Protein AF-A0A9P4MWY5-F1 (afdb_monomer_lite)

Sequence (482 aa):
MELLDFDSRMPGAPRLSWPINTGPDLLRWNLPPQSLWSTDSSRRRAIKQRHVWKKLAISELATAKLICYLVLKSNVHQLQEEFFDDLPESIQDIVRRSRPRVQRDLADISFHLESAYRMADDSPVHEIEQAEYIRRGFLVVPEYTQDDDGQFLFVAQQLNAAIRAAFSSDQLSSAPEQQSLAVAKICHNLLISSAPPDVQTYNLLILGFDRWNRPDLCREVITALDNAKVRPNELTCAAILNHYVNNNDPTGFSKFISRMRGVTNPLMLANPNIRITKAGQDRLIRTAAGKIKQKVYPTPLVFGALMRGALKFAGIERSMEIYLDMKEDGWGLDTQGISQLLEDCALRGAWVEGYLLWDEFRHLRSMGKIDRHMSKTYACMLGLCERTGKQVAYNQVLVEGVRAGLDRRRLASSAHAIALRAKALRGDEAPEEMDMNVGDSIFIALSDYGNDAREGGEEEKDSVTRRLGSWFRWGRNKRQEE

pLDDT: mean 83.47, std 16.42, range [30.95, 98.56]

Radius of gyration: 25.16 Å; chains: 1; bounding box: 68×49×73 Å

Organism: NCBI:txid1513339

Secondary structure (DSSP, 8-state):
-PPPSS-TTSTT---PPPPPBSS----GGGS-TTSTT--HHHHHHHHTPPPPHHHHHHHHHHHHHHHHHHHHHTTGGGS-THHHHTS-HHHHHHHTS-HHHHHHHHHHHHHHHHHHHHS-TT--HHHHHHHHHHHHT-TT-------TT-HHHHHHHHHHHHHHHHH--GGGGT-HHHHHHHHHHHHHHHHH-SS---HHHHHHHHHHHHHTT-HHHHHHHHHHHHHTTPPP-HHHHHHHHHHHHHTT-HHHHHHHHHHHTTSSS-S-EE-TTPPPPTTTTTTEEE-TTS-EEEPPP--HHHHHHHHHHHHHHHHHHHHHHHHHHHHHTT---BHHHHHHHHHHHHHHT-HHHHHHHHHHHHHHHHTS---HHHHHHHHHHHHHHHHHT-HHHHHHHHHHHHHHT--HHHHHHHHHHHHHHHHHHHHH-------HHHHHHHHHHHHTTSSTT-SS-HHHHHHHHHHHHHHHHHHHHTTT--

Foldseek 3Di:
DDDPPDQLLAQPPDADDAFLWLFDDDPQVPDASNASHHDSVNSVVVLQDDDQLLLQLLLQLLLLLLLLLLLVQLPLLVDDPVLLVVADPLLSVVNVDDNVVSVVLNVLSVVLLVVSVPDDSPHDPVVSVVSVVSQVVDSRGAAADADNVSCLVVLLVVLLVQLLVLLPDPVCLPDSNSVSSSSSSNSVSSRHRNHGHALSNLLSQLVSCVSSVNLSSNVSSVVSCVSSLHAHYLSRLLSQLVSCQVVVNLVSNLVSLLQLQVVPVHSDWDDLPDDQDPVCVLAWDQDPVSIIGGHHDAGQSNVLSNLSNLCSQQNLVLSLVLVVLVSVVRHIHHLQSLLVSLLSCLLQLVLLSNVVSVVSVVVSPVVDQDDPSNLSNLLSSLSSCVLNVVVVSNVVSLVVCVVSVHDSVVSVVSSVVSNVNSVVCVPDDPDDPRPNVSNVSNSVSRNPSPPPPDPDPPPVVCVVCVVVVVSVVVVVVVVVVD

Structure (mmCIF, N/CA/C/O backbone):
data_AF-A0A9P4MWY5-F1
#
_entry.id   AF-A0A9P4MWY5-F1
#
loop_
_atom_site.group_PDB
_atom_site.id
_atom_site.type_symbol
_atom_site.label_atom_id
_atom_site.label_alt_id
_atom_site.label_comp_id
_atom_site.label_asym_id
_atom_site.label_entity_id
_atom_site.label_seq_id
_atom_site.pdbx_PDB_ins_code
_atom_site.Cartn_x
_atom_site.Cartn_y
_atom_site.Cartn_z
_atom_site.occupancy
_atom_site.B_iso_or_equiv
_atom_site.auth_seq_id
_atom_site.auth_comp_id
_atom_site.auth_asym_id
_atom_site.auth_atom_id
_atom_site.pdbx_PDB_model_num
ATOM 1 N N . MET A 1 1 ? 2.791 2.543 9.196 1.00 65.88 1 MET A N 1
ATOM 2 C CA . MET A 1 1 ? 2.894 1.101 8.898 1.00 65.88 1 MET A CA 1
ATOM 3 C C . MET A 1 1 ? 4.364 0.812 8.698 1.00 65.88 1 MET A C 1
ATOM 5 O O . MET A 1 1 ? 4.986 1.539 7.935 1.00 65.88 1 MET A O 1
ATOM 9 N N . GLU A 1 2 ? 4.921 -0.153 9.418 1.00 65.81 2 GLU A N 1
ATOM 10 C CA . GLU A 1 2 ? 6.342 -0.493 9.309 1.00 65.81 2 GLU A CA 1
ATOM 11 C C . GLU A 1 2 ? 6.550 -1.599 8.270 1.00 65.81 2 GLU A C 1
ATOM 13 O O . GLU A 1 2 ? 5.680 -2.445 8.052 1.00 65.81 2 GLU A O 1
ATOM 18 N N . LEU A 1 3 ? 7.693 -1.550 7.585 1.00 69.06 3 LEU A N 1
ATOM 19 C CA . LEU A 1 3 ? 8.139 -2.629 6.708 1.00 69.06 3 LEU A CA 1
ATOM 20 C C . LEU A 1 3 ? 8.495 -3.847 7.555 1.00 69.06 3 LEU A C 1
ATOM 22 O O . LEU A 1 3 ? 9.031 -3.704 8.646 1.00 69.06 3 LEU A O 1
ATOM 26 N N . LEU A 1 4 ? 8.272 -5.043 7.014 1.00 72.88 4 LEU A N 1
ATOM 27 C CA . LEU A 1 4 ? 8.859 -6.244 7.597 1.00 72.88 4 LEU A CA 1
ATOM 28 C C . LEU A 1 4 ? 10.389 -6.149 7.528 1.00 72.88 4 LEU A C 1
ATOM 30 O O . LEU A 1 4 ? 10.956 -5.738 6.505 1.00 72.88 4 LEU A O 1
ATOM 34 N N . ASP A 1 5 ? 11.049 -6.596 8.592 1.00 72.12 5 ASP A N 1
ATOM 35 C CA . ASP A 1 5 ? 12.515 -6.646 8.670 1.00 72.12 5 ASP A CA 1
ATOM 36 C C . ASP A 1 5 ? 13.122 -7.649 7.680 1.00 72.12 5 ASP A C 1
ATOM 38 O O . ASP A 1 5 ? 14.299 -7.576 7.339 1.00 72.12 5 ASP A O 1
ATOM 42 N N . PHE A 1 6 ? 12.305 -8.568 7.164 1.00 72.69 6 PHE A N 1
ATOM 43 C CA . PHE A 1 6 ? 12.705 -9.612 6.231 1.00 72.69 6 PHE A CA 1
ATOM 44 C C . PHE A 1 6 ? 11.782 -9.673 5.010 1.00 72.69 6 PHE A C 1
ATOM 46 O O . PHE A 1 6 ? 10.638 -9.212 5.029 1.00 72.69 6 PHE A O 1
ATOM 53 N N . ASP A 1 7 ? 12.270 -10.291 3.934 1.00 77.50 7 ASP A N 1
ATOM 54 C CA . ASP A 1 7 ? 11.464 -10.562 2.745 1.00 77.50 7 ASP A CA 1
ATOM 55 C C . ASP A 1 7 ? 10.619 -11.828 2.936 1.00 77.50 7 ASP A C 1
ATOM 57 O O . ASP A 1 7 ? 11.097 -12.959 2.827 1.00 77.50 7 ASP A O 1
ATOM 61 N N . SER A 1 8 ? 9.333 -11.630 3.221 1.00 75.75 8 SER A N 1
ATOM 62 C CA . SER A 1 8 ? 8.375 -12.711 3.489 1.00 75.75 8 SER A CA 1
ATOM 63 C C . SER A 1 8 ? 8.104 -13.650 2.306 1.00 75.75 8 SER A C 1
ATOM 65 O O . SER A 1 8 ? 7.424 -14.662 2.479 1.00 75.75 8 SER A O 1
ATOM 67 N N . ARG A 1 9 ? 8.612 -13.358 1.103 1.00 78.81 9 ARG A N 1
ATOM 68 C CA . ARG A 1 9 ? 8.378 -14.181 -0.097 1.00 78.81 9 ARG A CA 1
ATOM 69 C C . ARG A 1 9 ? 9.375 -15.319 -0.251 1.00 78.81 9 ARG A C 1
ATOM 71 O O . ARG A 1 9 ? 9.118 -16.245 -1.021 1.00 78.81 9 ARG A O 1
ATOM 78 N N . MET A 1 10 ? 10.491 -15.273 0.470 1.00 79.94 10 MET A N 1
ATOM 79 C CA . MET A 1 10 ? 11.529 -16.289 0.356 1.00 79.94 10 MET A CA 1
ATOM 80 C C . MET A 1 10 ? 11.144 -17.564 1.116 1.00 79.94 10 MET A C 1
ATOM 82 O O . MET A 1 10 ? 10.628 -17.489 2.234 1.00 79.94 10 MET A O 1
ATOM 86 N N . PRO A 1 11 ? 11.381 -18.760 0.547 1.00 79.12 11 PRO A N 1
ATOM 87 C CA . PRO A 1 11 ? 11.208 -20.013 1.264 1.00 79.12 11 PRO A CA 1
ATOM 88 C C . PRO A 1 11 ? 12.046 -20.020 2.543 1.00 79.12 11 PRO A C 1
ATOM 90 O O . PRO A 1 11 ? 13.235 -19.721 2.500 1.00 79.12 11 PRO A O 1
ATOM 93 N N . GLY A 1 12 ? 11.429 -20.380 3.668 1.00 78.44 12 GLY A N 1
ATOM 94 C CA . GLY A 1 12 ? 12.101 -20.362 4.972 1.00 78.44 12 GLY A CA 1
ATOM 95 C C . GLY A 1 12 ? 12.052 -19.014 5.697 1.00 78.44 12 GLY A C 1
ATOM 96 O O . GLY A 1 12 ? 12.514 -18.939 6.833 1.00 78.44 12 GLY A O 1
ATOM 97 N N . ALA A 1 13 ? 11.452 -17.975 5.102 1.00 78.94 13 ALA A N 1
ATOM 98 C CA . ALA A 1 13 ? 11.144 -16.744 5.820 1.00 78.94 13 ALA A CA 1
ATOM 99 C C . ALA A 1 13 ? 10.236 -17.025 7.039 1.00 78.94 13 ALA A C 1
ATOM 101 O O . ALA A 1 13 ? 9.358 -17.899 6.956 1.00 78.94 13 ALA A O 1
ATOM 102 N N . PRO A 1 14 ? 10.403 -16.288 8.157 1.00 80.56 14 PRO A N 1
ATOM 103 C CA . PRO A 1 14 ? 9.574 -16.449 9.344 1.00 80.56 14 PRO A CA 1
ATOM 104 C C . PRO A 1 14 ? 8.081 -16.435 9.013 1.00 80.56 14 PRO A C 1
ATOM 106 O O . PRO A 1 14 ? 7.575 -15.572 8.290 1.00 80.56 14 PRO A O 1
ATOM 109 N N . ARG A 1 15 ? 7.357 -17.419 9.551 1.00 74.19 15 ARG A N 1
ATOM 110 C CA . ARG A 1 15 ? 5.915 -17.535 9.337 1.00 74.19 15 ARG A CA 1
ATOM 111 C C . ARG A 1 15 ? 5.192 -16.527 10.214 1.00 74.19 15 ARG A C 1
ATOM 113 O O . ARG A 1 15 ? 5.192 -16.658 11.434 1.00 74.19 15 ARG A O 1
ATOM 120 N N . LEU A 1 16 ? 4.526 -15.570 9.578 1.00 85.69 16 LEU A N 1
ATOM 121 C CA . LEU A 1 16 ? 3.635 -14.652 10.273 1.00 85.69 16 LEU A CA 1
ATOM 122 C C . LEU A 1 16 ? 2.402 -15.409 10.786 1.00 85.69 16 LEU A C 1
ATOM 124 O O . LEU A 1 16 ? 1.811 -16.238 10.074 1.00 85.69 16 LEU A O 1
ATOM 128 N N . SER A 1 17 ? 2.020 -15.129 12.031 1.00 86.38 17 SER A N 1
ATOM 129 C CA . SER A 1 17 ? 0.743 -15.578 12.578 1.00 86.38 17 SER A CA 1
ATOM 130 C C . SER A 1 17 ? -0.399 -14.894 11.828 1.00 86.38 17 SER A C 1
ATOM 132 O O . SER A 1 17 ? -0.275 -13.764 11.349 1.00 86.38 17 SER A O 1
ATOM 134 N N . TRP A 1 18 ? -1.512 -15.609 11.671 1.00 88.00 18 TRP A N 1
ATOM 135 C CA . TRP A 1 18 ? -2.745 -14.983 11.208 1.00 88.00 18 TRP A CA 1
ATOM 136 C C . TRP A 1 18 ? -3.295 -14.136 12.362 1.00 88.00 18 TRP A C 1
ATOM 138 O O . TRP A 1 18 ? -3.436 -14.685 13.459 1.00 88.00 18 TRP A O 1
ATOM 148 N N . PRO A 1 19 ? -3.549 -12.829 12.172 1.00 88.38 19 PRO A N 1
ATOM 149 C CA . PRO A 1 19 ? -4.105 -12.002 13.234 1.00 88.38 19 PRO A CA 1
ATOM 150 C C . PRO A 1 19 ? -5.470 -12.535 13.668 1.00 88.38 19 PRO A C 1
ATOM 152 O O . PRO A 1 19 ? -6.280 -12.916 12.823 1.00 88.38 19 PRO A O 1
ATOM 155 N N . ILE A 1 20 ? -5.741 -12.535 14.972 1.00 88.69 20 ILE A N 1
ATOM 156 C CA . ILE A 1 20 ? -7.089 -12.806 15.484 1.00 88.69 20 ILE A CA 1
ATOM 157 C C . ILE A 1 20 ? -7.995 -11.677 14.993 1.00 88.69 20 ILE A C 1
ATOM 159 O O . ILE A 1 20 ? -7.692 -10.505 15.216 1.00 88.69 20 ILE A O 1
ATOM 163 N N . ASN A 1 21 ? -9.068 -12.026 14.287 1.00 92.38 21 ASN A N 1
ATOM 164 C CA . ASN A 1 21 ? -9.916 -11.060 13.600 1.00 92.38 21 ASN A CA 1
ATOM 165 C C . ASN A 1 21 ? -11.367 -11.544 13.485 1.00 92.38 21 ASN A C 1
ATOM 167 O O . ASN A 1 21 ? -11.645 -12.715 13.725 1.00 92.38 21 ASN A O 1
ATOM 171 N N . THR A 1 22 ? -12.283 -10.635 13.137 1.00 91.69 22 THR A N 1
ATOM 172 C CA . THR A 1 22 ? -13.738 -10.905 13.079 1.00 91.69 22 THR A CA 1
ATOM 173 C C . THR A 1 22 ? -14.182 -11.664 11.828 1.00 91.69 22 THR A C 1
ATOM 175 O O . THR A 1 22 ? -15.378 -11.874 11.635 1.00 91.69 22 THR A O 1
ATOM 178 N N . GLY A 1 23 ? -13.248 -11.989 10.938 1.00 89.75 23 GLY A N 1
ATOM 179 C CA . GLY A 1 23 ? -13.482 -12.689 9.684 1.00 89.75 23 GLY A CA 1
ATOM 180 C C . GLY A 1 23 ? -13.197 -14.189 9.803 1.00 89.75 23 GLY A C 1
ATOM 181 O O . GLY A 1 23 ? -12.881 -14.691 10.883 1.00 89.75 23 GLY A O 1
ATOM 182 N N . PRO A 1 24 ? -13.307 -14.926 8.689 1.00 87.69 24 PRO A N 1
ATOM 183 C CA . PRO A 1 24 ? -13.088 -16.362 8.667 1.00 87.69 24 PRO A CA 1
ATOM 184 C C . PRO A 1 24 ? -11.615 -16.737 8.885 1.00 87.69 24 PRO A C 1
ATOM 186 O O . PRO A 1 24 ? -10.686 -15.948 8.667 1.00 87.69 24 PRO A O 1
ATOM 189 N N . ASP A 1 25 ? -11.402 -18.001 9.248 1.00 86.56 25 ASP A N 1
ATOM 190 C CA . ASP A 1 25 ? -10.068 -18.586 9.336 1.00 86.56 25 ASP A CA 1
ATOM 191 C C . ASP A 1 25 ? -9.331 -18.564 7.990 1.00 86.56 25 ASP A C 1
ATOM 193 O O . ASP A 1 25 ? -9.904 -18.694 6.902 1.00 86.56 25 ASP A O 1
ATOM 197 N N . LEU A 1 26 ? -8.005 -18.435 8.066 1.00 87.38 26 LEU A N 1
ATOM 198 C CA . LEU A 1 26 ? -7.159 -18.342 6.885 1.00 87.38 26 LEU A CA 1
ATOM 199 C C . LEU A 1 26 ? -7.071 -19.668 6.119 1.00 87.38 26 LEU A C 1
ATOM 201 O O . LEU A 1 26 ? -6.382 -20.606 6.530 1.00 87.38 26 LEU A O 1
ATOM 205 N N . LEU A 1 27 ? -7.617 -19.686 4.904 1.00 83.56 27 LEU A N 1
ATOM 206 C CA . LEU A 1 27 ? -7.412 -20.769 3.942 1.00 83.56 27 LEU A CA 1
ATOM 207 C C . LEU A 1 27 ? -6.105 -20.563 3.163 1.00 83.56 27 LEU A C 1
ATOM 209 O O . LEU A 1 27 ? -6.085 -20.049 2.045 1.00 83.56 27 LEU A O 1
ATOM 213 N N . ARG A 1 28 ? -4.980 -20.983 3.753 1.00 83.19 28 ARG A N 1
ATOM 214 C CA . ARG A 1 28 ? -3.620 -20.711 3.235 1.00 83.19 28 ARG A CA 1
ATOM 215 C C . ARG A 1 28 ? -3.363 -21.190 1.805 1.00 83.19 28 ARG A C 1
ATOM 217 O O . ARG A 1 28 ? -2.590 -20.567 1.085 1.00 83.19 28 ARG A O 1
ATOM 224 N N . TRP A 1 29 ? -3.986 -22.286 1.378 1.00 80.44 29 TRP A N 1
ATOM 225 C CA . TRP A 1 29 ? -3.836 -22.817 0.016 1.00 80.44 29 TRP A CA 1
ATOM 226 C C . TRP A 1 29 ? -4.523 -21.958 -1.057 1.00 80.44 29 TRP A C 1
ATOM 228 O O . TRP A 1 29 ? -4.234 -22.133 -2.238 1.00 80.44 29 TRP A O 1
ATOM 238 N N . ASN A 1 30 ? -5.370 -21.001 -0.663 1.00 79.25 30 ASN A N 1
ATOM 239 C CA . ASN A 1 30 ? -6.014 -20.046 -1.569 1.00 79.25 30 ASN A CA 1
ATOM 240 C C . ASN A 1 30 ? -5.199 -18.754 -1.764 1.00 79.25 30 ASN A C 1
ATOM 242 O O . ASN A 1 30 ? -5.609 -17.870 -2.529 1.00 79.25 30 ASN A O 1
ATOM 246 N N . LEU A 1 31 ? -4.067 -18.622 -1.066 1.00 85.12 31 LEU A N 1
ATOM 247 C CA . LEU A 1 31 ? -3.213 -17.444 -1.135 1.00 85.12 31 LEU A CA 1
ATOM 248 C C . LEU A 1 31 ? -2.202 -17.551 -2.283 1.00 85.12 31 LEU A C 1
ATOM 250 O O . LEU A 1 31 ? -1.644 -18.625 -2.532 1.00 85.12 31 LEU A O 1
ATOM 254 N N . PRO A 1 32 ? -1.932 -16.438 -2.985 1.00 86.06 32 PRO A N 1
ATOM 255 C CA . PRO A 1 32 ? -0.893 -16.401 -3.999 1.00 86.06 32 PRO A CA 1
ATOM 256 C C . PRO A 1 32 ? 0.505 -16.455 -3.345 1.00 86.06 32 PRO A C 1
ATOM 258 O O . PRO A 1 32 ? 0.651 -16.083 -2.181 1.00 86.06 32 PRO A O 1
ATOM 261 N N . PRO A 1 33 ? 1.550 -16.869 -4.081 1.00 88.19 33 PRO A N 1
ATOM 262 C CA . PRO A 1 33 ? 2.884 -17.118 -3.525 1.00 88.19 33 PRO A CA 1
ATOM 263 C C . PRO A 1 33 ? 3.532 -15.903 -2.845 1.00 88.19 33 PRO A C 1
ATOM 265 O O . PRO A 1 33 ? 4.280 -16.063 -1.885 1.00 88.19 33 PRO A O 1
ATOM 268 N N . GLN A 1 34 ? 3.228 -14.690 -3.308 1.00 88.31 34 GLN A N 1
ATOM 269 C CA . GLN A 1 34 ? 3.734 -13.439 -2.740 1.00 88.31 34 GLN A CA 1
ATOM 270 C C . GLN A 1 34 ? 2.951 -12.933 -1.515 1.00 88.31 34 GLN A C 1
ATOM 272 O O . GLN A 1 34 ? 3.284 -11.872 -0.984 1.00 88.31 34 GLN A O 1
ATOM 277 N N . SER A 1 35 ? 1.902 -13.650 -1.095 1.00 90.06 35 SER A N 1
ATOM 278 C CA . SER A 1 35 ? 1.171 -13.331 0.131 1.00 90.06 35 SER A CA 1
ATOM 279 C C . SER A 1 35 ? 2.078 -13.464 1.350 1.00 90.06 35 SER A C 1
ATOM 281 O O . SER A 1 35 ? 2.860 -14.419 1.465 1.00 90.06 35 SER A O 1
ATOM 283 N N . LEU A 1 36 ? 1.898 -12.548 2.302 1.00 89.25 36 LEU A N 1
ATOM 284 C CA . LEU A 1 36 ? 2.573 -12.582 3.600 1.00 89.25 36 LEU A CA 1
ATOM 285 C C . LEU A 1 36 ? 2.362 -13.922 4.332 1.00 89.25 36 LEU A C 1
ATOM 287 O O . LEU A 1 36 ? 3.258 -14.410 5.024 1.00 89.25 36 LEU A O 1
ATOM 291 N N . TRP A 1 37 ? 1.206 -14.563 4.120 1.00 90.19 37 TRP A N 1
ATOM 292 C CA . TRP A 1 37 ? 0.819 -15.815 4.778 1.00 90.19 37 TRP A CA 1
ATOM 293 C C . TRP A 1 37 ? 0.823 -17.045 3.856 1.00 90.19 37 TRP A C 1
ATOM 295 O O . TRP A 1 37 ? 0.315 -18.106 4.246 1.00 90.19 37 TRP A O 1
ATOM 305 N N . SER A 1 38 ? 1.411 -16.928 2.657 1.00 89.06 38 SER A N 1
ATOM 306 C CA . SER A 1 38 ? 1.568 -18.044 1.715 1.00 89.06 38 SER A CA 1
ATOM 307 C C . SER A 1 38 ? 2.340 -19.219 2.325 1.00 89.06 38 SER A C 1
ATOM 309 O O . SER A 1 38 ? 3.183 -19.066 3.209 1.00 89.06 38 SER A O 1
ATOM 311 N N . THR A 1 39 ? 2.088 -20.416 1.801 1.00 89.00 39 THR A N 1
ATOM 312 C CA . THR A 1 39 ? 2.867 -21.615 2.122 1.00 89.00 39 THR A CA 1
ATOM 313 C C . THR A 1 39 ? 4.250 -21.577 1.460 1.00 89.00 39 THR A C 1
ATOM 315 O O . THR A 1 39 ? 4.431 -21.008 0.376 1.00 89.00 39 THR A O 1
ATOM 318 N N . ASP A 1 40 ? 5.229 -22.247 2.078 1.00 88.12 40 ASP A N 1
ATOM 319 C CA . ASP A 1 40 ? 6.574 -22.391 1.503 1.00 88.12 40 ASP A CA 1
ATOM 320 C C . ASP A 1 40 ? 6.557 -23.186 0.193 1.00 88.12 40 ASP A C 1
ATOM 322 O O . ASP A 1 40 ? 7.349 -22.916 -0.707 1.00 88.12 40 ASP A O 1
ATOM 326 N N . SER A 1 41 ? 5.640 -24.147 0.047 1.00 88.69 41 SER A N 1
ATOM 327 C CA . SER A 1 41 ? 5.492 -24.925 -1.185 1.00 88.69 41 SER A CA 1
ATOM 328 C C . SER A 1 41 ? 5.041 -24.053 -2.360 1.00 88.69 41 SER A C 1
ATOM 330 O O . SER A 1 41 ? 5.615 -24.166 -3.446 1.00 88.69 41 SER A O 1
ATOM 332 N N . SER A 1 42 ? 4.087 -23.139 -2.148 1.00 88.25 42 SER A N 1
ATOM 333 C CA . SER A 1 42 ? 3.679 -22.154 -3.159 1.00 88.25 42 SER A CA 1
ATOM 334 C C . SER A 1 42 ? 4.827 -21.213 -3.533 1.00 88.25 42 SER A C 1
ATOM 336 O O . SER A 1 42 ? 5.072 -21.005 -4.722 1.00 88.25 42 SER A O 1
ATOM 338 N N . ARG A 1 43 ? 5.585 -20.704 -2.548 1.00 88.50 43 ARG A N 1
ATOM 339 C CA . ARG A 1 43 ? 6.762 -19.843 -2.787 1.00 88.50 43 ARG A CA 1
ATOM 340 C C . ARG A 1 43 ? 7.838 -20.556 -3.602 1.00 88.50 43 ARG A C 1
ATOM 342 O O . ARG A 1 43 ? 8.293 -20.031 -4.613 1.00 88.50 43 ARG A O 1
ATOM 349 N N . ARG A 1 44 ? 8.188 -21.791 -3.219 1.00 88.88 44 ARG A N 1
ATOM 350 C CA . ARG A 1 44 ? 9.159 -22.627 -3.948 1.00 88.88 44 ARG A CA 1
ATOM 351 C C . ARG A 1 44 ? 8.725 -22.885 -5.385 1.00 88.88 44 ARG A C 1
ATOM 353 O O . ARG A 1 44 ? 9.565 -22.885 -6.275 1.00 88.88 44 ARG A O 1
ATOM 360 N N . ARG A 1 45 ? 7.429 -23.112 -5.626 1.00 88.06 45 ARG A N 1
ATOM 361 C CA . ARG A 1 45 ? 6.903 -23.297 -6.985 1.00 88.06 45 ARG A CA 1
ATOM 362 C C . ARG A 1 45 ? 7.028 -22.020 -7.814 1.00 88.06 45 ARG A C 1
ATOM 364 O O . ARG A 1 45 ? 7.439 -22.106 -8.962 1.00 88.06 45 ARG A O 1
ATOM 371 N N . ALA A 1 46 ? 6.708 -20.865 -7.234 1.00 87.44 46 ALA A N 1
ATOM 372 C CA . ALA A 1 46 ? 6.789 -19.579 -7.923 1.00 87.44 46 ALA A CA 1
ATOM 373 C C . ALA A 1 46 ? 8.229 -19.199 -8.293 1.00 87.44 46 ALA A C 1
ATOM 375 O O . ALA A 1 46 ? 8.478 -18.782 -9.413 1.00 87.44 46 ALA A O 1
ATOM 376 N N . ILE A 1 47 ? 9.187 -19.426 -7.393 1.00 85.19 47 ILE A N 1
ATOM 377 C CA . ILE A 1 47 ? 10.619 -19.154 -7.616 1.00 85.19 47 ILE A CA 1
ATOM 378 C C . ILE A 1 47 ? 11.221 -19.971 -8.769 1.00 85.19 47 ILE A C 1
ATOM 380 O O . ILE A 1 47 ? 12.164 -19.535 -9.425 1.00 85.19 47 ILE A O 1
ATOM 384 N N . LYS A 1 48 ? 10.664 -21.153 -9.051 1.00 85.31 48 LYS A N 1
ATOM 385 C CA . LYS A 1 48 ? 11.078 -21.976 -10.196 1.00 85.31 48 LYS A CA 1
ATOM 386 C C . LYS A 1 48 ? 10.538 -21.466 -11.532 1.00 85.31 48 LYS A C 1
ATOM 388 O O . LYS A 1 48 ? 11.011 -21.907 -12.570 1.00 85.31 48 LYS A O 1
ATOM 393 N N . GLN A 1 49 ? 9.538 -20.586 -11.528 1.00 86.12 49 GLN A N 1
ATOM 394 C CA . GLN A 1 49 ? 8.978 -20.038 -12.758 1.00 86.12 49 GLN A CA 1
ATOM 395 C C . GLN A 1 49 ? 9.812 -18.848 -13.223 1.00 86.12 49 GLN A C 1
ATOM 397 O O . GLN A 1 49 ? 10.202 -17.995 -12.426 1.00 86.12 49 GLN A O 1
ATOM 402 N N . ARG A 1 50 ? 10.088 -18.806 -14.524 1.00 89.62 50 ARG A N 1
ATOM 403 C CA . ARG A 1 50 ? 10.753 -17.687 -15.187 1.00 89.62 50 ARG A CA 1
ATOM 404 C C . ARG A 1 50 ? 9.715 -16.811 -15.873 1.00 89.62 50 ARG A C 1
ATOM 406 O O . ARG A 1 50 ? 8.652 -17.277 -16.286 1.00 89.62 50 ARG A O 1
ATOM 413 N N . HIS A 1 51 ? 10.007 -15.525 -15.934 1.00 90.31 51 HIS A N 1
ATOM 414 C CA . HIS A 1 51 ? 9.235 -14.561 -16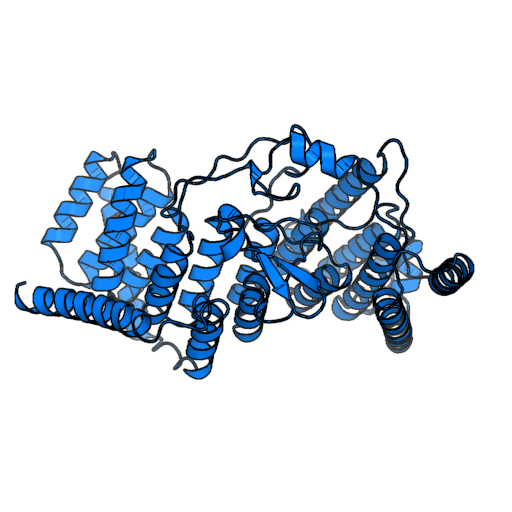.685 1.00 90.31 51 HIS A CA 1
ATOM 415 C C . HIS A 1 51 ? 9.455 -14.795 -18.176 1.00 90.31 51 HIS A C 1
ATOM 417 O O . HIS A 1 51 ? 10.571 -15.026 -18.629 1.00 90.31 51 HIS A O 1
ATOM 423 N N . VAL A 1 52 ? 8.371 -14.700 -18.938 1.00 89.62 52 VAL A N 1
ATOM 424 C CA . VAL A 1 52 ? 8.452 -14.626 -20.397 1.00 89.62 52 VAL A CA 1
ATOM 425 C C . VAL A 1 52 ? 9.130 -13.320 -20.816 1.00 89.62 52 VAL A C 1
ATOM 427 O O . VAL A 1 52 ? 9.045 -12.322 -20.092 1.00 89.62 52 VAL A O 1
ATOM 430 N N . TRP A 1 53 ? 9.738 -13.306 -22.003 1.00 88.38 53 TRP A N 1
ATOM 431 C CA . TRP A 1 53 ? 10.428 -12.138 -22.571 1.00 88.38 53 TRP A CA 1
ATOM 432 C C . TRP A 1 53 ? 9.578 -10.858 -22.464 1.00 88.38 53 TRP A C 1
ATOM 434 O O . TRP A 1 53 ? 10.039 -9.835 -21.965 1.00 88.38 53 TRP A O 1
ATOM 444 N N . LYS A 1 54 ? 8.281 -10.942 -22.790 1.00 90.44 54 LYS A N 1
ATOM 445 C CA . LYS A 1 54 ? 7.341 -9.815 -22.737 1.00 90.44 54 LYS A CA 1
ATOM 446 C C . LYS A 1 54 ? 7.185 -9.244 -21.330 1.00 90.44 54 LYS A C 1
ATOM 448 O O . LYS A 1 54 ? 7.070 -8.035 -21.150 1.00 90.44 54 LYS A O 1
ATOM 453 N N . LYS A 1 55 ? 7.178 -10.105 -20.307 1.00 92.12 55 LYS A N 1
ATOM 454 C CA . LYS A 1 55 ? 7.085 -9.679 -18.905 1.00 92.12 55 LYS A CA 1
ATOM 455 C C . LYS A 1 55 ? 8.365 -8.964 -18.467 1.00 92.12 55 LYS A C 1
ATOM 457 O O . LYS A 1 55 ? 8.256 -8.004 -17.705 1.00 92.12 55 LYS A O 1
ATOM 462 N N . LEU A 1 56 ? 9.533 -9.396 -18.948 1.00 92.75 56 LEU A N 1
ATOM 463 C CA . LEU A 1 56 ? 10.797 -8.689 -18.726 1.00 92.75 56 LEU A CA 1
ATOM 464 C C . LEU A 1 56 ? 10.783 -7.330 -19.434 1.00 92.75 56 LEU A C 1
ATOM 466 O O . LEU A 1 56 ? 10.920 -6.325 -18.749 1.00 92.75 56 LEU A O 1
ATOM 470 N N . ALA A 1 57 ? 10.441 -7.281 -20.725 1.00 91.69 57 ALA A N 1
ATOM 471 C CA . ALA A 1 57 ? 10.352 -6.043 -21.506 1.00 91.69 57 ALA A CA 1
ATOM 472 C C . ALA A 1 57 ? 9.413 -4.996 -20.879 1.00 91.69 57 ALA A C 1
ATOM 474 O O . ALA A 1 57 ? 9.768 -3.825 -20.734 1.00 91.69 57 ALA A O 1
ATOM 475 N N . ILE A 1 58 ? 8.219 -5.419 -20.442 1.00 94.06 58 ILE A N 1
ATOM 476 C CA . ILE A 1 58 ? 7.275 -4.557 -19.714 1.00 94.06 58 ILE A CA 1
ATOM 477 C C . ILE A 1 58 ? 7.898 -4.039 -18.414 1.00 94.06 58 ILE A C 1
ATOM 479 O O . ILE A 1 58 ? 7.723 -2.869 -18.076 1.00 94.06 58 ILE A O 1
ATOM 483 N N . SER A 1 59 ? 8.600 -4.899 -17.673 1.00 95.81 59 SER A N 1
ATOM 484 C CA . SER A 1 59 ? 9.252 -4.506 -16.426 1.00 95.81 59 SER A CA 1
ATOM 485 C C . SER A 1 59 ? 10.368 -3.494 -16.682 1.00 95.81 59 SER A C 1
ATOM 487 O O . SER A 1 59 ? 10.442 -2.504 -15.965 1.00 95.81 59 SER A O 1
ATOM 489 N N . GLU A 1 60 ? 11.204 -3.701 -17.698 1.00 95.12 60 GLU A N 1
ATOM 490 C CA . GLU A 1 60 ? 12.320 -2.811 -18.040 1.00 95.12 60 GLU A CA 1
ATOM 491 C C . GLU A 1 60 ? 11.816 -1.418 -18.431 1.00 95.12 60 GLU A C 1
ATOM 493 O O . GLU A 1 60 ? 12.252 -0.414 -17.867 1.00 95.12 60 GLU A O 1
ATOM 498 N N . LEU A 1 61 ? 10.827 -1.349 -19.329 1.00 95.19 61 LEU A N 1
ATOM 499 C CA . LEU A 1 61 ? 10.208 -0.091 -19.757 1.00 95.19 61 LEU A CA 1
ATOM 500 C C . LEU A 1 61 ? 9.486 0.618 -18.601 1.00 95.19 61 LEU A C 1
ATOM 502 O O . LEU A 1 61 ? 9.571 1.841 -18.470 1.00 95.19 61 LEU A O 1
ATOM 506 N N . ALA A 1 62 ? 8.798 -0.127 -17.731 1.00 96.75 62 ALA A N 1
ATOM 507 C CA . ALA A 1 62 ? 8.143 0.444 -16.557 1.00 96.75 62 ALA A CA 1
ATOM 508 C C . ALA A 1 62 ? 9.154 1.010 -15.544 1.00 96.75 62 ALA A C 1
ATOM 510 O O . ALA A 1 62 ? 8.916 2.088 -14.994 1.00 96.75 62 ALA A O 1
ATOM 511 N N . THR A 1 63 ? 10.284 0.330 -15.321 1.00 97.25 63 THR A N 1
ATOM 512 C CA . THR A 1 63 ? 11.362 0.825 -14.453 1.00 97.25 63 THR A CA 1
ATOM 513 C C . THR A 1 63 ? 12.066 2.034 -15.060 1.00 97.25 63 THR A C 1
ATOM 515 O O . THR A 1 63 ? 12.288 3.014 -14.354 1.00 97.25 63 THR A O 1
ATOM 518 N N . ALA A 1 64 ? 12.352 2.023 -16.365 1.00 95.25 64 ALA A N 1
ATOM 519 C CA . ALA A 1 64 ? 12.931 3.166 -17.073 1.00 95.25 64 ALA A CA 1
ATOM 520 C C . ALA A 1 64 ? 12.040 4.410 -16.938 1.00 95.25 64 ALA A C 1
ATOM 522 O O . ALA A 1 64 ? 12.495 5.491 -16.559 1.00 95.25 64 ALA A O 1
ATOM 523 N N . LYS A 1 65 ? 10.729 4.229 -17.148 1.00 95.62 65 LYS A N 1
ATOM 524 C CA . LYS A 1 65 ? 9.720 5.272 -16.940 1.00 95.62 65 LYS A CA 1
ATOM 525 C C . LYS A 1 65 ? 9.719 5.785 -15.499 1.00 95.62 65 LYS A C 1
ATOM 527 O O . LYS A 1 65 ? 9.680 6.998 -15.293 1.00 95.62 65 LYS A O 1
ATOM 532 N N . LEU A 1 66 ? 9.791 4.889 -14.510 1.00 97.50 66 LEU A N 1
ATOM 533 C CA . LEU A 1 66 ? 9.890 5.263 -13.097 1.00 97.50 66 LEU A CA 1
ATOM 534 C C . LEU A 1 66 ? 11.140 6.108 -12.828 1.00 97.50 66 LEU A C 1
ATOM 536 O O . LEU A 1 66 ? 11.018 7.169 -12.226 1.00 97.50 66 LEU A O 1
ATOM 540 N N . ILE A 1 67 ? 12.314 5.683 -13.304 1.00 95.62 67 ILE A N 1
ATOM 541 C CA . ILE A 1 67 ? 13.581 6.410 -13.135 1.00 95.62 67 ILE A CA 1
ATOM 542 C C . ILE A 1 67 ? 13.459 7.837 -13.682 1.00 95.62 67 ILE A C 1
ATOM 544 O O . ILE A 1 67 ? 13.767 8.795 -12.970 1.00 95.62 67 ILE A O 1
ATOM 548 N N . CYS A 1 68 ? 12.946 8.003 -14.904 1.00 93.62 68 CYS A N 1
ATOM 549 C CA . CYS A 1 68 ? 12.751 9.324 -15.501 1.00 93.62 68 CYS A CA 1
ATOM 550 C C . CYS A 1 68 ? 11.812 10.214 -14.669 1.00 93.62 68 CYS A C 1
ATOM 552 O O . CYS A 1 68 ? 12.114 11.389 -14.447 1.00 93.62 68 CYS A O 1
ATOM 554 N N . TYR A 1 69 ? 10.692 9.675 -14.175 1.00 95.25 69 TYR A N 1
ATOM 555 C CA . TYR A 1 69 ? 9.784 10.439 -13.315 1.00 95.25 69 TYR A CA 1
ATOM 556 C C . TYR A 1 69 ? 10.409 10.806 -11.975 1.00 95.25 69 TYR A C 1
ATOM 558 O O . TYR A 1 69 ? 10.289 11.957 -11.552 1.00 95.25 69 TYR A O 1
ATOM 566 N N . LEU A 1 70 ? 11.101 9.864 -11.330 1.00 95.25 70 LEU A N 1
ATOM 567 C CA . LEU A 1 70 ? 11.785 10.112 -10.068 1.00 95.25 70 LEU A CA 1
ATOM 568 C C . LEU A 1 70 ? 12.806 11.239 -10.228 1.00 95.25 70 LEU A C 1
ATOM 570 O O . LEU A 1 70 ? 12.764 12.171 -9.436 1.00 95.25 70 LEU A O 1
ATOM 574 N N . VAL A 1 71 ? 13.635 11.228 -11.278 1.00 91.50 71 VAL A N 1
ATOM 575 C CA . VAL A 1 71 ? 14.612 12.300 -11.566 1.00 91.50 71 VAL A CA 1
ATOM 576 C C . VAL A 1 71 ? 13.934 13.657 -11.811 1.00 91.50 71 VAL A C 1
ATOM 578 O O . VAL A 1 71 ? 14.392 14.686 -11.308 1.00 91.50 71 VAL A O 1
ATOM 581 N N . LEU A 1 72 ? 12.819 13.687 -12.550 1.00 91.25 72 LEU A N 1
ATOM 582 C CA . LEU A 1 72 ? 12.092 14.931 -12.837 1.00 91.25 72 LEU A CA 1
ATOM 583 C C . LEU A 1 72 ? 11.416 15.547 -11.607 1.00 91.25 72 LEU A C 1
ATOM 585 O O . LEU A 1 72 ? 11.290 16.775 -11.533 1.00 91.25 72 LEU A O 1
ATOM 589 N N . LYS A 1 73 ? 10.928 14.704 -10.691 1.00 92.69 73 LYS A N 1
ATOM 590 C CA . LYS A 1 73 ? 10.140 15.094 -9.512 1.00 92.69 73 LYS A CA 1
ATOM 591 C C . LYS A 1 73 ? 11.002 15.323 -8.273 1.00 92.69 73 LYS A C 1
ATOM 593 O O . LYS A 1 73 ? 10.643 16.121 -7.415 1.00 92.69 73 LYS A O 1
ATOM 598 N N . SER A 1 74 ? 12.154 14.671 -8.172 1.00 89.75 74 SER A N 1
ATOM 599 C CA . SER A 1 74 ? 13.070 14.844 -7.044 1.00 89.75 74 SER A CA 1
ATOM 600 C C . SER A 1 74 ? 13.911 16.111 -7.124 1.00 89.75 74 SER A C 1
ATOM 602 O O . SER A 1 74 ? 14.584 16.421 -6.160 1.00 89.75 74 SER A O 1
ATOM 604 N N . ASN A 1 75 ? 13.872 16.866 -8.224 1.00 83.25 75 ASN A N 1
ATOM 605 C CA . ASN A 1 75 ? 14.689 18.069 -8.404 1.00 83.25 75 ASN A CA 1
ATOM 606 C C . ASN A 1 75 ? 16.209 17.830 -8.315 1.00 83.25 75 ASN A C 1
ATOM 608 O O . ASN A 1 75 ? 16.951 18.761 -8.032 1.00 83.25 75 ASN A O 1
ATOM 612 N N . VAL A 1 76 ? 16.700 16.620 -8.626 1.00 84.50 76 VAL A N 1
ATOM 613 C CA . VAL A 1 76 ? 18.154 16.329 -8.600 1.00 84.50 76 VAL A CA 1
ATOM 614 C C . VAL A 1 76 ? 18.944 17.261 -9.534 1.00 84.50 76 VAL A C 1
ATOM 616 O O . VAL A 1 76 ? 20.046 17.677 -9.210 1.00 84.50 76 VAL A O 1
ATOM 619 N N . HIS A 1 77 ? 18.355 17.667 -10.660 1.00 79.75 77 HIS A N 1
ATOM 620 C CA . HIS A 1 77 ? 18.933 18.643 -11.595 1.00 79.75 77 HIS A CA 1
ATOM 621 C C . HIS A 1 77 ? 19.158 20.053 -11.007 1.00 79.75 77 HIS A C 1
ATOM 623 O O . HIS A 1 77 ? 19.770 20.882 -11.671 1.00 79.75 77 HIS A O 1
ATOM 629 N N . GLN A 1 78 ? 18.618 20.353 -9.820 1.00 82.31 78 GLN A N 1
ATOM 630 C CA . GLN A 1 78 ? 18.816 21.625 -9.111 1.00 82.31 78 GLN A CA 1
ATOM 631 C C . GLN A 1 78 ? 19.909 21.537 -8.036 1.00 82.31 78 GLN A C 1
ATOM 633 O O . GLN A 1 78 ? 20.193 22.544 -7.392 1.00 82.31 78 GLN A O 1
ATOM 638 N N . LEU A 1 79 ? 20.494 20.355 -7.812 1.00 82.56 79 LEU A N 1
ATOM 639 C CA . LEU A 1 79 ? 21.601 20.192 -6.872 1.00 82.56 79 LEU A CA 1
ATOM 640 C C . LEU A 1 79 ? 22.857 20.909 -7.383 1.00 82.56 79 LEU A C 1
ATOM 642 O O . LEU A 1 79 ? 23.070 21.030 -8.590 1.00 82.56 79 LEU A O 1
ATOM 646 N N . GLN A 1 80 ? 23.689 21.365 -6.447 1.00 81.75 80 GLN A N 1
ATOM 647 C CA . GLN A 1 80 ? 25.010 21.916 -6.755 1.00 81.75 80 GLN A CA 1
ATOM 648 C C . GLN A 1 80 ? 25.926 20.839 -7.350 1.00 81.75 80 GLN A C 1
ATOM 650 O O . GLN A 1 80 ? 25.749 19.652 -7.068 1.00 81.75 80 GLN A O 1
ATOM 655 N N . GLU A 1 81 ? 26.917 21.251 -8.152 1.00 79.50 81 GLU A N 1
ATOM 656 C CA . GLU A 1 81 ? 27.765 20.300 -8.884 1.00 79.50 81 GLU A CA 1
ATOM 657 C C . GLU A 1 81 ? 28.527 19.328 -7.977 1.00 79.50 81 GLU A C 1
ATOM 659 O O . GLU A 1 81 ? 28.676 18.162 -8.331 1.00 79.50 81 GLU A O 1
ATOM 664 N N . GLU A 1 82 ? 28.891 19.776 -6.776 1.00 80.06 82 GLU A N 1
ATOM 665 C CA . GLU A 1 82 ? 29.584 18.991 -5.748 1.00 80.06 82 GLU A CA 1
ATOM 666 C C . GLU A 1 82 ? 28.820 17.711 -5.358 1.00 80.06 82 GLU A C 1
ATOM 668 O O . GLU A 1 82 ? 29.424 16.691 -5.042 1.00 80.06 82 GLU A O 1
ATOM 673 N N . PHE A 1 83 ? 27.483 17.713 -5.442 1.00 77.88 83 PHE A N 1
ATOM 674 C CA . PHE A 1 83 ? 26.670 16.526 -5.150 1.00 77.88 83 PHE A CA 1
ATOM 675 C C . PHE A 1 83 ? 26.674 15.490 -6.283 1.00 77.88 83 PHE A C 1
ATOM 677 O O . PHE A 1 83 ? 26.265 14.347 -6.059 1.00 77.88 83 PHE A O 1
ATOM 684 N N . PHE A 1 84 ? 27.083 15.859 -7.504 1.00 77.50 84 PHE A N 1
ATOM 685 C CA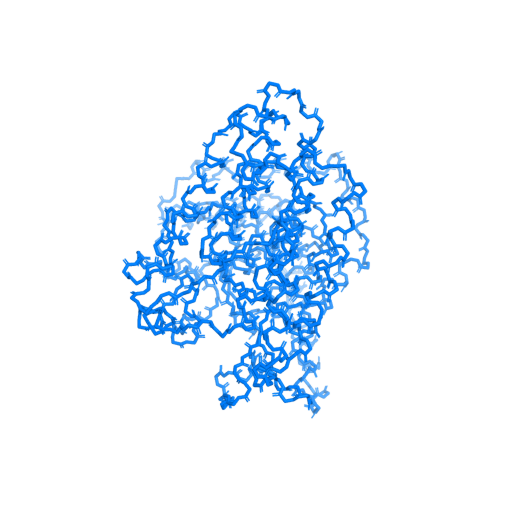 . PHE A 1 84 ? 27.172 14.906 -8.614 1.00 77.50 84 PHE A CA 1
ATOM 686 C C . PHE A 1 84 ? 28.421 14.030 -8.527 1.00 77.50 84 PHE A C 1
ATOM 688 O O . PHE A 1 84 ? 28.379 12.912 -9.037 1.00 77.50 84 PHE A O 1
ATOM 695 N N . ASP A 1 85 ? 29.481 14.493 -7.862 1.00 78.31 85 ASP A N 1
ATOM 696 C CA . ASP A 1 85 ? 30.713 13.717 -7.671 1.00 78.31 85 ASP A CA 1
ATOM 697 C C . ASP A 1 85 ? 30.467 12.471 -6.801 1.00 78.31 85 ASP A C 1
ATOM 699 O O . ASP A 1 85 ? 31.068 11.419 -7.015 1.00 78.31 85 ASP A O 1
ATOM 703 N N . ASP A 1 86 ? 29.489 12.545 -5.893 1.00 78.75 86 ASP A N 1
ATOM 704 C CA . ASP A 1 86 ? 29.035 11.432 -5.049 1.00 78.75 86 ASP A CA 1
ATOM 705 C C . ASP A 1 86 ? 28.113 10.427 -5.774 1.00 78.75 86 ASP A C 1
ATOM 707 O O . ASP A 1 86 ? 27.658 9.441 -5.170 1.00 78.75 86 ASP A O 1
ATOM 711 N N . LEU A 1 87 ? 27.769 10.674 -7.046 1.00 84.00 87 LEU A N 1
ATOM 712 C CA . LEU A 1 87 ? 26.869 9.822 -7.823 1.00 84.00 87 LEU A CA 1
ATOM 713 C C . LEU A 1 87 ? 27.623 8.908 -8.798 1.00 84.00 87 LEU A C 1
ATOM 715 O O . LEU A 1 87 ? 28.532 9.359 -9.487 1.00 84.00 87 LEU A O 1
ATOM 719 N N . PRO A 1 88 ? 27.201 7.638 -8.949 1.00 86.12 88 PRO A N 1
ATOM 720 C CA . PRO A 1 88 ? 27.788 6.732 -9.936 1.00 86.12 88 PRO A CA 1
ATOM 721 C C . PRO A 1 88 ? 27.599 7.215 -11.383 1.00 86.12 88 PRO A C 1
ATOM 723 O O . PRO A 1 88 ? 26.518 7.688 -11.736 1.00 86.12 88 PRO A O 1
ATOM 726 N N . GLU A 1 89 ? 28.592 6.989 -12.251 1.00 84.12 89 GLU A N 1
ATOM 727 C CA . GLU A 1 89 ? 28.594 7.448 -13.658 1.00 84.12 89 GLU A CA 1
ATOM 728 C C . GLU A 1 89 ? 27.305 7.090 -14.415 1.00 84.12 89 GLU A C 1
ATOM 730 O O . GLU A 1 89 ? 26.699 7.941 -15.060 1.00 84.12 89 GLU A O 1
ATOM 735 N N . SER A 1 90 ? 26.812 5.859 -14.239 1.00 84.00 90 SER A N 1
ATOM 736 C CA . SER A 1 90 ? 25.571 5.371 -14.872 1.00 84.00 90 SER A CA 1
ATOM 737 C C . SER A 1 90 ? 24.325 6.245 -14.649 1.00 84.00 90 SER A C 1
ATOM 739 O O . SER A 1 90 ? 23.405 6.183 -15.461 1.00 84.00 90 SER A O 1
ATOM 741 N N . ILE A 1 91 ? 24.259 7.044 -13.572 1.00 87.88 91 ILE A N 1
ATOM 742 C CA . ILE A 1 91 ? 23.127 7.949 -13.316 1.00 87.88 91 ILE A CA 1
ATOM 743 C C . ILE A 1 91 ? 23.464 9.419 -13.580 1.00 87.88 91 ILE A C 1
ATOM 745 O O . ILE A 1 91 ? 22.541 10.209 -13.795 1.00 87.88 91 ILE A O 1
ATOM 749 N N . GLN A 1 92 ? 24.747 9.798 -13.615 1.00 86.31 92 GLN A N 1
ATOM 750 C CA . GLN A 1 92 ? 25.161 11.185 -13.854 1.00 86.31 92 GLN A CA 1
ATOM 751 C C . GLN A 1 92 ? 24.624 11.705 -15.193 1.00 86.31 92 GLN A C 1
ATOM 753 O O . GLN A 1 92 ? 24.020 12.778 -15.234 1.00 86.31 92 GLN A O 1
ATOM 758 N N . ASP A 1 93 ? 24.729 10.905 -16.258 1.00 83.25 93 ASP A N 1
ATOM 759 C CA . ASP A 1 93 ? 24.209 11.259 -17.584 1.00 83.25 93 ASP A CA 1
ATOM 760 C C . ASP A 1 93 ? 22.700 11.502 -17.582 1.00 83.25 93 ASP A C 1
ATOM 762 O O . ASP A 1 93 ? 22.198 12.354 -18.311 1.00 83.25 93 ASP A O 1
ATOM 766 N N . ILE A 1 94 ? 21.950 10.752 -16.776 1.00 85.81 94 ILE A N 1
ATOM 767 C CA . ILE A 1 94 ? 20.487 10.847 -16.717 1.00 85.81 94 ILE A CA 1
ATOM 768 C C . ILE A 1 94 ? 20.071 12.070 -15.909 1.00 85.81 94 ILE A C 1
ATOM 770 O O . ILE A 1 94 ? 19.166 12.803 -16.304 1.00 85.81 94 ILE A O 1
ATOM 774 N N . VAL A 1 95 ? 20.744 12.302 -14.788 1.00 86.75 95 VAL A N 1
ATOM 775 C CA . VAL A 1 95 ? 20.468 13.413 -13.880 1.00 86.75 95 VAL A CA 1
ATOM 776 C C . VAL A 1 95 ? 20.834 14.761 -14.504 1.00 86.75 95 VAL A C 1
ATOM 778 O O . VAL A 1 95 ? 20.117 15.739 -14.292 1.00 86.75 95 VAL A O 1
ATOM 781 N N . ARG A 1 96 ? 21.900 14.810 -15.315 1.00 85.75 96 ARG A N 1
ATOM 782 C CA . ARG A 1 96 ? 22.352 16.019 -16.024 1.00 85.75 96 ARG A CA 1
ATOM 783 C C . ARG A 1 96 ? 21.543 16.330 -17.292 1.00 85.75 96 ARG A C 1
ATOM 785 O O . ARG A 1 96 ? 21.726 17.390 -17.891 1.00 85.75 96 ARG A O 1
ATOM 792 N N . ARG A 1 97 ? 20.631 15.449 -17.731 1.00 85.81 97 ARG A N 1
ATOM 793 C CA . ARG A 1 97 ? 19.777 15.716 -18.904 1.00 85.81 97 ARG A CA 1
ATOM 794 C C . ARG A 1 97 ? 18.857 16.905 -18.667 1.00 85.81 97 ARG A C 1
ATOM 796 O O . ARG A 1 97 ? 18.232 17.056 -17.620 1.00 85.81 97 ARG A O 1
ATOM 803 N N . SER A 1 98 ? 18.666 17.696 -19.720 1.00 85.31 98 SER A N 1
ATOM 804 C CA . SER A 1 98 ? 17.666 18.758 -19.711 1.00 85.31 98 SER A CA 1
ATOM 805 C C . SER A 1 98 ? 16.253 18.180 -19.562 1.00 85.31 98 SER A C 1
ATOM 807 O O . SER A 1 98 ? 15.920 17.140 -20.139 1.00 85.31 98 SER A O 1
ATOM 809 N N . ARG A 1 99 ? 15.379 18.883 -18.827 1.00 86.88 99 ARG A N 1
ATOM 810 C CA . ARG A 1 99 ? 13.975 18.467 -18.631 1.00 86.88 99 ARG A CA 1
ATOM 811 C C . ARG A 1 99 ? 13.249 18.137 -19.950 1.00 86.88 99 ARG A C 1
ATOM 813 O O . ARG A 1 99 ? 12.580 17.105 -19.984 1.00 86.88 99 ARG A O 1
ATOM 820 N N . PRO A 1 100 ? 13.402 18.915 -21.047 1.00 89.50 100 PRO A N 1
ATOM 821 C CA . PRO A 1 100 ? 12.786 18.573 -22.330 1.00 89.50 100 PRO A CA 1
ATOM 822 C C . PRO A 1 100 ? 13.295 17.256 -22.920 1.00 89.50 100 PRO A C 1
ATOM 824 O O . PRO A 1 100 ? 12.534 16.555 -23.581 1.00 89.50 100 PRO A O 1
ATOM 827 N N . ARG A 1 101 ? 14.567 16.897 -22.695 1.00 88.25 101 ARG A N 1
ATOM 828 C CA . ARG A 1 101 ? 15.106 15.617 -23.166 1.00 88.25 101 ARG A CA 1
ATOM 829 C C . ARG A 1 101 ? 14.484 14.449 -22.408 1.00 88.25 101 ARG A C 1
ATOM 831 O O . ARG A 1 101 ? 13.987 13.534 -23.052 1.00 88.25 101 ARG A O 1
ATOM 838 N N . VAL A 1 102 ? 14.423 14.530 -21.078 1.00 87.88 102 VAL A N 1
ATOM 839 C CA . VAL A 1 102 ? 13.799 13.485 -20.246 1.00 87.88 102 VAL A CA 1
ATOM 840 C C . VAL A 1 102 ? 12.310 13.316 -20.580 1.00 87.88 102 VAL A C 1
ATOM 842 O O . VAL A 1 102 ? 11.795 12.204 -20.583 1.00 87.88 102 VAL A O 1
ATOM 845 N N . GLN A 1 103 ? 11.608 14.403 -20.916 1.00 89.62 103 GLN A N 1
ATOM 846 C CA . GLN A 1 103 ? 10.215 14.337 -21.374 1.00 89.62 103 GLN A CA 1
ATOM 847 C C . GLN A 1 103 ? 10.048 13.611 -22.717 1.00 89.62 103 GLN A C 1
ATOM 849 O O . GLN A 1 103 ? 9.071 12.882 -22.876 1.00 89.62 103 GLN A O 1
ATOM 854 N N . ARG A 1 104 ? 10.981 13.778 -23.666 1.00 89.94 104 ARG A N 1
ATOM 855 C CA . ARG A 1 104 ? 10.976 12.997 -24.918 1.00 89.94 104 ARG A CA 1
ATOM 856 C C . ARG A 1 104 ? 11.224 11.521 -24.637 1.00 89.94 104 ARG A C 1
ATOM 858 O O . ARG A 1 104 ? 10.424 10.700 -25.066 1.00 89.94 104 ARG A O 1
ATOM 865 N N . ASP A 1 105 ? 12.240 11.214 -23.829 1.00 88.44 105 ASP A N 1
ATOM 866 C CA . ASP A 1 105 ? 12.543 9.835 -23.435 1.00 88.44 105 ASP A CA 1
ATOM 867 C C . ASP A 1 105 ? 11.306 9.170 -22.780 1.00 88.44 105 ASP A C 1
ATOM 869 O O . ASP A 1 105 ? 10.957 8.037 -23.096 1.00 88.44 105 ASP A O 1
ATOM 873 N N . LEU A 1 106 ? 10.568 9.894 -21.926 1.00 91.62 106 LEU A N 1
ATOM 874 C CA . LEU A 1 106 ? 9.312 9.419 -21.325 1.00 91.62 106 LEU A CA 1
ATOM 875 C C . LEU A 1 106 ? 8.197 9.136 -22.341 1.00 91.62 106 LEU A C 1
ATOM 877 O O . LEU A 1 106 ? 7.428 8.187 -22.146 1.00 91.62 106 LEU A O 1
ATOM 881 N N . ALA A 1 107 ? 8.063 9.972 -23.373 1.00 91.94 107 ALA A N 1
ATOM 882 C CA . ALA A 1 107 ? 7.070 9.785 -24.427 1.00 91.94 107 ALA A CA 1
ATOM 883 C C . ALA A 1 107 ? 7.385 8.525 -25.242 1.00 91.94 107 ALA A C 1
ATOM 885 O O . ALA A 1 107 ? 6.501 7.685 -25.423 1.00 91.94 107 ALA A O 1
ATOM 886 N N . ASP A 1 108 ? 8.652 8.349 -25.620 1.00 90.31 108 ASP A N 1
ATOM 887 C CA . ASP A 1 108 ? 9.128 7.182 -26.363 1.00 90.31 108 ASP A CA 1
ATOM 888 C C . ASP A 1 108 ? 8.952 5.898 -25.538 1.00 90.31 108 ASP A C 1
ATOM 890 O O . ASP A 1 108 ? 8.318 4.942 -25.988 1.00 90.31 108 ASP A O 1
ATOM 894 N N . ILE A 1 109 ? 9.402 5.894 -24.277 1.00 92.12 109 ILE A N 1
ATOM 895 C CA . ILE A 1 109 ? 9.225 4.751 -23.365 1.00 92.12 109 ILE A CA 1
ATOM 896 C C . ILE A 1 109 ? 7.738 4.414 -23.195 1.00 92.12 109 ILE A C 1
ATOM 898 O O . ILE A 1 109 ? 7.365 3.241 -23.192 1.00 92.12 109 ILE A O 1
ATOM 902 N N . SER A 1 110 ? 6.868 5.421 -23.068 1.00 93.12 110 SER A N 1
ATOM 903 C CA . SER A 1 110 ? 5.425 5.194 -22.929 1.00 93.12 110 SER A CA 1
ATOM 904 C C . SER A 1 110 ? 4.813 4.588 -24.190 1.00 93.12 110 SER A C 1
ATOM 906 O O . SER A 1 110 ? 3.994 3.678 -24.080 1.00 93.12 110 SER A O 1
ATOM 908 N N . PHE A 1 111 ? 5.232 5.040 -25.373 1.00 91.56 111 PHE A N 1
ATOM 909 C CA . PHE A 1 111 ? 4.810 4.454 -26.643 1.00 91.56 111 PHE A CA 1
ATOM 910 C C . PHE A 1 111 ? 5.224 2.978 -26.745 1.00 91.56 111 PHE A C 1
ATOM 912 O O . PHE A 1 111 ? 4.394 2.120 -27.055 1.00 91.56 111 PHE A O 1
ATOM 919 N N . HIS A 1 112 ? 6.475 2.658 -26.410 1.00 90.12 112 HIS A N 1
ATOM 920 C CA . HIS A 1 112 ? 6.965 1.279 -26.451 1.00 90.12 112 HIS A CA 1
ATOM 921 C C . HIS A 1 112 ? 6.325 0.382 -25.394 1.00 90.12 112 HIS A C 1
ATOM 923 O O . HIS A 1 112 ? 6.049 -0.782 -25.677 1.00 90.12 112 HIS A O 1
ATOM 929 N N . LEU A 1 113 ? 6.020 0.913 -24.209 1.00 92.06 113 LEU A N 1
ATOM 930 C CA . LEU A 1 113 ? 5.299 0.178 -23.172 1.00 92.06 113 LEU A CA 1
ATOM 931 C C . LEU A 1 113 ? 3.880 -0.194 -23.633 1.00 92.06 113 LEU A C 1
ATOM 933 O O . LEU A 1 113 ? 3.463 -1.341 -23.478 1.00 92.06 113 LEU A O 1
ATOM 937 N N . GLU A 1 114 ? 3.164 0.746 -24.256 1.00 91.94 114 GLU A N 1
ATOM 938 C CA . GLU A 1 114 ? 1.844 0.488 -24.844 1.00 91.94 114 GLU A CA 1
ATOM 939 C C . GLU A 1 114 ? 1.905 -0.517 -25.999 1.00 91.94 114 GLU A C 1
ATOM 941 O O . GLU A 1 114 ? 1.026 -1.373 -26.122 1.00 91.94 114 GLU A O 1
ATOM 946 N N . SER A 1 115 ? 2.957 -0.458 -26.822 1.00 89.50 115 SER A N 1
ATOM 947 C CA . SER A 1 115 ? 3.211 -1.463 -27.858 1.00 89.50 115 SER A CA 1
ATOM 948 C C . SER A 1 115 ? 3.408 -2.855 -27.243 1.00 89.50 115 SER A C 1
ATOM 950 O O . SER A 1 115 ? 2.721 -3.804 -27.624 1.00 89.50 115 SER A O 1
ATOM 952 N N . ALA A 1 116 ? 4.250 -2.970 -26.210 1.00 89.81 116 ALA A N 1
ATOM 953 C CA . ALA A 1 116 ? 4.523 -4.231 -25.518 1.00 89.81 116 ALA A CA 1
ATOM 954 C C . ALA A 1 116 ? 3.267 -4.850 -24.875 1.00 89.81 116 ALA A C 1
ATOM 956 O O . ALA A 1 116 ? 3.138 -6.074 -24.822 1.00 89.81 116 ALA A O 1
ATOM 957 N N . TYR A 1 117 ? 2.298 -4.043 -24.425 1.00 90.38 117 TYR A N 1
ATOM 958 C CA . TYR A 1 117 ? 1.016 -4.562 -23.930 1.00 90.38 117 TYR A CA 1
ATOM 959 C C . TYR A 1 117 ? 0.159 -5.231 -25.005 1.00 90.38 117 TYR A C 1
ATOM 961 O O . TYR A 1 117 ? -0.635 -6.116 -24.673 1.00 90.38 117 TYR A O 1
ATOM 969 N N . ARG A 1 118 ? 0.295 -4.808 -26.264 1.00 88.12 118 ARG A N 1
ATOM 970 C CA . ARG A 1 118 ? -0.511 -5.294 -27.393 1.00 88.12 118 ARG A CA 1
ATOM 971 C C . ARG A 1 118 ? 0.098 -6.513 -28.075 1.00 88.12 118 ARG A C 1
ATOM 973 O O . ARG A 1 118 ? -0.648 -7.272 -28.685 1.00 88.12 118 ARG A O 1
ATOM 980 N N . MET A 1 119 ? 1.411 -6.708 -27.956 1.00 85.12 119 MET A N 1
ATOM 981 C CA . MET A 1 119 ? 2.103 -7.872 -28.517 1.00 85.12 119 MET A CA 1
ATOM 982 C C . MET A 1 119 ? 1.582 -9.174 -27.905 1.00 85.12 119 MET A C 1
ATOM 984 O O . MET A 1 119 ? 1.245 -9.221 -26.717 1.00 85.12 119 MET A O 1
ATOM 988 N N . ALA A 1 120 ? 1.515 -10.235 -28.702 1.00 81.00 120 ALA A N 1
ATOM 989 C CA . ALA A 1 120 ? 1.161 -11.559 -28.212 1.00 81.00 120 ALA A CA 1
ATOM 990 C C . ALA A 1 120 ? 2.374 -12.205 -27.519 1.00 81.00 120 ALA A C 1
ATOM 992 O O . ALA A 1 120 ? 3.519 -11.833 -27.772 1.00 81.00 120 ALA A O 1
ATOM 993 N N . ASP A 1 121 ? 2.139 -13.143 -26.600 1.00 74.56 121 ASP A N 1
ATOM 994 C CA . ASP A 1 121 ? 3.248 -13.823 -25.909 1.00 74.56 121 ASP A CA 1
ATOM 995 C C . ASP A 1 121 ? 4.023 -14.741 -26.881 1.00 74.56 121 ASP A C 1
ATOM 997 O O . ASP A 1 121 ? 5.223 -14.951 -26.710 1.00 74.56 121 ASP A O 1
ATOM 1001 N N . ASP A 1 122 ? 3.333 -15.227 -27.917 1.00 79.88 122 ASP A N 1
ATOM 1002 C CA . ASP A 1 122 ? 3.785 -16.070 -29.027 1.00 79.88 122 ASP A CA 1
ATOM 1003 C C . ASP A 1 122 ? 4.072 -15.276 -30.317 1.00 79.88 122 ASP A C 1
ATOM 1005 O O . ASP A 1 122 ? 4.063 -15.845 -31.410 1.00 79.88 122 ASP A O 1
ATOM 1009 N N . SER A 1 123 ? 4.337 -13.965 -30.202 1.00 82.19 123 SER A N 1
ATOM 1010 C CA . SER A 1 123 ? 4.767 -13.139 -31.338 1.00 82.19 123 SER A CA 1
ATOM 1011 C C . SER A 1 123 ? 5.966 -13.775 -32.072 1.00 82.19 123 SER A C 1
ATOM 1013 O O . SER A 1 123 ? 6.854 -14.342 -31.426 1.00 82.19 123 SER A O 1
ATOM 1015 N N . PRO A 1 124 ? 6.031 -13.674 -33.414 1.00 85.00 124 PRO A N 1
ATOM 1016 C CA . PRO A 1 124 ? 7.159 -14.165 -34.197 1.00 85.00 124 PRO A CA 1
ATOM 1017 C C . PRO A 1 124 ? 8.501 -13.614 -33.702 1.00 85.00 124 PRO A C 1
ATOM 1019 O O . PRO A 1 124 ? 8.605 -12.441 -33.347 1.00 85.00 124 PRO A O 1
ATOM 1022 N N . VAL A 1 125 ? 9.554 -14.435 -33.766 1.00 83.81 125 VAL A N 1
ATOM 1023 C CA . VAL A 1 125 ? 10.901 -14.092 -33.264 1.00 83.81 125 VAL A CA 1
ATOM 1024 C C . VAL A 1 125 ? 11.410 -12.750 -33.804 1.00 83.81 125 VAL A C 1
ATOM 1026 O O . VAL A 1 125 ? 11.921 -11.946 -33.037 1.00 83.81 125 VAL A O 1
ATOM 1029 N N . HIS A 1 126 ? 11.196 -12.457 -35.090 1.00 82.00 126 HIS A N 1
ATOM 1030 C CA . HIS A 1 126 ? 11.647 -11.198 -35.694 1.00 82.00 126 HIS A CA 1
ATOM 1031 C C . HIS A 1 126 ? 10.960 -9.951 -35.100 1.00 82.00 126 HIS A C 1
ATOM 1033 O O . HIS A 1 126 ? 11.588 -8.901 -34.993 1.00 82.00 126 HIS A O 1
ATOM 1039 N N . GLU A 1 127 ? 9.689 -10.048 -34.686 1.00 78.56 127 GLU A N 1
ATOM 1040 C CA . GLU A 1 127 ? 8.985 -8.944 -34.016 1.00 78.56 127 GLU A CA 1
ATOM 1041 C C . GLU A 1 127 ? 9.534 -8.723 -32.602 1.00 78.56 127 GLU A C 1
ATOM 1043 O O . GLU A 1 127 ? 9.654 -7.583 -32.148 1.00 78.56 127 GLU A O 1
ATOM 1048 N N . ILE A 1 128 ? 9.895 -9.814 -31.917 1.00 81.31 128 ILE A N 1
ATOM 1049 C CA . ILE A 1 128 ? 10.530 -9.776 -30.595 1.00 81.31 128 ILE A CA 1
ATOM 1050 C C . ILE A 1 128 ? 11.905 -9.112 -30.703 1.00 81.31 128 ILE A C 1
ATOM 1052 O O . ILE A 1 128 ? 12.182 -8.161 -29.976 1.00 81.31 128 ILE A O 1
ATOM 1056 N N . GLU A 1 129 ? 12.735 -9.548 -31.651 1.00 81.88 129 GLU A N 1
ATOM 1057 C CA . GLU A 1 129 ? 14.066 -8.982 -31.897 1.00 81.88 129 GLU A CA 1
ATOM 1058 C C . GLU A 1 129 ? 13.998 -7.495 -32.262 1.00 81.88 129 GLU A C 1
ATOM 1060 O O . GLU A 1 129 ? 14.794 -6.695 -31.767 1.00 81.88 129 GLU A O 1
ATOM 1065 N N . GLN A 1 130 ? 13.021 -7.091 -33.079 1.00 79.69 130 GLN A N 1
ATOM 1066 C CA . GLN A 1 130 ? 12.814 -5.685 -33.412 1.00 79.69 130 GLN A CA 1
ATOM 1067 C C . GLN A 1 130 ? 12.424 -4.861 -32.175 1.00 79.69 130 GLN A C 1
ATOM 1069 O O . GLN A 1 130 ? 12.954 -3.766 -31.972 1.00 79.69 130 GLN A O 1
ATOM 1074 N N . ALA A 1 131 ? 11.530 -5.379 -31.329 1.00 76.56 131 ALA A N 1
ATOM 1075 C CA . ALA A 1 131 ? 11.151 -4.723 -30.081 1.00 76.56 131 ALA A CA 1
ATOM 1076 C C . ALA A 1 131 ? 12.340 -4.611 -29.107 1.00 76.56 131 ALA A C 1
ATOM 1078 O O . ALA A 1 131 ? 12.539 -3.558 -28.498 1.00 76.56 131 ALA A O 1
ATOM 1079 N N . GLU A 1 132 ? 13.162 -5.658 -28.995 1.00 79.56 132 GLU A N 1
ATOM 1080 C CA . GLU A 1 132 ? 14.384 -5.657 -28.187 1.00 79.56 132 GLU A CA 1
ATOM 1081 C C . GLU A 1 132 ? 15.432 -4.675 -28.709 1.00 79.56 132 GLU A C 1
ATOM 1083 O O . GLU A 1 132 ? 16.024 -3.942 -27.917 1.00 79.56 132 GLU A O 1
ATOM 1088 N N . TYR A 1 133 ? 15.642 -4.618 -30.025 1.00 79.38 133 TYR A N 1
ATOM 1089 C CA . TYR A 1 133 ? 16.575 -3.683 -30.648 1.00 79.38 133 TYR A CA 1
ATOM 1090 C C . TYR A 1 133 ? 16.191 -2.233 -30.349 1.00 79.38 133 TYR A C 1
ATOM 1092 O O . TYR A 1 133 ? 17.022 -1.447 -29.893 1.00 79.38 133 TYR A O 1
ATOM 1100 N N . ILE A 1 134 ? 14.913 -1.889 -30.539 1.00 75.25 134 ILE A N 1
ATOM 1101 C CA . ILE A 1 134 ? 14.422 -0.536 -30.263 1.00 75.25 134 ILE A CA 1
ATOM 1102 C C . ILE A 1 134 ? 14.568 -0.210 -28.773 1.00 75.25 134 ILE A C 1
ATOM 1104 O O . ILE A 1 134 ? 15.027 0.874 -28.419 1.00 75.25 134 ILE A O 1
ATOM 1108 N N . ARG A 1 135 ? 14.254 -1.168 -27.894 1.00 77.94 135 ARG A N 1
ATOM 1109 C CA . ARG A 1 135 ? 14.404 -1.011 -26.445 1.00 77.94 135 ARG A CA 1
ATOM 1110 C C . ARG A 1 135 ? 15.862 -0.773 -26.028 1.00 77.94 135 ARG A C 1
ATOM 1112 O O . ARG A 1 135 ? 16.120 0.120 -25.225 1.00 77.94 135 ARG A O 1
ATOM 1119 N N . ARG A 1 136 ? 16.813 -1.536 -26.577 1.00 73.44 136 ARG A N 1
ATOM 1120 C CA . ARG A 1 136 ? 18.258 -1.393 -26.303 1.00 73.44 136 ARG A CA 1
ATOM 1121 C C . ARG A 1 136 ? 18.846 -0.086 -26.841 1.00 73.44 136 ARG A C 1
ATOM 1123 O O . ARG A 1 136 ? 19.888 0.351 -26.367 1.00 73.44 136 ARG A O 1
ATOM 1130 N N . GLY A 1 137 ? 18.170 0.566 -27.789 1.00 71.19 137 GLY A N 1
ATOM 1131 C CA . GLY A 1 137 ? 18.536 1.900 -28.271 1.00 71.19 137 GLY A CA 1
ATOM 1132 C C . GLY A 1 137 ? 18.357 3.020 -27.235 1.00 71.19 137 GLY A C 1
ATOM 1133 O O . GLY A 1 137 ? 18.884 4.118 -27.429 1.00 71.19 137 GLY A O 1
ATOM 1134 N N . PHE A 1 138 ? 17.645 2.776 -26.129 1.00 70.56 138 PHE A N 1
ATOM 1135 C CA . PHE A 1 138 ? 17.452 3.760 -25.063 1.00 70.56 138 PHE A CA 1
ATOM 1136 C C . PHE A 1 138 ? 18.528 3.643 -23.976 1.00 70.56 138 PHE A C 1
ATOM 1138 O O . PHE A 1 138 ? 18.621 2.633 -23.288 1.00 70.56 138 PHE A O 1
ATOM 1145 N N . LEU A 1 139 ? 19.253 4.735 -23.708 1.00 66.94 139 LEU A N 1
ATOM 1146 C CA . LEU A 1 139 ? 20.300 4.776 -22.667 1.00 66.94 139 LEU A CA 1
ATOM 1147 C C . LEU A 1 139 ? 19.779 4.573 -21.222 1.00 66.94 139 LEU A C 1
ATOM 1149 O O . LEU A 1 139 ? 20.572 4.435 -20.303 1.00 66.94 139 LEU A O 1
ATOM 1153 N N . VAL A 1 140 ? 18.461 4.638 -20.991 1.00 78.31 140 VAL A N 1
ATOM 1154 C CA . VAL A 1 140 ? 17.850 4.675 -19.639 1.00 78.31 140 VAL A CA 1
ATOM 1155 C C . VAL A 1 140 ? 17.091 3.388 -19.302 1.00 78.31 140 VAL A C 1
ATOM 1157 O O . VAL A 1 140 ? 16.456 3.290 -18.253 1.00 78.31 140 VAL A O 1
ATOM 1160 N N . VAL A 1 141 ? 17.109 2.397 -20.192 1.00 85.94 141 VAL A N 1
ATOM 1161 C CA . VAL A 1 141 ? 16.352 1.163 -19.982 1.00 85.94 141 VAL A CA 1
ATOM 1162 C C . VAL A 1 141 ? 17.250 0.121 -19.313 1.00 85.94 141 VAL A C 1
ATOM 1164 O O . VAL A 1 141 ? 18.285 -0.214 -19.884 1.00 85.94 141 VAL A O 1
ATOM 1167 N N . PRO A 1 142 ? 16.885 -0.394 -18.121 1.00 92.88 142 PRO A N 1
ATOM 1168 C CA . PRO A 1 142 ? 17.631 -1.481 -17.500 1.00 92.88 142 PRO A CA 1
ATOM 1169 C C . PRO A 1 142 ? 17.508 -2.759 -18.335 1.00 92.88 142 PRO A C 1
ATOM 1171 O O . PRO A 1 142 ? 16.542 -2.934 -19.082 1.00 92.88 142 PRO A O 1
ATOM 1174 N N . GLU A 1 143 ? 18.471 -3.665 -18.182 1.00 91.75 143 GLU A N 1
ATOM 1175 C CA . GLU A 1 143 ? 18.447 -4.972 -18.836 1.00 91.75 143 GLU A CA 1
ATOM 1176 C C . GLU A 1 143 ? 18.258 -6.076 -17.798 1.00 91.75 143 GLU A C 1
ATOM 1178 O O . GLU A 1 143 ? 19.102 -6.277 -16.924 1.00 91.75 143 GLU A O 1
ATOM 1183 N N . TYR A 1 144 ? 17.133 -6.786 -17.888 1.00 94.19 144 TYR A N 1
ATOM 1184 C CA . TYR A 1 144 ? 16.794 -7.849 -16.952 1.00 94.19 144 TYR A CA 1
ATOM 1185 C C . TYR A 1 144 ? 17.042 -9.227 -17.533 1.00 94.19 144 TYR A C 1
ATOM 1187 O O . TYR A 1 144 ? 16.594 -9.559 -18.629 1.00 94.19 144 TYR A O 1
ATOM 1195 N N . THR A 1 145 ? 17.675 -10.075 -16.732 1.00 92.12 145 THR A N 1
ATOM 1196 C CA . THR A 1 145 ? 17.936 -11.470 -17.070 1.00 92.12 145 THR A CA 1
ATOM 1197 C C . THR A 1 145 ? 17.528 -12.375 -15.914 1.00 92.12 145 THR A C 1
ATOM 1199 O O . THR A 1 145 ? 17.505 -11.979 -14.747 1.00 92.12 145 THR A O 1
ATOM 1202 N N . GLN A 1 146 ? 17.128 -13.604 -16.239 1.00 90.44 146 GLN A N 1
ATOM 1203 C CA . GLN A 1 146 ? 16.829 -14.621 -15.237 1.00 90.44 146 GLN A CA 1
ATOM 1204 C C . GLN A 1 146 ? 17.560 -15.901 -15.598 1.00 90.44 146 GLN A C 1
ATOM 1206 O O . GLN A 1 146 ? 17.217 -16.567 -16.570 1.00 90.44 146 GLN A O 1
ATOM 1211 N N . ASP A 1 147 ? 18.564 -16.222 -14.798 1.00 89.25 147 ASP A N 1
ATOM 1212 C CA . ASP A 1 147 ? 19.380 -17.415 -14.944 1.00 89.25 147 ASP A CA 1
ATOM 1213 C C . ASP A 1 147 ? 18.636 -18.683 -14.489 1.00 89.25 147 ASP A C 1
ATOM 1215 O O . ASP A 1 147 ? 17.656 -18.640 -13.727 1.00 89.25 147 ASP A O 1
ATOM 1219 N N . ASP A 1 148 ? 19.112 -19.837 -14.948 1.00 84.81 148 ASP A N 1
ATOM 1220 C CA . ASP A 1 148 ? 18.513 -21.136 -14.635 1.00 84.81 148 ASP A CA 1
ATOM 1221 C C . ASP A 1 148 ? 18.669 -21.507 -13.151 1.00 84.81 148 ASP A C 1
ATOM 1223 O O . ASP A 1 148 ? 17.753 -22.090 -12.562 1.00 84.81 148 ASP A O 1
ATOM 1227 N N . ASP A 1 149 ? 19.752 -21.066 -12.506 1.00 84.69 149 ASP A N 1
ATOM 1228 C CA . ASP A 1 149 ? 20.056 -21.356 -11.099 1.00 84.69 149 ASP A CA 1
ATOM 1229 C C . ASP A 1 149 ? 19.242 -20.496 -10.111 1.00 84.69 149 ASP A C 1
ATOM 1231 O O . ASP A 1 149 ? 19.099 -20.838 -8.935 1.00 84.69 149 ASP A O 1
ATOM 1235 N N . GLY A 1 150 ? 18.644 -19.398 -10.582 1.00 84.88 150 GLY A N 1
ATOM 1236 C CA . GLY A 1 150 ? 17.849 -18.471 -9.779 1.00 84.88 150 GLY A CA 1
ATOM 1237 C C . GLY A 1 150 ? 18.664 -17.406 -9.036 1.00 84.88 150 GLY A C 1
ATOM 1238 O O . GLY A 1 150 ? 18.144 -16.809 -8.089 1.00 84.88 150 GLY A O 1
ATOM 1239 N N . GLN A 1 151 ? 19.906 -17.137 -9.447 1.00 88.00 151 GLN A N 1
ATOM 1240 C CA . GLN A 1 151 ? 20.765 -16.077 -8.906 1.00 88.00 151 GLN A CA 1
ATOM 1241 C C . GLN A 1 151 ? 20.116 -14.689 -8.991 1.00 88.00 151 GLN A C 1
ATOM 1243 O O . GLN A 1 151 ? 20.315 -13.868 -8.093 1.00 88.00 151 GLN A O 1
ATOM 1248 N N . PHE A 1 152 ? 19.262 -14.436 -9.987 1.00 90.69 152 PHE A N 1
ATOM 1249 C CA . PHE A 1 152 ? 18.498 -13.188 -10.099 1.00 90.69 152 PHE A CA 1
ATOM 1250 C C . PHE A 1 152 ? 17.672 -12.869 -8.834 1.00 90.69 152 PHE A C 1
ATOM 1252 O O . PHE A 1 152 ? 17.424 -11.703 -8.535 1.00 90.69 152 PHE A O 1
ATOM 1259 N N . LEU A 1 153 ? 17.268 -13.873 -8.045 1.00 89.56 153 LEU A N 1
ATOM 1260 C CA . LEU A 1 153 ? 16.556 -13.658 -6.778 1.00 89.56 153 LEU A CA 1
ATOM 1261 C C . LEU A 1 153 ? 17.467 -13.051 -5.711 1.00 89.56 153 LEU A C 1
ATOM 1263 O O . LEU A 1 153 ? 17.033 -12.195 -4.942 1.00 89.56 153 LEU A O 1
ATOM 1267 N N . PHE A 1 154 ? 18.734 -13.465 -5.678 1.00 90.50 154 PHE A N 1
ATOM 1268 C CA . PHE A 1 154 ? 19.738 -12.871 -4.802 1.00 90.50 154 PHE A CA 1
ATOM 1269 C C . PHE A 1 154 ? 20.080 -11.444 -5.249 1.00 90.50 154 PHE A C 1
ATOM 1271 O O . PHE A 1 154 ? 20.215 -10.550 -4.415 1.00 90.50 154 PHE A O 1
ATOM 1278 N N . VAL A 1 155 ? 20.139 -11.191 -6.561 1.00 94.19 155 VAL A N 1
ATOM 1279 C CA . VAL A 1 155 ? 20.294 -9.831 -7.106 1.00 94.19 155 VAL A CA 1
ATOM 1280 C C . VAL A 1 155 ? 19.110 -8.938 -6.706 1.00 94.19 155 VAL A C 1
ATOM 1282 O O . VAL A 1 155 ? 19.321 -7.821 -6.236 1.00 94.19 155 VAL A O 1
ATOM 1285 N N . ALA A 1 156 ? 17.871 -9.436 -6.783 1.00 93.31 156 ALA A N 1
ATOM 1286 C CA . ALA A 1 156 ? 16.687 -8.705 -6.319 1.00 93.31 156 ALA A CA 1
ATOM 1287 C C . ALA A 1 156 ? 16.731 -8.412 -4.804 1.00 93.31 156 ALA A C 1
ATOM 1289 O O . ALA A 1 156 ? 16.353 -7.326 -4.360 1.00 93.31 156 ALA A O 1
ATOM 1290 N N . GLN A 1 157 ? 17.237 -9.343 -3.989 1.00 91.50 157 GLN A N 1
ATOM 1291 C CA . GLN A 1 157 ? 17.453 -9.107 -2.558 1.00 91.50 157 GLN A CA 1
ATOM 1292 C C . GLN A 1 157 ? 18.496 -8.019 -2.292 1.00 91.50 157 GLN A C 1
ATOM 1294 O O . GLN A 1 157 ? 18.270 -7.175 -1.424 1.00 91.50 157 GLN A O 1
ATOM 1299 N N . GLN A 1 158 ? 19.604 -8.010 -3.036 1.00 94.25 158 GLN A N 1
ATOM 1300 C CA . GLN A 1 158 ? 20.623 -6.962 -2.940 1.00 94.25 158 GLN A CA 1
ATOM 1301 C C . GLN A 1 158 ? 20.058 -5.594 -3.333 1.00 94.25 158 GLN A C 1
ATOM 1303 O O . GLN A 1 158 ? 20.255 -4.627 -2.599 1.00 94.25 158 GLN A O 1
ATOM 1308 N N . LEU A 1 159 ? 19.273 -5.525 -4.415 1.00 95.62 159 LEU A N 1
ATOM 1309 C CA . LEU A 1 159 ? 18.541 -4.316 -4.803 1.00 95.62 159 LEU A CA 1
ATOM 1310 C C . LEU A 1 159 ? 17.640 -3.823 -3.658 1.00 95.62 159 LEU A C 1
ATOM 1312 O O . LEU A 1 159 ? 17.693 -2.656 -3.268 1.00 95.62 159 LEU A O 1
ATOM 1316 N N . ASN A 1 160 ? 16.851 -4.722 -3.066 1.00 94.44 160 ASN A N 1
ATOM 1317 C CA . ASN A 1 160 ? 15.963 -4.399 -1.950 1.00 94.44 160 ASN A CA 1
ATOM 1318 C C . ASN A 1 160 ? 16.732 -3.947 -0.694 1.00 94.44 160 ASN A C 1
ATOM 1320 O O . ASN A 1 160 ? 16.273 -3.055 0.023 1.00 94.44 160 ASN A O 1
ATOM 1324 N N . ALA A 1 161 ? 17.902 -4.525 -0.416 1.00 92.94 161 ALA A N 1
ATOM 1325 C CA . ALA A 1 161 ? 18.768 -4.098 0.680 1.00 92.94 161 ALA A CA 1
ATOM 1326 C C . ALA A 1 161 ? 19.350 -2.696 0.432 1.00 92.94 161 ALA A C 1
ATOM 1328 O O . ALA A 1 161 ? 19.299 -1.857 1.331 1.00 92.94 161 ALA A O 1
ATOM 1329 N N . ALA A 1 162 ? 19.819 -2.416 -0.787 1.00 93.81 162 ALA A N 1
ATOM 1330 C CA . ALA A 1 162 ? 20.359 -1.115 -1.171 1.00 93.81 162 ALA A CA 1
ATOM 1331 C C . ALA A 1 162 ? 19.294 -0.006 -1.106 1.00 93.81 162 ALA A C 1
ATOM 1333 O O . ALA A 1 162 ? 19.540 1.063 -0.548 1.00 93.81 162 ALA A O 1
ATOM 1334 N N . ILE A 1 163 ? 18.077 -0.277 -1.593 1.00 94.12 163 ILE A N 1
ATOM 1335 C CA . ILE A 1 163 ? 16.948 0.660 -1.487 1.00 94.12 163 ILE A CA 1
ATOM 1336 C C . ILE A 1 163 ? 16.563 0.882 -0.025 1.00 94.12 163 ILE A C 1
ATOM 1338 O O . ILE A 1 163 ? 16.346 2.021 0.379 1.00 94.12 163 ILE A O 1
ATOM 1342 N N . ARG A 1 164 ? 16.509 -0.177 0.797 1.00 91.75 164 ARG A N 1
ATOM 1343 C CA . ARG A 1 164 ? 16.244 -0.024 2.234 1.00 91.75 164 ARG A CA 1
ATOM 1344 C C . ARG A 1 164 ? 17.294 0.880 2.883 1.00 91.75 164 ARG A C 1
ATOM 1346 O O . ARG A 1 164 ? 16.911 1.809 3.581 1.00 91.75 164 ARG A O 1
ATOM 1353 N N . ALA A 1 165 ? 18.579 0.652 2.606 1.00 90.50 165 ALA A N 1
ATOM 1354 C CA . ALA A 1 165 ? 19.674 1.465 3.131 1.00 90.50 165 ALA A CA 1
ATOM 1355 C C . ALA A 1 165 ? 19.565 2.943 2.719 1.00 90.50 165 ALA A C 1
ATOM 1357 O O . ALA A 1 165 ? 19.812 3.818 3.547 1.00 90.50 165 ALA A O 1
ATOM 1358 N N . ALA A 1 166 ? 19.115 3.230 1.492 1.00 90.00 166 ALA A N 1
ATOM 1359 C CA . ALA A 1 166 ? 18.876 4.598 1.027 1.00 90.00 166 ALA A CA 1
ATOM 1360 C C . ALA A 1 166 ? 17.787 5.341 1.830 1.00 90.00 166 ALA A C 1
ATOM 1362 O O . ALA A 1 166 ? 17.805 6.567 1.879 1.00 90.00 166 ALA A O 1
ATOM 1363 N N . PHE A 1 167 ? 16.874 4.618 2.491 1.00 87.81 167 PHE A N 1
ATOM 1364 C CA . PHE A 1 167 ? 15.846 5.184 3.375 1.00 87.81 167 PHE A CA 1
ATOM 1365 C C . PHE A 1 167 ? 16.212 5.156 4.872 1.00 87.81 167 PHE A C 1
ATOM 1367 O O . PHE A 1 167 ? 15.454 5.692 5.677 1.00 87.81 167 PHE A O 1
ATOM 1374 N N . SER A 1 168 ? 17.326 4.528 5.272 1.00 77.88 168 SER A N 1
ATOM 1375 C CA . SER A 1 168 ? 17.624 4.208 6.682 1.00 77.88 168 SER A CA 1
ATOM 1376 C C . SER A 1 168 ? 18.168 5.362 7.536 1.00 77.88 168 SER A C 1
ATOM 1378 O O . SER A 1 168 ? 18.299 5.184 8.743 1.00 77.88 168 SER A O 1
ATOM 1380 N N . SER A 1 169 ? 18.510 6.522 6.968 1.00 66.75 169 SER A N 1
ATOM 1381 C CA . SER A 1 169 ? 18.985 7.663 7.767 1.00 66.75 169 SER A CA 1
ATOM 1382 C C . SER A 1 169 ? 17.841 8.637 8.054 1.00 66.75 169 SER A C 1
ATOM 1384 O O . SER A 1 169 ? 17.312 9.277 7.146 1.00 66.75 169 SER A O 1
ATOM 1386 N N . ASP A 1 170 ? 17.476 8.770 9.332 1.00 56.84 170 ASP A N 1
ATOM 1387 C CA . ASP A 1 170 ? 16.426 9.691 9.791 1.00 56.84 170 ASP A CA 1
ATOM 1388 C C . ASP A 1 170 ? 16.748 11.158 9.460 1.00 56.84 170 ASP A C 1
ATOM 1390 O O . ASP A 1 170 ? 15.835 11.940 9.192 1.00 56.84 170 ASP A O 1
ATOM 1394 N N . GLN A 1 171 ? 18.036 11.520 9.376 1.00 55.34 171 GLN A N 1
ATOM 1395 C CA . GLN A 1 171 ? 18.480 12.861 8.975 1.00 55.34 171 GLN A CA 1
ATOM 1396 C C . GLN A 1 171 ? 18.117 13.200 7.514 1.00 55.34 171 GLN A C 1
ATOM 1398 O O . GLN A 1 171 ? 17.857 14.368 7.214 1.00 55.34 171 GLN A O 1
ATOM 1403 N N . LEU A 1 172 ? 18.000 12.191 6.631 1.00 61.50 172 LEU A N 1
ATOM 1404 C CA . LEU A 1 172 ? 17.614 12.365 5.219 1.00 61.50 172 LEU A CA 1
ATOM 1405 C C . LEU A 1 172 ? 16.171 12.857 5.063 1.00 61.50 172 LEU A C 1
ATOM 1407 O O . LEU A 1 172 ? 15.834 13.464 4.053 1.00 61.50 172 LEU A O 1
ATOM 1411 N N . SER A 1 173 ? 15.302 12.609 6.048 1.00 61.16 173 SER A N 1
ATOM 1412 C CA . SER A 1 173 ? 13.885 12.985 5.957 1.00 61.16 173 SER A CA 1
ATOM 1413 C C . SER A 1 173 ? 13.674 14.502 6.020 1.00 61.16 173 SER A C 1
ATOM 1415 O O . SER A 1 173 ? 12.643 14.987 5.564 1.00 61.16 173 SER A O 1
ATOM 1417 N N . SER A 1 174 ? 14.645 15.251 6.551 1.00 64.56 174 SER A N 1
ATOM 1418 C CA . SER A 1 174 ? 14.535 16.691 6.828 1.00 64.56 174 SER A CA 1
ATOM 1419 C C . SER A 1 174 ? 15.186 17.608 5.785 1.00 64.56 174 SER A C 1
ATOM 1421 O O . SER A 1 174 ? 14.777 18.761 5.678 1.00 64.56 174 SER A O 1
ATOM 1423 N N . ALA A 1 175 ? 16.172 17.133 5.015 1.00 82.25 175 ALA A N 1
ATOM 1424 C CA . ALA A 1 175 ? 16.918 17.957 4.058 1.00 82.25 175 ALA A CA 1
ATOM 1425 C C . ALA A 1 175 ? 16.531 17.617 2.602 1.00 82.25 175 ALA A C 1
ATOM 1427 O O . ALA A 1 175 ? 16.845 16.516 2.139 1.00 82.25 175 ALA A O 1
ATOM 1428 N N . PRO A 1 176 ? 15.898 18.539 1.845 1.00 85.06 176 PRO A N 1
ATOM 1429 C CA . PRO A 1 176 ? 15.447 18.276 0.475 1.00 85.06 176 PRO A CA 1
ATOM 1430 C C . PRO A 1 176 ? 16.562 17.797 -0.459 1.00 85.06 176 PRO A C 1
ATOM 1432 O O . PRO A 1 176 ? 16.357 16.865 -1.227 1.00 85.06 176 PRO A O 1
ATOM 1435 N N . GLU A 1 177 ? 17.757 18.380 -0.355 1.00 86.56 177 GLU A N 1
ATOM 1436 C CA . GLU A 1 177 ? 18.913 18.026 -1.188 1.00 86.56 177 GLU A CA 1
ATOM 1437 C C . GLU A 1 177 ? 19.378 16.586 -0.947 1.00 86.56 177 GLU A C 1
ATOM 1439 O O . GLU A 1 177 ? 19.666 15.844 -1.887 1.00 86.56 177 GLU A O 1
ATOM 1444 N N . GLN A 1 178 ? 19.371 16.153 0.315 1.00 85.56 178 GLN A N 1
ATOM 1445 C CA . GLN A 1 178 ? 19.733 14.789 0.686 1.00 85.56 178 GLN A CA 1
ATOM 1446 C C . GLN A 1 178 ? 18.686 13.775 0.211 1.00 85.56 178 GLN A C 1
ATOM 1448 O O . GLN A 1 178 ? 19.054 12.690 -0.244 1.00 85.56 178 GLN A O 1
ATOM 1453 N N . GLN A 1 179 ? 17.394 14.130 0.243 1.00 89.00 179 GLN A N 1
ATOM 1454 C CA . GLN A 1 179 ? 16.345 13.313 -0.377 1.00 89.00 179 GLN A CA 1
ATOM 1455 C C . GLN A 1 179 ? 16.569 13.186 -1.886 1.00 89.00 179 GLN A C 1
ATOM 1457 O O . GLN A 1 179 ? 16.477 12.085 -2.424 1.00 89.00 179 GLN A O 1
ATOM 1462 N N . SER A 1 180 ? 16.892 14.284 -2.573 1.00 90.44 180 SER A N 1
ATOM 1463 C CA . SER A 1 180 ? 17.185 14.282 -4.010 1.00 90.44 180 SER A CA 1
ATOM 1464 C C . SER A 1 180 ? 18.370 13.376 -4.342 1.00 90.44 180 SER A C 1
ATOM 1466 O O . SER A 1 180 ? 18.265 12.526 -5.227 1.00 90.44 180 SER A O 1
ATOM 1468 N N . LEU A 1 181 ? 19.468 13.486 -3.589 1.00 89.31 181 LEU A N 1
ATOM 1469 C CA . LEU A 1 181 ? 20.643 12.631 -3.753 1.00 89.31 181 LEU A CA 1
ATOM 1470 C C . LEU A 1 181 ? 20.309 11.152 -3.505 1.00 89.31 181 LEU A C 1
ATOM 1472 O O . LEU A 1 181 ? 20.713 10.277 -4.273 1.00 89.31 181 LEU A O 1
ATOM 1476 N N . ALA A 1 182 ? 19.533 10.856 -2.463 1.00 91.56 182 ALA A N 1
ATOM 1477 C CA . ALA A 1 182 ? 19.098 9.496 -2.173 1.00 91.56 182 ALA A CA 1
ATOM 1478 C C . ALA A 1 182 ? 18.176 8.940 -3.275 1.00 91.56 182 ALA A C 1
ATOM 1480 O O . ALA A 1 182 ? 18.326 7.781 -3.661 1.00 91.56 182 ALA A O 1
ATOM 1481 N N . VAL A 1 183 ? 17.293 9.763 -3.857 1.00 93.81 183 VAL A N 1
ATOM 1482 C CA . VAL A 1 183 ? 16.499 9.382 -5.038 1.00 93.81 183 VAL A CA 1
ATOM 1483 C C . VAL A 1 183 ? 17.406 9.055 -6.224 1.00 93.81 183 VAL A C 1
ATOM 1485 O O . VAL A 1 183 ? 17.176 8.045 -6.883 1.00 93.81 183 VAL A O 1
ATOM 1488 N N . ALA A 1 184 ? 18.459 9.835 -6.483 1.00 92.50 184 ALA A N 1
ATOM 1489 C CA . ALA A 1 184 ? 19.413 9.520 -7.548 1.00 92.50 184 ALA A CA 1
ATOM 1490 C C . ALA A 1 184 ? 20.145 8.186 -7.305 1.00 92.50 184 ALA A C 1
ATOM 1492 O O . ALA A 1 184 ? 20.274 7.385 -8.231 1.00 92.50 184 ALA A O 1
ATOM 1493 N N . LYS A 1 185 ? 20.535 7.885 -6.059 1.00 92.50 185 LYS A N 1
ATOM 1494 C CA . LYS A 1 185 ? 21.112 6.580 -5.676 1.00 92.50 185 LYS A CA 1
ATOM 1495 C C . LYS A 1 185 ? 20.113 5.428 -5.849 1.00 92.50 185 LYS A C 1
ATOM 1497 O O . LYS A 1 185 ? 20.485 4.355 -6.320 1.00 92.50 185 LYS A O 1
ATOM 1502 N N . ILE A 1 186 ? 18.836 5.643 -5.529 1.00 95.56 186 ILE A N 1
ATOM 1503 C CA . ILE A 1 186 ? 17.760 4.675 -5.798 1.00 95.56 186 ILE A CA 1
ATOM 1504 C C . ILE A 1 186 ? 17.616 4.440 -7.307 1.00 95.56 186 ILE A C 1
ATOM 1506 O O . ILE A 1 186 ? 17.574 3.289 -7.736 1.00 95.56 186 ILE A O 1
ATOM 1510 N N . CYS A 1 187 ? 17.583 5.504 -8.114 1.00 95.56 187 CYS A N 1
ATOM 1511 C CA . CYS A 1 187 ? 17.513 5.409 -9.571 1.00 95.56 187 CYS A CA 1
ATOM 1512 C C . CYS A 1 187 ? 18.701 4.637 -10.152 1.00 95.56 187 CYS A C 1
ATOM 1514 O O . CYS A 1 187 ? 18.496 3.789 -11.015 1.00 95.56 187 CYS A O 1
ATOM 1516 N N . HIS A 1 188 ? 19.915 4.884 -9.651 1.00 94.56 188 HIS A N 1
ATOM 1517 C CA . HIS A 1 188 ? 21.103 4.121 -10.025 1.00 94.56 188 HIS A CA 1
ATOM 1518 C C . HIS A 1 188 ? 20.904 2.624 -9.764 1.00 94.56 188 HIS A C 1
ATOM 1520 O O . HIS A 1 188 ? 21.015 1.827 -10.690 1.00 94.56 188 HIS A O 1
ATOM 1526 N N . ASN A 1 189 ? 20.537 2.248 -8.535 1.00 95.94 189 ASN A N 1
ATOM 1527 C CA . ASN A 1 189 ? 20.341 0.844 -8.167 1.00 95.94 189 ASN A CA 1
ATOM 1528 C C . ASN A 1 189 ? 19.260 0.162 -9.026 1.00 95.94 189 ASN A C 1
ATOM 1530 O O . ASN A 1 189 ? 19.430 -0.987 -9.425 1.00 95.94 189 ASN A O 1
ATOM 1534 N N . LEU A 1 190 ? 18.166 0.868 -9.339 1.00 96.81 190 LEU A N 1
ATOM 1535 C CA . LEU A 1 190 ? 17.108 0.373 -10.228 1.00 96.81 190 LEU A CA 1
ATOM 1536 C C . LEU A 1 190 ? 17.580 0.191 -11.679 1.00 96.81 190 LEU A C 1
ATOM 1538 O O . LEU A 1 190 ? 17.070 -0.693 -12.367 1.00 96.81 190 LEU A O 1
ATOM 1542 N N . LEU A 1 191 ? 18.514 1.029 -12.137 1.00 95.00 191 LEU A N 1
ATOM 1543 C CA . LEU A 1 191 ? 19.047 1.006 -13.496 1.00 95.00 191 LEU A CA 1
ATOM 1544 C C . LEU A 1 191 ? 20.064 -0.120 -13.702 1.00 95.00 191 LEU A C 1
ATOM 1546 O O . LEU A 1 191 ? 20.014 -0.803 -14.718 1.00 95.00 191 LEU A O 1
ATOM 1550 N N . ILE A 1 192 ? 20.983 -0.307 -12.751 1.00 94.50 192 ILE A N 1
ATOM 1551 C CA . ILE A 1 192 ? 22.086 -1.269 -12.898 1.00 94.50 192 ILE A CA 1
ATOM 1552 C C . ILE A 1 192 ? 21.723 -2.693 -12.469 1.00 94.50 192 ILE A C 1
ATOM 1554 O O . ILE A 1 192 ? 22.483 -3.626 -12.725 1.00 94.50 192 ILE A O 1
ATOM 1558 N N . SER A 1 193 ? 20.596 -2.882 -11.779 1.00 96.06 193 SER A N 1
ATOM 1559 C CA . SER A 1 193 ? 20.177 -4.217 -11.364 1.00 96.06 193 SER A CA 1
ATOM 1560 C C . SER A 1 193 ? 19.778 -5.053 -12.577 1.00 96.06 193 SER A C 1
ATOM 1562 O O . SER A 1 193 ? 18.895 -4.668 -13.338 1.00 96.06 193 SER A O 1
ATOM 1564 N N . SER A 1 194 ? 20.370 -6.241 -12.705 1.00 95.31 194 SER A N 1
ATOM 1565 C CA . SER A 1 194 ? 19.964 -7.232 -13.707 1.00 95.31 194 SER A CA 1
ATOM 1566 C C . SER A 1 194 ? 18.694 -7.998 -13.323 1.00 95.31 194 SER A C 1
ATOM 1568 O O . SER A 1 194 ? 18.183 -8.786 -14.118 1.00 95.31 194 SER A O 1
ATOM 1570 N N . ALA A 1 195 ? 18.158 -7.777 -12.118 1.00 95.44 195 ALA A N 1
ATOM 1571 C CA . ALA A 1 195 ? 16.909 -8.376 -11.674 1.00 95.44 195 ALA A CA 1
ATOM 1572 C C . ALA A 1 195 ? 15.763 -7.352 -11.712 1.00 95.44 195 ALA A C 1
ATOM 1574 O O . ALA A 1 195 ? 15.936 -6.207 -11.287 1.00 95.44 195 ALA A O 1
ATOM 1575 N N . PRO A 1 196 ? 14.561 -7.757 -12.157 1.00 94.81 196 PRO A N 1
ATOM 1576 C CA . PRO A 1 196 ? 13.416 -6.861 -12.182 1.00 94.81 196 PRO A CA 1
ATOM 1577 C C . PRO A 1 196 ? 12.983 -6.465 -10.758 1.00 94.81 196 PRO A C 1
ATOM 1579 O O . PRO A 1 196 ? 12.927 -7.337 -9.882 1.00 94.81 196 PRO A O 1
ATOM 1582 N N . PRO A 1 197 ? 12.581 -5.197 -10.532 1.00 96.12 197 PRO A N 1
ATOM 1583 C CA . PRO A 1 197 ? 11.900 -4.775 -9.317 1.00 96.12 197 PRO A CA 1
ATOM 1584 C C . PRO A 1 197 ? 10.709 -5.671 -9.005 1.00 96.12 197 PRO A C 1
ATOM 1586 O O . PRO A 1 197 ? 9.869 -5.970 -9.859 1.00 96.12 197 PRO A O 1
ATOM 1589 N N . ASP A 1 198 ? 10.613 -6.078 -7.750 1.00 94.06 198 ASP A N 1
ATOM 1590 C CA . ASP A 1 198 ? 9.559 -6.957 -7.289 1.00 94.06 198 ASP A CA 1
ATOM 1591 C C . ASP A 1 198 ? 8.630 -6.262 -6.292 1.00 94.06 198 ASP A C 1
ATOM 1593 O O . ASP A 1 198 ? 8.784 -5.090 -5.953 1.00 94.06 198 ASP A O 1
ATOM 1597 N N . VAL A 1 199 ? 7.603 -6.978 -5.827 1.00 94.25 199 VAL A N 1
ATOM 1598 C CA . VAL A 1 199 ? 6.609 -6.403 -4.908 1.00 94.25 199 VAL A CA 1
ATOM 1599 C C . VAL A 1 199 ? 7.245 -5.864 -3.619 1.00 94.25 199 VAL A C 1
ATOM 1601 O O . VAL A 1 199 ? 6.737 -4.896 -3.058 1.00 94.25 199 VAL A O 1
ATOM 1604 N N . GLN A 1 200 ? 8.369 -6.433 -3.165 1.00 92.94 200 GLN A N 1
ATOM 1605 C CA . GLN A 1 200 ? 9.090 -5.910 -2.009 1.00 92.94 200 GLN A CA 1
ATOM 1606 C C . GLN A 1 200 ? 9.824 -4.612 -2.363 1.00 92.94 200 GLN A C 1
ATOM 1608 O O . GLN A 1 200 ? 9.776 -3.676 -1.566 1.00 92.94 200 GLN A O 1
ATOM 1613 N N . THR A 1 201 ? 10.414 -4.512 -3.559 1.00 96.06 201 THR A N 1
ATOM 1614 C CA . THR A 1 201 ? 10.998 -3.266 -4.083 1.00 96.06 201 THR A CA 1
ATOM 1615 C C . THR A 1 201 ? 9.980 -2.128 -4.063 1.00 96.06 201 THR A C 1
ATOM 1617 O O . THR A 1 201 ? 10.238 -1.067 -3.496 1.00 96.06 201 THR A O 1
ATOM 1620 N N . TYR A 1 202 ? 8.780 -2.358 -4.601 1.00 97.31 202 TYR A N 1
ATOM 1621 C CA . TYR A 1 202 ? 7.721 -1.345 -4.606 1.00 97.31 202 TYR A CA 1
ATOM 1622 C C . TYR A 1 202 ? 7.213 -1.013 -3.198 1.00 97.31 202 TYR A C 1
ATOM 1624 O O . TYR A 1 202 ? 6.990 0.158 -2.900 1.00 97.31 202 TYR A O 1
ATOM 1632 N N . ASN A 1 203 ? 7.077 -2.002 -2.307 1.00 95.94 203 ASN A N 1
ATOM 1633 C CA . ASN A 1 203 ? 6.699 -1.751 -0.912 1.00 95.94 203 ASN A CA 1
ATOM 1634 C C . ASN A 1 203 ? 7.720 -0.858 -0.192 1.00 95.94 203 ASN A C 1
ATOM 1636 O O . ASN A 1 203 ? 7.322 0.044 0.545 1.00 95.94 203 ASN A O 1
ATOM 1640 N N . LEU A 1 204 ? 9.020 -1.088 -0.416 1.00 95.19 204 LEU A N 1
ATOM 1641 C CA . LEU A 1 204 ? 10.095 -0.259 0.135 1.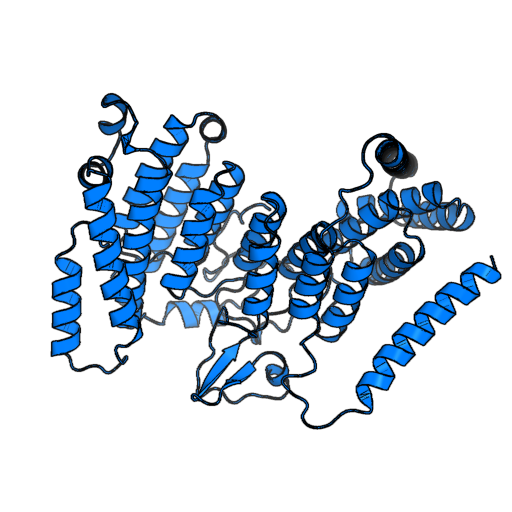00 95.19 204 LEU A CA 1
ATOM 1642 C C . LEU A 1 204 ? 9.997 1.184 -0.363 1.00 95.19 204 LEU A C 1
ATOM 1644 O O . LEU A 1 204 ? 10.049 2.104 0.447 1.00 95.19 204 LEU A O 1
ATOM 1648 N N . LEU A 1 205 ? 9.808 1.376 -1.670 1.00 97.12 205 LEU A N 1
ATOM 1649 C CA . LEU A 1 205 ? 9.705 2.700 -2.283 1.00 97.12 205 LEU A CA 1
ATOM 1650 C C . LEU A 1 205 ? 8.456 3.468 -1.818 1.00 97.12 205 LEU A C 1
ATOM 1652 O O . LEU A 1 205 ? 8.572 4.629 -1.438 1.00 97.12 205 LEU A O 1
ATOM 1656 N N . ILE A 1 206 ? 7.279 2.826 -1.788 1.00 97.12 206 ILE A N 1
ATOM 1657 C CA . ILE A 1 206 ? 6.022 3.445 -1.323 1.00 97.12 206 ILE A CA 1
ATOM 1658 C C . ILE A 1 206 ? 6.165 3.899 0.134 1.00 97.12 206 ILE A C 1
ATOM 1660 O O . ILE A 1 206 ? 5.913 5.057 0.455 1.00 97.12 206 ILE A O 1
ATOM 1664 N N . LEU A 1 207 ? 6.612 3.003 1.020 1.00 93.75 207 LEU A N 1
ATOM 1665 C CA . LEU A 1 207 ? 6.722 3.299 2.451 1.00 93.75 207 LEU A CA 1
ATOM 1666 C C . LEU A 1 207 ? 7.873 4.259 2.770 1.00 93.75 207 LEU A C 1
ATOM 1668 O O . LEU A 1 207 ? 7.785 5.025 3.728 1.00 93.75 207 LEU A O 1
ATOM 1672 N N . GLY A 1 208 ? 8.947 4.225 1.982 1.00 93.00 208 GLY A N 1
ATOM 1673 C CA . GLY A 1 208 ? 10.056 5.166 2.073 1.00 93.00 208 GLY A CA 1
ATOM 1674 C C . GLY A 1 208 ? 9.634 6.588 1.705 1.00 93.00 208 GLY A C 1
ATOM 1675 O O . GLY A 1 208 ? 9.794 7.498 2.515 1.00 93.00 208 GLY A O 1
ATOM 1676 N N . PHE A 1 209 ? 9.018 6.778 0.534 1.00 94.38 209 PHE A N 1
ATOM 1677 C CA . PHE A 1 209 ? 8.579 8.105 0.092 1.00 94.38 209 PHE A CA 1
ATOM 1678 C C . PHE A 1 209 ? 7.416 8.670 0.912 1.00 94.38 209 PHE A C 1
ATOM 1680 O O . PHE A 1 209 ? 7.384 9.877 1.145 1.00 94.38 209 PHE A O 1
ATOM 1687 N N . ASP A 1 210 ? 6.512 7.829 1.422 1.00 92.06 210 ASP A N 1
ATOM 1688 C CA . ASP A 1 210 ? 5.486 8.273 2.375 1.00 92.06 210 ASP A CA 1
ATOM 1689 C C . ASP A 1 210 ? 6.096 8.825 3.663 1.00 92.06 210 ASP A C 1
ATOM 1691 O O . ASP A 1 210 ? 5.652 9.853 4.169 1.00 92.06 210 ASP A O 1
ATOM 1695 N N . ARG A 1 211 ? 7.139 8.171 4.186 1.00 90.38 211 ARG A N 1
ATOM 1696 C CA . ARG A 1 211 ? 7.845 8.624 5.393 1.00 90.38 211 ARG A CA 1
ATOM 1697 C C . ARG A 1 211 ? 8.554 9.958 5.178 1.00 90.38 211 ARG A C 1
ATOM 1699 O O . ARG A 1 211 ? 8.577 10.782 6.083 1.00 90.38 211 ARG A O 1
ATOM 1706 N N . TRP A 1 212 ? 9.094 10.176 3.981 1.00 90.38 212 TRP A N 1
ATOM 1707 C CA . TRP A 1 212 ? 9.690 11.449 3.567 1.00 90.38 212 TRP A CA 1
ATOM 1708 C C . TRP A 1 212 ? 8.662 12.527 3.204 1.00 90.38 212 TRP A C 1
ATOM 1710 O O . TRP A 1 212 ? 9.057 13.619 2.803 1.00 90.38 212 TRP A O 1
ATOM 1720 N N . ASN A 1 213 ? 7.360 12.241 3.325 1.00 90.88 213 ASN A N 1
ATOM 1721 C CA . ASN A 1 213 ? 6.281 13.143 2.928 1.00 90.88 213 ASN A CA 1
ATOM 1722 C C . ASN A 1 213 ? 6.401 13.600 1.457 1.00 90.88 213 ASN A C 1
ATOM 1724 O O . ASN A 1 213 ? 6.226 14.774 1.131 1.00 90.88 213 ASN A O 1
ATOM 1728 N N . ARG A 1 214 ? 6.725 12.658 0.558 1.00 93.19 214 ARG A N 1
ATOM 1729 C CA . ARG A 1 214 ? 6.877 12.867 -0.893 1.00 93.19 214 ARG A CA 1
ATOM 1730 C C . ARG A 1 214 ? 5.768 12.165 -1.686 1.00 93.19 214 ARG A C 1
ATOM 1732 O O . ARG A 1 214 ? 6.025 11.165 -2.369 1.00 93.19 214 ARG A O 1
ATOM 1739 N N . PRO A 1 215 ? 4.515 12.658 -1.620 1.00 95.25 215 PRO A N 1
ATOM 1740 C CA . PRO A 1 215 ? 3.398 12.015 -2.305 1.00 95.25 215 PRO A CA 1
ATOM 1741 C C . PRO A 1 215 ? 3.497 12.072 -3.828 1.00 95.25 215 PRO A C 1
ATOM 1743 O O . PRO A 1 215 ? 2.928 11.229 -4.520 1.00 95.25 215 PRO A O 1
ATOM 1746 N N . ASP A 1 216 ? 4.232 13.050 -4.354 1.00 95.50 216 ASP A N 1
ATOM 1747 C CA . ASP A 1 216 ? 4.565 13.150 -5.767 1.00 95.50 216 ASP A CA 1
ATOM 1748 C C . ASP A 1 216 ? 5.372 11.935 -6.239 1.00 95.50 216 ASP A C 1
ATOM 1750 O O . ASP A 1 216 ? 4.990 11.328 -7.232 1.00 95.50 216 ASP A O 1
ATOM 1754 N N . LEU A 1 217 ? 6.410 11.523 -5.501 1.00 96.81 217 LEU A N 1
ATOM 1755 C CA . LEU A 1 217 ? 7.222 10.346 -5.831 1.00 96.81 217 LEU A CA 1
ATOM 1756 C C . LEU A 1 217 ? 6.458 9.040 -5.589 1.00 96.81 217 LEU A C 1
ATOM 1758 O O . LEU A 1 217 ? 6.495 8.134 -6.421 1.00 96.81 217 LEU A O 1
ATOM 1762 N N . CYS A 1 218 ? 5.718 8.951 -4.481 1.00 97.12 218 CYS A N 1
ATOM 1763 C CA . CYS A 1 218 ? 4.936 7.761 -4.143 1.00 97.12 218 CYS A CA 1
ATOM 1764 C C . CYS A 1 218 ? 3.894 7.424 -5.231 1.00 97.12 218 CYS A C 1
ATOM 1766 O O . CYS A 1 218 ? 3.759 6.265 -5.632 1.00 97.12 218 CYS A O 1
ATOM 1768 N N . ARG A 1 219 ? 3.227 8.436 -5.807 1.00 97.50 219 ARG A N 1
ATOM 1769 C CA . ARG A 1 219 ? 2.274 8.250 -6.916 1.00 97.50 219 ARG A CA 1
ATOM 1770 C C . ARG A 1 219 ? 2.928 7.662 -8.172 1.00 97.50 219 ARG A C 1
ATOM 1772 O O . ARG A 1 219 ? 2.320 6.816 -8.835 1.00 97.50 219 ARG A O 1
ATOM 1779 N N . GLU A 1 220 ? 4.157 8.066 -8.484 1.00 98.00 220 GLU A N 1
ATOM 1780 C CA . GLU A 1 220 ? 4.904 7.517 -9.624 1.00 98.00 220 GLU A CA 1
ATOM 1781 C C . GLU A 1 220 ? 5.294 6.055 -9.379 1.00 98.00 220 GLU A C 1
ATOM 1783 O O . GLU A 1 220 ? 5.193 5.229 -10.285 1.00 98.00 220 GLU A O 1
ATOM 1788 N N . VAL A 1 221 ? 5.631 5.688 -8.138 1.00 98.56 221 VAL A N 1
ATOM 1789 C CA . VAL A 1 221 ? 5.903 4.293 -7.753 1.00 98.56 221 VAL A CA 1
ATOM 1790 C C . VAL A 1 221 ? 4.649 3.419 -7.874 1.00 98.56 221 VAL A C 1
ATOM 1792 O O . VAL A 1 221 ? 4.724 2.317 -8.420 1.00 98.56 221 VAL A O 1
ATOM 1795 N N . ILE A 1 222 ? 3.483 3.906 -7.428 1.00 98.06 222 ILE A N 1
ATOM 1796 C CA . ILE A 1 222 ? 2.196 3.199 -7.578 1.00 98.06 222 ILE A CA 1
ATOM 1797 C C . ILE A 1 222 ? 1.865 2.986 -9.061 1.00 98.06 222 ILE A C 1
ATOM 1799 O O . ILE A 1 222 ? 1.438 1.900 -9.462 1.00 98.06 222 ILE A O 1
ATOM 1803 N N . THR A 1 223 ? 2.102 4.006 -9.886 1.00 97.38 223 THR A N 1
ATOM 1804 C CA . THR A 1 223 ? 1.903 3.938 -11.339 1.00 97.38 223 THR A CA 1
ATOM 1805 C C . THR A 1 223 ? 2.877 2.953 -11.985 1.00 97.38 223 THR A C 1
ATOM 1807 O O . THR A 1 223 ? 2.479 2.155 -12.830 1.00 97.38 223 THR A O 1
ATOM 1810 N N . ALA A 1 224 ? 4.141 2.945 -11.563 1.00 98.06 224 ALA A N 1
ATOM 1811 C CA . ALA A 1 224 ? 5.149 2.017 -12.061 1.00 98.06 224 ALA A CA 1
ATOM 1812 C C . ALA A 1 224 ? 4.847 0.558 -11.694 1.00 98.06 224 ALA A C 1
ATOM 1814 O O . ALA A 1 224 ? 5.035 -0.316 -12.536 1.00 98.06 224 ALA A O 1
ATOM 1815 N N . LEU A 1 225 ? 4.317 0.289 -10.495 1.00 97.62 225 LEU A N 1
ATOM 1816 C CA . LEU A 1 225 ? 3.855 -1.046 -10.101 1.00 97.62 225 LEU A CA 1
ATOM 1817 C C . LEU A 1 225 ? 2.750 -1.560 -11.042 1.00 97.62 225 LEU A C 1
ATOM 1819 O O . LEU A 1 225 ? 2.769 -2.725 -11.456 1.00 97.62 225 LEU A O 1
ATOM 1823 N N . ASP A 1 226 ? 1.809 -0.685 -11.412 1.00 95.56 226 ASP A N 1
ATOM 1824 C CA . ASP A 1 226 ? 0.734 -1.016 -12.352 1.00 95.56 226 ASP A CA 1
ATOM 1825 C C . ASP A 1 226 ? 1.245 -1.171 -13.790 1.00 95.56 226 ASP A C 1
ATOM 1827 O O . ASP A 1 226 ? 0.841 -2.093 -14.507 1.00 95.56 226 ASP A O 1
ATOM 1831 N N . ASN A 1 227 ? 2.174 -0.312 -14.209 1.00 96.00 227 ASN A N 1
ATOM 1832 C CA . ASN A 1 227 ? 2.805 -0.387 -15.523 1.00 96.00 227 ASN A CA 1
ATOM 1833 C C . ASN A 1 227 ? 3.607 -1.686 -15.678 1.00 96.00 227 ASN A C 1
ATOM 1835 O O . ASN A 1 227 ? 3.467 -2.401 -16.670 1.00 96.00 227 ASN A O 1
ATOM 1839 N N . ALA A 1 228 ? 4.372 -2.060 -14.655 1.00 96.25 228 ALA A N 1
ATOM 1840 C CA . ALA A 1 228 ? 5.135 -3.298 -14.634 1.00 96.25 228 ALA A CA 1
ATOM 1841 C C . ALA A 1 228 ? 4.238 -4.541 -14.517 1.00 96.25 228 ALA A C 1
ATOM 1843 O O . ALA A 1 228 ? 4.737 -5.660 -14.620 1.00 96.25 228 ALA A O 1
ATOM 1844 N N . LYS A 1 229 ? 2.922 -4.390 -14.284 1.00 93.62 229 LYS A N 1
ATOM 1845 C CA . LYS A 1 229 ? 1.975 -5.489 -14.013 1.00 93.62 229 LYS A CA 1
ATOM 1846 C C . LYS A 1 229 ? 2.464 -6.378 -12.864 1.00 93.62 229 LYS A C 1
ATOM 1848 O O . LYS A 1 229 ? 2.424 -7.610 -12.953 1.00 93.62 229 LYS A O 1
ATOM 1853 N N . VAL A 1 230 ? 3.018 -5.766 -11.816 1.00 94.19 230 VAL A N 1
ATOM 1854 C CA . VAL A 1 230 ? 3.448 -6.476 -10.606 1.00 94.19 230 VAL A CA 1
ATOM 1855 C C . VAL A 1 230 ? 2.245 -6.650 -9.700 1.00 94.19 230 VAL A C 1
ATOM 1857 O O . VAL A 1 230 ? 1.521 -5.705 -9.409 1.00 94.19 230 VAL A O 1
ATOM 1860 N N . ARG A 1 231 ? 2.009 -7.888 -9.265 1.00 92.62 231 ARG A N 1
ATOM 1861 C CA . ARG A 1 231 ? 0.849 -8.217 -8.446 1.00 92.62 231 ARG A CA 1
ATOM 1862 C C . ARG A 1 231 ? 1.039 -7.698 -7.012 1.00 92.62 231 ARG A C 1
ATOM 1864 O O . ARG A 1 231 ? 1.938 -8.201 -6.333 1.00 92.62 231 ARG A O 1
ATOM 1871 N N . PRO A 1 232 ? 0.169 -6.795 -6.517 1.00 94.50 232 PRO A N 1
ATOM 1872 C CA . PRO A 1 232 ? 0.207 -6.348 -5.128 1.00 94.50 232 PRO A CA 1
ATOM 1873 C C . PRO A 1 232 ? 0.037 -7.514 -4.150 1.00 94.50 232 PRO A C 1
ATOM 1875 O O . PRO A 1 232 ? -0.720 -8.458 -4.418 1.00 94.50 232 PRO A O 1
ATOM 1878 N N . ASN A 1 233 ? 0.716 -7.433 -3.007 1.00 93.62 233 ASN A N 1
ATOM 1879 C CA . ASN A 1 233 ? 0.403 -8.254 -1.840 1.00 93.62 233 ASN A CA 1
ATOM 1880 C C . ASN A 1 233 ? -0.359 -7.429 -0.792 1.00 93.62 233 ASN A C 1
ATOM 1882 O O . ASN A 1 233 ? -0.709 -6.270 -1.020 1.00 93.62 233 ASN A O 1
ATOM 1886 N N . GLU A 1 234 ? -0.651 -8.037 0.352 1.00 93.56 234 GLU A N 1
ATOM 1887 C CA . GLU A 1 234 ? -1.457 -7.410 1.398 1.00 93.56 234 GLU A CA 1
ATOM 1888 C C . GLU A 1 234 ? -0.780 -6.163 1.974 1.00 93.56 234 GLU A C 1
ATOM 1890 O O . GLU A 1 234 ? -1.449 -5.157 2.209 1.00 93.56 234 GLU A O 1
ATOM 1895 N N . LEU A 1 235 ? 0.552 -6.195 2.105 1.00 93.94 235 LEU A N 1
ATOM 1896 C CA . LEU A 1 235 ? 1.342 -5.034 2.509 1.00 93.94 235 LEU A CA 1
ATOM 1897 C C . LEU A 1 235 ? 1.244 -3.909 1.473 1.00 93.94 235 LEU A C 1
ATOM 1899 O O . LEU A 1 235 ? 1.016 -2.765 1.850 1.00 93.94 235 LEU A O 1
ATOM 1903 N N . THR A 1 236 ? 1.344 -4.226 0.179 1.00 95.81 236 THR A N 1
ATOM 1904 C CA . THR A 1 236 ? 1.208 -3.237 -0.901 1.00 95.81 236 THR A CA 1
ATOM 1905 C C . THR A 1 236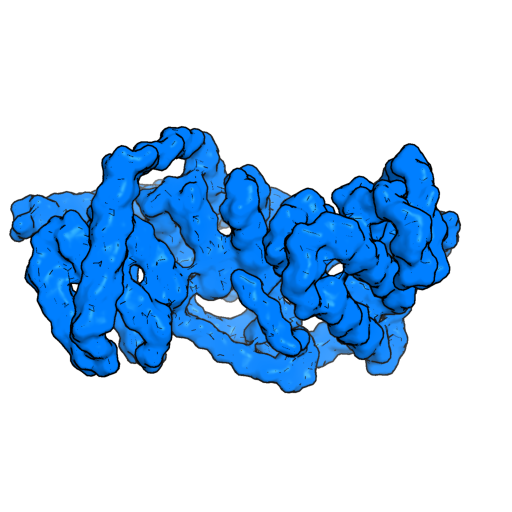 ? -0.160 -2.567 -0.877 1.00 95.81 236 THR A C 1
ATOM 1907 O O . THR A 1 236 ? -0.250 -1.343 -0.913 1.00 95.81 236 THR A O 1
ATOM 1910 N N . CYS A 1 237 ? -1.238 -3.352 -0.785 1.00 97.12 237 CYS A N 1
ATOM 1911 C CA . CYS A 1 237 ? -2.596 -2.813 -0.743 1.00 97.12 237 CYS A CA 1
ATOM 1912 C C . CYS A 1 237 ? -2.800 -1.898 0.472 1.00 97.12 237 CYS A C 1
ATOM 1914 O O . CYS A 1 237 ? -3.307 -0.789 0.319 1.00 97.12 237 CYS A O 1
ATOM 1916 N N . ALA A 1 238 ? -2.366 -2.326 1.660 1.00 96.81 238 ALA A N 1
ATOM 1917 C CA . ALA A 1 238 ? -2.465 -1.510 2.865 1.00 96.81 238 ALA A CA 1
ATOM 1918 C C . ALA A 1 238 ? -1.586 -0.247 2.799 1.00 96.81 238 ALA A C 1
ATOM 1920 O O . ALA A 1 238 ? -2.011 0.806 3.274 1.00 96.81 238 ALA A O 1
ATOM 1921 N N . ALA A 1 239 ? -0.393 -0.318 2.196 1.00 96.88 239 ALA A N 1
ATOM 1922 C CA . ALA A 1 239 ? 0.483 0.839 2.003 1.00 96.88 239 ALA A CA 1
ATOM 1923 C C . ALA A 1 239 ? -0.180 1.894 1.112 1.00 96.88 239 ALA A C 1
ATOM 1925 O O . ALA A 1 239 ? -0.262 3.050 1.505 1.00 96.88 239 ALA A O 1
ATOM 1926 N N . ILE A 1 240 ? -0.724 1.483 -0.036 1.00 98.19 240 ILE A N 1
ATOM 1927 C CA . ILE A 1 240 ? -1.372 2.387 -0.996 1.00 98.19 240 ILE A CA 1
ATOM 1928 C C . ILE A 1 240 ? -2.635 3.028 -0.406 1.00 98.19 240 ILE A C 1
ATOM 1930 O O . ILE A 1 240 ? -2.836 4.233 -0.541 1.00 98.19 240 ILE A O 1
ATOM 1934 N N . LEU A 1 241 ? -3.474 2.256 0.293 1.00 97.88 241 LEU A N 1
ATOM 1935 C CA . LEU A 1 241 ? -4.648 2.809 0.977 1.00 97.88 241 LEU A CA 1
ATOM 1936 C C . LEU A 1 241 ? -4.230 3.853 2.022 1.00 97.88 241 LEU A C 1
ATOM 1938 O O . LEU A 1 241 ? -4.766 4.958 2.041 1.00 97.88 241 LEU A O 1
ATOM 1942 N N . ASN A 1 242 ? -3.235 3.533 2.855 1.00 96.81 242 ASN A N 1
ATOM 1943 C CA . ASN A 1 242 ? -2.732 4.463 3.862 1.00 96.81 242 ASN A CA 1
ATOM 1944 C C . ASN A 1 242 ? -2.069 5.703 3.250 1.00 96.81 242 ASN A C 1
ATOM 1946 O O . ASN A 1 242 ? -2.233 6.780 3.816 1.00 96.81 242 ASN A O 1
ATOM 1950 N N . HIS A 1 243 ? -1.380 5.575 2.114 1.00 97.31 243 HIS A N 1
ATOM 1951 C CA . HIS A 1 243 ? -0.826 6.702 1.365 1.00 97.31 243 HIS A CA 1
ATOM 1952 C C . HIS A 1 243 ? -1.923 7.712 1.016 1.00 97.31 243 HIS A C 1
ATOM 1954 O O . HIS A 1 243 ? -1.814 8.889 1.362 1.00 97.31 243 HIS A O 1
ATOM 1960 N N . TYR A 1 244 ? -3.018 7.252 0.402 1.00 97.56 244 TYR A N 1
ATOM 1961 C CA . TYR A 1 244 ? -4.134 8.129 0.048 1.00 97.56 244 TYR A CA 1
ATOM 1962 C C . TYR A 1 244 ? -4.799 8.749 1.282 1.00 97.56 244 TYR A C 1
ATOM 1964 O O . TYR A 1 244 ? -5.098 9.942 1.290 1.00 97.56 244 TYR A O 1
ATOM 1972 N N . VAL A 1 245 ? -4.959 7.980 2.364 1.00 96.00 245 VAL A N 1
ATOM 1973 C CA . VAL A 1 245 ? -5.474 8.496 3.643 1.00 96.00 245 VAL A CA 1
ATOM 1974 C C . VAL A 1 245 ? -4.572 9.588 4.213 1.00 96.00 245 VAL A C 1
ATOM 1976 O O . VAL A 1 245 ? -5.063 10.649 4.599 1.00 96.00 245 VAL A O 1
ATOM 1979 N N . ASN A 1 246 ? -3.264 9.350 4.287 1.00 95.00 246 ASN A N 1
ATOM 1980 C CA . ASN A 1 246 ? -2.308 10.280 4.884 1.00 95.00 246 ASN A CA 1
ATOM 1981 C C . ASN A 1 246 ? -2.213 11.587 4.081 1.00 95.00 246 ASN A C 1
ATOM 1983 O O . ASN A 1 246 ? -2.099 12.649 4.680 1.00 95.00 246 ASN A O 1
ATOM 1987 N N . ASN A 1 247 ? -2.352 11.514 2.755 1.00 95.00 247 ASN A N 1
ATOM 1988 C CA . ASN A 1 247 ? -2.272 12.663 1.848 1.00 95.00 247 ASN A CA 1
ATOM 1989 C C . ASN A 1 247 ? -3.632 13.300 1.514 1.00 95.00 247 ASN A C 1
ATOM 1991 O O . ASN A 1 247 ? -3.709 14.137 0.620 1.00 95.00 247 ASN A O 1
ATOM 1995 N N . ASN A 1 248 ? -4.697 12.910 2.224 1.00 94.19 248 ASN A N 1
ATOM 1996 C CA . ASN A 1 248 ? -6.054 13.431 2.040 1.00 94.19 248 ASN A CA 1
ATOM 1997 C C . ASN A 1 248 ? -6.576 13.323 0.590 1.00 94.19 248 ASN A C 1
ATOM 1999 O O . ASN A 1 248 ? -7.191 14.253 0.079 1.00 94.19 248 ASN A O 1
ATOM 2003 N N . ASP A 1 249 ? -6.325 12.189 -0.072 1.00 94.56 249 ASP A N 1
ATOM 2004 C CA . ASP A 1 249 ? -6.728 11.922 -1.461 1.00 94.56 249 ASP A CA 1
ATOM 2005 C C . ASP A 1 249 ? -7.865 10.877 -1.523 1.00 94.56 249 ASP A C 1
ATOM 2007 O O . ASP A 1 249 ? -7.622 9.689 -1.779 1.00 94.56 249 ASP A O 1
ATOM 2011 N N . PRO A 1 250 ? -9.128 11.281 -1.289 1.00 91.94 250 PRO A N 1
ATOM 2012 C CA . PRO A 1 250 ? -10.262 10.359 -1.332 1.00 91.94 250 PRO A CA 1
ATOM 2013 C C . PRO A 1 250 ? -10.529 9.801 -2.738 1.00 91.94 250 PRO A C 1
ATOM 2015 O O . PRO A 1 250 ? -11.029 8.684 -2.883 1.00 91.94 250 PRO A O 1
ATOM 2018 N N . THR A 1 251 ? -10.158 10.540 -3.790 1.00 92.44 251 THR A N 1
ATOM 2019 C CA . THR A 1 251 ? -10.344 10.101 -5.181 1.00 92.44 251 THR A CA 1
ATOM 2020 C C . THR A 1 251 ? -9.421 8.930 -5.506 1.00 92.44 251 THR A C 1
ATOM 2022 O O . THR A 1 251 ? -9.864 7.924 -6.065 1.00 92.44 251 THR A O 1
ATOM 2025 N N . GLY A 1 252 ? -8.137 9.035 -5.152 1.00 94.06 252 GLY A N 1
ATOM 2026 C CA . GLY A 1 252 ? -7.176 7.942 -5.274 1.00 94.06 252 GLY A CA 1
ATOM 2027 C C . GLY A 1 252 ? -7.587 6.727 -4.443 1.00 94.06 252 GLY A C 1
ATOM 2028 O O . GLY A 1 252 ? -7.563 5.600 -4.946 1.00 94.06 252 GLY A O 1
ATOM 2029 N N . PHE A 1 253 ? -8.065 6.965 -3.217 1.00 95.81 253 PHE A N 1
ATOM 2030 C CA . PHE A 1 253 ? -8.567 5.930 -2.315 1.00 95.81 253 PHE A CA 1
ATOM 2031 C C . PHE A 1 253 ? -9.737 5.131 -2.920 1.00 95.81 253 PHE A C 1
ATOM 2033 O O . PHE A 1 253 ? -9.636 3.909 -3.063 1.00 95.81 253 PHE A O 1
ATOM 2040 N N . SER A 1 254 ? -10.809 5.808 -3.355 1.00 92.38 254 SER A N 1
ATOM 2041 C CA . SER A 1 254 ? -11.989 5.168 -3.965 1.00 92.38 254 SER A CA 1
ATOM 2042 C C . SER A 1 254 ? -11.645 4.427 -5.266 1.00 92.38 254 SER A C 1
ATOM 2044 O O . SER A 1 254 ? -12.037 3.269 -5.471 1.00 92.38 254 SER A O 1
ATOM 2046 N N . LYS A 1 255 ? -10.813 5.035 -6.127 1.00 93.00 255 LYS A N 1
ATOM 2047 C CA . LYS A 1 255 ? -10.328 4.382 -7.353 1.00 93.00 255 LYS A CA 1
ATOM 2048 C C . LYS A 1 255 ? -9.557 3.105 -7.037 1.00 93.00 255 LYS A C 1
ATOM 2050 O O . LYS A 1 255 ? -9.781 2.090 -7.693 1.00 93.00 255 LYS A O 1
ATOM 2055 N N . PHE A 1 256 ? -8.667 3.120 -6.045 1.00 95.50 256 PHE A N 1
ATOM 2056 C CA . PHE A 1 256 ? -7.889 1.936 -5.690 1.00 95.50 256 PHE A CA 1
ATOM 2057 C C . PHE A 1 256 ? -8.769 0.810 -5.130 1.00 95.50 256 PHE A C 1
ATOM 2059 O O . PHE A 1 256 ? -8.613 -0.338 -5.549 1.00 95.50 256 PHE A O 1
ATOM 2066 N N . ILE A 1 257 ? -9.755 1.130 -4.286 1.00 93.38 257 ILE A N 1
ATOM 2067 C CA . ILE A 1 257 ? -10.759 0.167 -3.803 1.00 93.38 257 ILE A CA 1
ATOM 2068 C C . ILE A 1 257 ? -11.519 -0.475 -4.969 1.00 93.38 257 ILE A C 1
ATOM 2070 O O . ILE A 1 257 ? -11.595 -1.703 -5.056 1.00 93.38 257 ILE A O 1
ATOM 2074 N N . SER A 1 258 ? -11.994 0.333 -5.920 1.00 90.25 258 SER A N 1
ATOM 2075 C CA . SER A 1 258 ? -12.699 -0.158 -7.113 1.00 90.25 258 SER A CA 1
ATOM 2076 C C . SER A 1 258 ? -11.856 -1.175 -7.899 1.00 90.25 258 SER A C 1
ATOM 2078 O O . SER A 1 258 ? -12.361 -2.190 -8.389 1.00 90.25 258 SER A O 1
ATOM 2080 N N . ARG A 1 259 ? -10.536 -0.953 -7.974 1.00 92.38 259 ARG A N 1
ATOM 2081 C CA . ARG A 1 259 ? -9.588 -1.885 -8.606 1.00 92.38 259 ARG A CA 1
ATOM 2082 C C . ARG A 1 259 ? -9.367 -3.153 -7.782 1.00 92.38 259 ARG A C 1
ATOM 2084 O O . ARG A 1 259 ? -9.268 -4.235 -8.363 1.00 92.38 259 ARG A O 1
ATOM 2091 N N . MET A 1 260 ? -9.300 -3.054 -6.450 1.00 92.44 260 MET A N 1
ATOM 2092 C CA . MET A 1 260 ? -9.197 -4.217 -5.550 1.00 92.44 260 MET A CA 1
ATOM 2093 C C . MET A 1 260 ? -10.401 -5.157 -5.685 1.00 92.44 260 MET A C 1
ATOM 2095 O O . MET A 1 260 ? -10.262 -6.375 -5.543 1.00 92.44 260 MET A O 1
ATOM 2099 N N . ARG A 1 261 ? -11.568 -4.577 -5.978 1.00 85.56 261 ARG A N 1
ATOM 2100 C CA . ARG A 1 261 ? -12.853 -5.257 -6.172 1.00 85.56 261 ARG A CA 1
ATOM 2101 C C . ARG A 1 261 ? -13.083 -5.755 -7.597 1.00 85.56 261 ARG A C 1
ATOM 2103 O O . ARG A 1 261 ? -13.995 -6.542 -7.822 1.00 85.56 261 ARG A O 1
ATOM 2110 N N . GLY A 1 262 ? -12.235 -5.348 -8.541 1.00 85.31 262 GLY A N 1
ATOM 2111 C CA . GLY A 1 262 ? -12.336 -5.735 -9.947 1.00 85.31 262 GLY A CA 1
ATOM 2112 C C . GLY A 1 262 ? -13.441 -5.022 -10.734 1.00 85.31 262 GLY A C 1
ATOM 2113 O O . GLY A 1 262 ? -13.710 -5.437 -11.865 1.00 85.31 262 GLY A O 1
ATOM 2114 N N . VAL A 1 263 ? -14.031 -3.959 -10.171 1.00 83.19 263 VAL A N 1
ATOM 2115 C CA . VAL A 1 263 ? -15.062 -3.121 -10.812 1.00 83.19 263 VAL A CA 1
ATOM 2116 C C . VAL A 1 263 ? -14.457 -2.416 -12.027 1.00 83.19 263 VAL A C 1
ATOM 2118 O O . VAL A 1 263 ? -14.892 -2.604 -13.162 1.00 83.19 263 VAL A O 1
ATOM 2121 N N . THR A 1 264 ? -13.359 -1.690 -11.809 1.00 83.12 264 THR A N 1
ATOM 2122 C CA . THR A 1 264 ? -12.591 -1.018 -12.868 1.00 83.12 264 THR A CA 1
ATOM 2123 C C . THR A 1 264 ? -11.400 -1.884 -13.310 1.00 83.12 264 THR A C 1
ATOM 2125 O O . THR A 1 264 ? -11.501 -3.112 -13.334 1.00 83.12 264 THR A O 1
ATOM 2128 N N . ASN A 1 265 ? -10.265 -1.280 -13.690 1.00 85.81 265 ASN A N 1
ATOM 2129 C CA . ASN A 1 265 ? -9.049 -1.992 -14.090 1.00 85.81 265 ASN A CA 1
ATOM 2130 C C . ASN A 1 265 ? -8.486 -2.830 -12.914 1.00 85.81 265 ASN A C 1
ATOM 2132 O O . ASN A 1 265 ? -7.865 -2.256 -12.009 1.00 85.81 265 ASN A O 1
ATOM 2136 N N . PRO A 1 266 ? -8.691 -4.163 -12.887 1.00 89.94 266 PRO A N 1
ATOM 2137 C CA . PRO A 1 266 ? -8.394 -4.986 -11.718 1.00 89.94 266 PRO A CA 1
ATOM 2138 C C . PRO A 1 266 ? -6.898 -4.976 -11.397 1.00 89.94 266 PRO A C 1
ATOM 2140 O O . PRO A 1 266 ? -6.057 -4.943 -12.294 1.00 89.94 266 PRO A O 1
ATOM 2143 N N . LEU A 1 267 ? -6.551 -5.078 -10.112 1.00 91.75 267 LEU A N 1
ATOM 2144 C CA . LEU A 1 267 ? -5.143 -5.155 -9.687 1.00 91.75 267 LEU A CA 1
ATOM 2145 C C . LEU A 1 267 ? -4.432 -6.431 -10.161 1.00 91.75 267 LEU A C 1
ATOM 2147 O O . LEU A 1 267 ? -3.204 -6.499 -10.164 1.00 91.75 267 LEU A O 1
ATOM 2151 N N . MET A 1 268 ? -5.191 -7.479 -10.485 1.00 89.81 268 MET A N 1
ATOM 2152 C CA . MET A 1 268 ? -4.647 -8.789 -10.810 1.00 89.81 268 MET A CA 1
ATOM 2153 C C . MET A 1 268 ? -5.609 -9.613 -11.667 1.00 89.81 268 MET A C 1
ATOM 2155 O O . MET A 1 268 ? -6.828 -9.593 -11.478 1.00 89.81 268 MET A O 1
ATOM 2159 N N . LEU A 1 269 ? -5.025 -10.376 -12.587 1.00 89.94 269 LEU A N 1
ATOM 2160 C CA . LEU A 1 269 ? -5.711 -11.389 -13.381 1.00 89.94 269 LEU A CA 1
ATOM 2161 C C . LEU A 1 269 ? -5.297 -12.781 -12.893 1.00 89.94 269 LEU A C 1
ATOM 2163 O O . LEU A 1 269 ? -4.162 -12.984 -12.453 1.00 89.94 269 LEU A O 1
ATOM 2167 N N . ALA A 1 270 ? -6.222 -13.732 -12.957 1.00 87.94 270 ALA A N 1
ATOM 2168 C CA . ALA A 1 270 ? -5.935 -15.147 -12.762 1.00 87.94 270 ALA A CA 1
ATOM 2169 C C . ALA A 1 270 ? -5.663 -15.829 -14.110 1.00 87.94 270 ALA A C 1
ATOM 2171 O O . ALA A 1 270 ? -5.982 -15.290 -15.171 1.00 87.94 270 ALA A O 1
ATOM 2172 N N . ASN A 1 271 ? -5.092 -17.036 -14.059 1.00 85.38 271 ASN A N 1
ATOM 2173 C CA . ASN A 1 271 ? -4.911 -17.864 -15.249 1.00 85.38 271 ASN A CA 1
ATOM 2174 C C . ASN A 1 271 ? -6.278 -18.075 -15.936 1.00 85.38 271 ASN A C 1
ATOM 2176 O O . ASN A 1 271 ? -7.175 -18.601 -15.275 1.00 85.38 271 ASN A O 1
ATOM 2180 N N . PRO A 1 272 ? -6.450 -17.710 -17.223 1.00 86.75 272 PRO A N 1
ATOM 2181 C CA . PRO A 1 272 ? -7.740 -17.802 -17.920 1.00 86.75 272 PRO A CA 1
ATOM 2182 C C . PRO A 1 272 ? -8.310 -19.233 -17.980 1.00 86.75 272 PRO A C 1
ATOM 2184 O O . PRO A 1 272 ? -9.530 -19.428 -18.037 1.00 86.75 272 PRO A O 1
ATOM 2187 N N . ASN A 1 273 ? -7.439 -20.240 -17.871 1.00 87.50 273 ASN A N 1
ATOM 2188 C CA . ASN A 1 273 ? -7.787 -21.658 -17.909 1.00 87.50 273 ASN A CA 1
ATOM 2189 C C . ASN A 1 273 ? -8.135 -22.238 -16.526 1.00 87.50 273 ASN A C 1
ATOM 2191 O O . ASN A 1 273 ? -8.450 -23.422 -16.422 1.00 87.50 273 ASN A O 1
ATOM 2195 N N . ILE A 1 274 ? -8.093 -21.447 -15.442 1.00 87.88 274 ILE A N 1
ATOM 2196 C CA . ILE A 1 274 ? -8.435 -21.960 -14.109 1.00 87.88 274 ILE A CA 1
ATOM 2197 C C . ILE A 1 274 ? -9.930 -22.292 -14.022 1.00 87.88 274 ILE A C 1
ATOM 2199 O O . ILE A 1 274 ? -10.800 -21.480 -14.350 1.00 87.88 274 ILE A O 1
ATOM 2203 N N . ARG A 1 275 ? -10.259 -23.489 -13.534 1.00 87.94 275 ARG A N 1
ATOM 2204 C CA . ARG A 1 275 ? -11.646 -23.836 -13.218 1.00 87.94 275 ARG A CA 1
ATOM 2205 C C . ARG A 1 275 ? -12.080 -23.071 -11.968 1.00 87.94 275 ARG A C 1
ATOM 2207 O O . ARG A 1 275 ? -11.514 -23.277 -10.896 1.00 87.94 275 ARG A O 1
ATOM 2214 N N . ILE A 1 276 ? -13.088 -22.211 -12.102 1.00 87.88 276 ILE A N 1
ATOM 2215 C CA . ILE A 1 276 ? -13.665 -21.495 -10.960 1.00 87.88 276 ILE A CA 1
ATOM 2216 C C . ILE A 1 276 ? -14.482 -22.504 -10.151 1.00 87.88 276 ILE A C 1
ATOM 2218 O O . ILE A 1 276 ? -15.409 -23.129 -10.662 1.00 87.88 276 ILE A O 1
ATOM 2222 N N . THR A 1 277 ? -14.072 -22.729 -8.907 1.00 87.75 277 THR A N 1
ATOM 2223 C CA . THR A 1 277 ? -14.777 -23.592 -7.953 1.00 87.75 277 THR A CA 1
ATOM 2224 C C . THR A 1 277 ? -15.734 -22.757 -7.107 1.00 87.75 277 THR A C 1
ATOM 2226 O O . THR A 1 277 ? -15.597 -21.536 -7.053 1.00 87.75 277 THR A O 1
ATOM 2229 N N . LYS A 1 278 ? -16.641 -23.406 -6.363 1.00 84.00 278 LYS A N 1
ATOM 2230 C CA . LYS A 1 278 ? -17.508 -22.724 -5.386 1.00 84.00 278 LYS A CA 1
ATOM 2231 C C . LYS A 1 278 ? -16.710 -21.869 -4.389 1.00 84.00 278 LYS A C 1
ATOM 2233 O O . LYS A 1 278 ? -17.131 -20.779 -4.050 1.00 84.00 278 LYS A O 1
ATOM 2238 N N . ALA A 1 279 ? -15.519 -22.316 -3.982 1.00 77.12 279 ALA A N 1
ATOM 2239 C CA . ALA A 1 279 ? -14.642 -21.559 -3.081 1.00 77.12 279 ALA A CA 1
ATOM 2240 C C . ALA A 1 279 ? -13.972 -20.332 -3.737 1.00 77.12 279 ALA A C 1
ATOM 2242 O O . ALA A 1 279 ? -13.449 -19.466 -3.042 1.00 77.12 279 ALA A O 1
ATOM 2243 N N . GLY A 1 280 ? -13.916 -20.282 -5.071 1.00 80.62 280 GLY A N 1
ATOM 2244 C CA . GLY A 1 280 ? -13.313 -19.184 -5.826 1.00 80.62 280 GLY A CA 1
ATOM 2245 C C . GLY A 1 280 ? -14.324 -18.221 -6.445 1.00 80.62 280 GLY A C 1
ATOM 2246 O O . GLY A 1 280 ? -13.897 -17.188 -6.953 1.00 80.62 280 GLY A O 1
ATOM 2247 N N . GLN A 1 281 ? -15.620 -18.548 -6.423 1.00 82.12 281 GLN A N 1
ATOM 2248 C CA . GLN A 1 281 ? -16.660 -17.838 -7.175 1.00 82.12 281 GLN A CA 1
ATOM 2249 C C . GLN A 1 281 ? -16.796 -16.363 -6.760 1.00 82.12 281 GLN A C 1
ATOM 2251 O O . GLN A 1 281 ? -16.920 -15.501 -7.620 1.00 82.12 281 GLN A O 1
ATOM 2256 N N . ASP A 1 282 ? -16.634 -16.051 -5.471 1.00 80.81 282 ASP A N 1
ATOM 2257 C CA . ASP A 1 282 ? -16.796 -14.677 -4.970 1.00 80.81 282 ASP A CA 1
ATOM 2258 C C . ASP A 1 282 ? -15.600 -13.779 -5.342 1.00 80.81 282 ASP A C 1
ATOM 2260 O O . ASP A 1 282 ? -15.702 -12.549 -5.406 1.00 80.81 282 ASP A O 1
ATOM 2264 N N . ARG A 1 283 ? -14.446 -14.406 -5.622 1.00 86.06 283 ARG A N 1
ATOM 2265 C CA . ARG A 1 283 ? -13.155 -13.751 -5.887 1.00 86.06 283 ARG A CA 1
ATOM 2266 C C . ARG A 1 283 ? -12.752 -13.745 -7.357 1.00 86.06 283 ARG A C 1
ATOM 2268 O O . ARG A 1 283 ? -11.913 -12.924 -7.724 1.00 86.06 283 ARG A O 1
ATOM 2275 N N . LEU A 1 284 ? -13.253 -14.671 -8.170 1.00 89.69 284 LEU A N 1
ATOM 2276 C CA . LEU A 1 284 ? -12.852 -14.857 -9.564 1.00 89.69 284 LEU A CA 1
ATOM 2277 C C . LEU A 1 284 ? -14.030 -14.568 -10.488 1.00 89.69 284 LEU A C 1
ATOM 2279 O O . LEU A 1 284 ? -15.025 -15.282 -10.462 1.00 89.69 284 LEU A O 1
ATOM 2283 N N . ILE A 1 285 ? -13.877 -13.564 -11.349 1.00 88.31 285 ILE A N 1
ATOM 2284 C CA . ILE A 1 285 ? -14.923 -13.138 -12.284 1.00 88.31 285 ILE A CA 1
ATOM 2285 C C . ILE A 1 285 ? -14.415 -13.338 -13.711 1.00 88.31 285 ILE A C 1
ATOM 2287 O O . ILE A 1 285 ? -13.414 -12.732 -14.112 1.00 88.31 285 ILE A O 1
ATOM 2291 N N . ARG A 1 286 ? -15.094 -14.193 -14.485 1.00 88.88 286 ARG A N 1
ATOM 2292 C CA . ARG A 1 286 ? -14.842 -14.358 -15.926 1.00 88.88 286 ARG A CA 1
ATOM 2293 C C . ARG A 1 286 ? -15.416 -13.167 -16.681 1.00 88.88 286 ARG A C 1
ATOM 2295 O O . ARG A 1 286 ? -16.574 -12.820 -16.495 1.00 88.88 286 ARG A O 1
ATOM 2302 N N . THR A 1 287 ? -14.607 -12.556 -17.538 1.00 86.69 287 THR A N 1
ATOM 2303 C CA . THR A 1 287 ? -15.052 -11.480 -18.427 1.00 86.69 287 THR A CA 1
ATOM 2304 C C . THR A 1 287 ? -15.423 -12.033 -19.799 1.00 86.69 287 THR A C 1
ATOM 2306 O O . THR A 1 287 ? -14.939 -13.093 -20.200 1.00 86.69 287 THR A O 1
ATOM 2309 N N . ALA A 1 288 ? -16.218 -11.273 -20.557 1.00 81.12 288 ALA A N 1
ATOM 2310 C CA . ALA A 1 288 ? -16.570 -11.608 -21.940 1.00 81.12 288 ALA A CA 1
ATOM 2311 C C . ALA A 1 288 ? -15.337 -11.802 -22.848 1.00 81.12 288 ALA A C 1
ATOM 2313 O O . ALA A 1 288 ? -15.362 -12.605 -23.771 1.00 81.12 288 ALA A O 1
ATOM 2314 N N . ALA A 1 289 ? -14.224 -11.127 -22.542 1.00 81.44 289 ALA A N 1
ATOM 2315 C CA . ALA A 1 289 ? -12.959 -11.246 -23.268 1.00 81.44 289 ALA A CA 1
ATOM 2316 C C . ALA A 1 289 ? -12.121 -12.487 -22.878 1.00 81.44 289 ALA A C 1
ATOM 2318 O O . ALA A 1 289 ? -10.929 -12.539 -23.175 1.00 81.44 289 ALA A O 1
ATOM 2319 N N . GLY A 1 290 ? -12.682 -13.444 -22.130 1.00 83.19 290 GLY A N 1
ATOM 2320 C CA . GLY A 1 290 ? -11.996 -14.675 -21.714 1.00 83.19 290 GLY A CA 1
ATOM 2321 C C . GLY A 1 290 ? -10.949 -14.499 -20.605 1.00 83.19 290 GLY A C 1
ATOM 2322 O O . GLY A 1 290 ? -10.332 -15.475 -20.177 1.00 83.19 290 GLY A O 1
ATOM 2323 N N . LYS A 1 291 ? -10.754 -13.277 -20.093 1.00 87.88 291 LYS A N 1
ATOM 2324 C CA . LYS A 1 291 ? -9.867 -13.000 -18.952 1.00 87.88 291 LYS A CA 1
ATOM 2325 C C . LYS A 1 291 ? -10.592 -13.295 -17.640 1.00 87.88 291 LYS A C 1
ATOM 2327 O O . LYS A 1 291 ? -11.811 -13.177 -17.547 1.00 87.88 291 LYS A O 1
ATOM 2332 N N . ILE A 1 292 ? -9.837 -13.632 -16.596 1.00 91.00 292 ILE A N 1
ATOM 2333 C CA . ILE A 1 292 ? -10.388 -13.816 -15.248 1.00 91.00 292 ILE A CA 1
ATOM 2334 C C . ILE A 1 292 ? -9.847 -12.718 -14.346 1.00 91.00 292 ILE A C 1
ATOM 2336 O O . ILE A 1 292 ? -8.656 -12.701 -14.032 1.00 91.00 292 ILE A O 1
ATOM 2340 N N . LYS A 1 293 ? -10.722 -11.801 -13.927 1.00 91.06 293 LYS A N 1
ATOM 2341 C CA . LYS A 1 293 ? -10.402 -10.806 -12.901 1.00 91.06 293 LYS A CA 1
ATOM 2342 C C . LYS A 1 293 ? -10.338 -11.506 -11.549 1.00 91.06 293 LYS A C 1
ATOM 2344 O O . LYS A 1 293 ? -11.182 -12.353 -11.256 1.00 91.06 293 LYS A O 1
ATOM 2349 N N . GLN A 1 294 ? -9.365 -11.143 -10.721 1.00 90.44 294 GLN A N 1
ATOM 2350 C CA . GLN A 1 294 ? -9.256 -11.673 -9.368 1.00 90.44 294 GLN A CA 1
ATOM 2351 C C . GLN A 1 294 ? -9.314 -10.544 -8.335 1.00 90.44 294 GLN A C 1
ATOM 2353 O O . GLN A 1 294 ? -8.477 -9.644 -8.343 1.00 90.44 294 GLN A O 1
ATOM 2358 N N . LYS A 1 295 ? -10.284 -10.627 -7.420 1.00 90.38 295 LYS A N 1
ATOM 2359 C CA . LYS A 1 295 ? -10.422 -9.711 -6.283 1.00 90.38 295 LYS A CA 1
ATOM 2360 C C . LYS A 1 295 ? -9.315 -9.940 -5.249 1.00 90.38 295 LYS A C 1
ATOM 2362 O O . LYS A 1 295 ? -8.800 -11.058 -5.081 1.00 90.38 295 LYS A O 1
ATOM 2367 N N . VAL A 1 296 ? -8.966 -8.886 -4.514 1.00 90.94 296 VAL A N 1
ATOM 2368 C CA . VAL A 1 296 ? -8.028 -8.971 -3.381 1.00 90.94 296 VAL A CA 1
ATOM 2369 C C . VAL A 1 296 ? -8.560 -9.936 -2.315 1.00 90.94 296 VAL A C 1
ATOM 2371 O O . VAL A 1 296 ? -9.766 -10.115 -2.165 1.00 90.94 296 VAL A O 1
ATOM 2374 N N . TYR A 1 297 ? -7.653 -10.650 -1.640 1.00 88.50 297 TYR A N 1
ATOM 2375 C CA . TYR A 1 297 ? -8.029 -11.572 -0.562 1.00 88.50 297 TYR A CA 1
ATOM 2376 C C . TYR A 1 297 ? -8.382 -10.789 0.706 1.00 88.50 297 TYR A C 1
ATOM 2378 O O . TYR A 1 297 ? -7.582 -9.931 1.091 1.00 88.50 297 TYR A O 1
ATOM 2386 N N . PRO A 1 298 ? -9.536 -11.066 1.345 1.00 89.75 298 PRO A N 1
ATOM 2387 C CA . PRO A 1 298 ? -9.911 -10.425 2.598 1.00 89.75 298 PRO A CA 1
ATOM 2388 C C . PRO A 1 298 ? -8.865 -10.703 3.677 1.00 89.75 298 PRO A C 1
ATOM 2390 O O . PRO A 1 298 ? -8.656 -11.847 4.078 1.00 89.75 298 PRO A O 1
ATOM 2393 N N . THR A 1 299 ? -8.162 -9.664 4.122 1.00 91.62 299 THR A N 1
ATOM 2394 C CA . THR A 1 299 ? -7.182 -9.781 5.211 1.00 91.62 299 THR A CA 1
ATOM 2395 C C . THR A 1 299 ? -7.356 -8.648 6.209 1.00 91.62 299 THR A C 1
ATOM 2397 O O . THR A 1 299 ? -7.664 -7.532 5.781 1.00 91.62 299 THR A O 1
ATOM 2400 N N . PRO A 1 300 ? -7.102 -8.885 7.510 1.00 92.81 300 PRO A N 1
ATOM 2401 C CA . PRO A 1 300 ? -7.253 -7.847 8.529 1.00 92.81 300 PRO A CA 1
ATOM 2402 C C . PRO A 1 300 ? -6.374 -6.627 8.278 1.00 92.81 300 PRO A C 1
ATOM 2404 O O . PRO A 1 300 ? -6.819 -5.499 8.458 1.00 92.81 300 PRO A O 1
ATOM 2407 N N . LEU A 1 301 ? -5.163 -6.845 7.755 1.00 93.00 301 LEU A N 1
ATOM 2408 C CA . LEU A 1 301 ? -4.234 -5.772 7.404 1.00 93.00 301 LEU A CA 1
ATOM 2409 C C . LEU A 1 301 ? -4.822 -4.820 6.352 1.00 93.00 301 LEU A C 1
ATOM 2411 O O . LEU A 1 301 ? -4.791 -3.600 6.515 1.00 93.00 301 LEU A O 1
ATOM 2415 N N . VAL A 1 302 ? -5.364 -5.376 5.265 1.00 95.12 302 VAL A N 1
ATOM 2416 C CA . VAL A 1 302 ? -5.962 -4.574 4.192 1.00 95.12 302 VAL A CA 1
ATOM 2417 C C . VAL A 1 302 ? -7.282 -3.964 4.658 1.00 95.12 302 VAL A C 1
ATOM 2419 O O . VAL A 1 302 ? -7.547 -2.801 4.358 1.00 95.12 302 VAL A O 1
ATOM 2422 N N . PHE A 1 303 ? -8.085 -4.708 5.426 1.00 95.75 303 PHE A N 1
ATOM 2423 C CA . PHE A 1 303 ? -9.367 -4.209 5.912 1.00 95.75 303 PHE A CA 1
ATOM 2424 C C . PHE A 1 303 ? -9.207 -3.060 6.900 1.00 95.75 303 PHE A C 1
ATOM 2426 O O . PHE A 1 303 ? -9.912 -2.068 6.789 1.00 95.75 303 PHE A O 1
ATOM 2433 N N . GLY A 1 304 ? -8.243 -3.140 7.819 1.00 95.62 304 GLY A N 1
ATOM 2434 C CA . GLY A 1 304 ? -7.949 -2.057 8.754 1.00 95.62 304 GLY A CA 1
ATOM 2435 C C . GLY A 1 304 ? -7.537 -0.771 8.035 1.00 95.62 304 GLY A C 1
ATOM 2436 O O . GLY A 1 304 ? -8.025 0.305 8.373 1.00 95.62 304 GLY A O 1
ATOM 2437 N N . ALA A 1 305 ? -6.702 -0.868 6.992 1.00 96.75 305 ALA A N 1
ATOM 2438 C CA . ALA A 1 305 ? -6.326 0.287 6.170 1.00 96.75 305 ALA A CA 1
ATOM 2439 C C . ALA A 1 305 ? -7.521 0.871 5.392 1.00 96.75 305 ALA A C 1
ATOM 2441 O O . ALA A 1 305 ? -7.650 2.091 5.281 1.00 96.75 305 ALA A O 1
ATOM 2442 N N . LEU A 1 306 ? -8.411 0.009 4.890 1.00 96.44 306 LEU A N 1
ATOM 2443 C CA . LEU A 1 306 ? -9.648 0.413 4.222 1.00 96.44 306 LEU A CA 1
ATOM 2444 C C . LEU A 1 306 ? -10.595 1.111 5.202 1.00 96.44 306 LEU A C 1
ATOM 2446 O O . LEU A 1 306 ? -11.013 2.235 4.945 1.00 96.44 306 LEU A O 1
ATOM 2450 N N . MET A 1 307 ? -10.874 0.508 6.355 1.00 95.81 307 MET A N 1
ATOM 2451 C CA . MET A 1 307 ? -11.765 1.079 7.365 1.00 95.81 307 MET A CA 1
ATOM 2452 C C . MET A 1 307 ? -11.228 2.386 7.944 1.00 95.81 307 MET A C 1
ATOM 2454 O O . MET A 1 307 ? -11.998 3.307 8.194 1.00 95.81 307 MET A O 1
ATOM 2458 N N . ARG A 1 308 ? -9.903 2.523 8.074 1.00 95.06 308 ARG A N 1
ATOM 2459 C CA . ARG A 1 308 ? -9.253 3.795 8.410 1.00 95.06 308 ARG A CA 1
ATOM 2460 C C . ARG A 1 308 ? -9.583 4.898 7.403 1.00 95.06 308 ARG A C 1
ATOM 2462 O O . ARG A 1 308 ? -9.825 6.031 7.813 1.00 95.06 308 ARG A O 1
ATOM 2469 N N . GLY A 1 309 ? -9.552 4.588 6.110 1.00 94.06 309 GLY A N 1
ATOM 2470 C CA . GLY A 1 309 ? -9.870 5.562 5.070 1.00 94.06 309 GLY A CA 1
ATOM 2471 C C . GLY A 1 309 ? -11.361 5.836 4.935 1.00 94.06 309 GLY A C 1
ATOM 2472 O O . GLY A 1 309 ? -11.732 6.998 4.838 1.00 94.06 309 GLY A O 1
ATOM 2473 N N . ALA A 1 310 ? -12.210 4.810 5.030 1.00 92.94 310 ALA A N 1
ATOM 2474 C CA . ALA A 1 310 ? -13.661 4.982 5.092 1.00 92.94 310 ALA A CA 1
ATOM 2475 C C . ALA A 1 310 ? -14.048 5.912 6.251 1.00 92.94 310 ALA A C 1
ATOM 2477 O O . ALA A 1 310 ? -14.778 6.876 6.049 1.00 92.94 310 ALA A O 1
ATOM 2478 N N . LEU A 1 311 ? -13.454 5.710 7.431 1.00 91.31 311 LEU A N 1
ATOM 2479 C CA . LEU A 1 311 ? -13.712 6.550 8.595 1.00 91.31 311 LEU A CA 1
ATOM 2480 C C . LEU A 1 311 ? -13.303 8.003 8.356 1.00 91.31 311 LEU A C 1
ATOM 2482 O O . LEU A 1 311 ? -14.057 8.920 8.677 1.00 91.31 311 LEU A O 1
ATOM 2486 N N . LYS A 1 312 ? -12.118 8.208 7.767 1.00 90.88 312 LYS A N 1
ATOM 2487 C CA . LYS A 1 312 ? -11.616 9.545 7.446 1.00 90.88 312 LYS A CA 1
ATOM 2488 C C . LYS A 1 312 ? -12.478 10.246 6.397 1.00 90.88 312 LYS A C 1
ATOM 2490 O O . LYS A 1 312 ? -12.678 11.444 6.526 1.00 90.88 312 LYS A O 1
ATOM 2495 N N . PHE A 1 313 ? -12.929 9.529 5.368 1.00 89.81 313 PHE A N 1
ATOM 2496 C CA . PHE A 1 313 ? -13.507 10.120 4.159 1.00 89.81 313 PHE A CA 1
ATOM 2497 C C . PHE A 1 313 ? -15.033 10.035 4.033 1.00 89.81 313 PHE A C 1
ATOM 2499 O O . PHE A 1 313 ? -15.600 10.693 3.167 1.00 89.81 313 PHE A O 1
ATOM 2506 N N . ALA A 1 314 ? -15.692 9.214 4.848 1.00 87.25 314 ALA A N 1
ATOM 2507 C CA . ALA A 1 314 ? -17.139 9.002 4.804 1.00 87.25 314 ALA A CA 1
ATOM 2508 C C . ALA A 1 314 ? -17.808 9.078 6.190 1.00 87.25 314 ALA A C 1
ATOM 2510 O O . ALA A 1 314 ? -19.031 8.992 6.285 1.00 87.25 314 ALA A O 1
ATOM 2511 N N . GLY A 1 315 ? -17.035 9.252 7.270 1.00 86.06 315 GLY A N 1
ATOM 2512 C CA . GLY A 1 315 ? -17.562 9.306 8.634 1.00 86.06 315 GLY A CA 1
ATOM 2513 C C . GLY A 1 315 ? -17.923 7.933 9.206 1.00 86.06 315 GLY A C 1
ATOM 2514 O O . GLY A 1 315 ? -17.785 6.898 8.547 1.00 86.06 315 GLY A O 1
ATOM 2515 N N . ILE A 1 316 ? -18.346 7.912 10.473 1.00 87.00 316 ILE A N 1
ATOM 2516 C CA . ILE A 1 316 ? -18.562 6.664 11.216 1.00 87.00 316 ILE A CA 1
ATOM 2517 C C . ILE A 1 316 ? -19.795 5.904 10.723 1.00 87.00 316 ILE A C 1
ATOM 2519 O O . ILE A 1 316 ? -19.735 4.685 10.590 1.00 87.00 316 ILE A O 1
ATOM 2523 N N . GLU A 1 317 ? -20.876 6.605 10.381 1.00 83.19 317 GLU A N 1
ATOM 2524 C CA . GLU A 1 317 ? -22.139 6.004 9.954 1.00 83.19 317 GLU A CA 1
ATOM 2525 C C . GLU A 1 317 ? -21.941 5.163 8.685 1.00 83.19 317 GLU A C 1
ATOM 2527 O O . GLU A 1 317 ? -22.213 3.961 8.679 1.00 83.19 317 GLU A O 1
ATOM 2532 N N . ARG A 1 318 ? -21.359 5.757 7.633 1.00 85.25 318 ARG A N 1
ATOM 2533 C CA . ARG A 1 318 ? -21.057 5.036 6.385 1.00 85.25 318 ARG A CA 1
ATOM 2534 C C . ARG A 1 318 ? -19.970 3.991 6.552 1.00 85.25 318 ARG A C 1
ATOM 2536 O O . ARG A 1 318 ? -20.042 2.934 5.933 1.00 85.25 318 ARG A O 1
ATOM 2543 N N . SER A 1 319 ? -18.989 4.242 7.413 1.00 89.44 319 SER A N 1
ATOM 2544 C CA . SER A 1 319 ? -17.977 3.233 7.733 1.00 89.44 319 SER A CA 1
ATOM 2545 C C . SER A 1 319 ? -18.587 1.988 8.367 1.00 89.44 319 SER A C 1
ATOM 2547 O O . SER A 1 319 ? -18.151 0.882 8.066 1.00 89.44 319 SER A O 1
ATOM 2549 N N . MET A 1 320 ? -19.605 2.129 9.213 1.00 89.81 320 MET A N 1
ATOM 2550 C CA . MET A 1 320 ? -20.271 0.971 9.806 1.00 89.81 320 MET A CA 1
ATOM 2551 C C . MET A 1 320 ? -21.097 0.184 8.789 1.00 89.81 320 MET A C 1
ATOM 2553 O O . MET A 1 320 ? -21.078 -1.043 8.841 1.00 89.81 320 MET A O 1
ATOM 2557 N N . GLU A 1 321 ? -21.753 0.852 7.839 1.00 87.81 321 GLU A N 1
ATOM 2558 C CA . GLU A 1 321 ? -22.413 0.172 6.712 1.00 87.81 321 GLU A CA 1
ATOM 2559 C C . GLU A 1 321 ? -21.396 -0.633 5.888 1.00 87.81 321 GLU A C 1
ATOM 2561 O O . GLU A 1 321 ? -21.554 -1.837 5.715 1.00 87.81 321 GLU A O 1
ATOM 2566 N N . ILE A 1 322 ? -20.281 -0.002 5.501 1.00 89.50 322 ILE A N 1
ATOM 2567 C CA . ILE A 1 322 ? -19.172 -0.658 4.791 1.00 89.50 322 ILE A CA 1
ATOM 2568 C C . ILE A 1 322 ? -18.629 -1.853 5.585 1.00 89.50 322 ILE A C 1
ATOM 2570 O O . ILE A 1 322 ? -18.343 -2.903 5.008 1.00 89.50 322 ILE A O 1
ATOM 2574 N N . TYR A 1 323 ? -18.448 -1.698 6.900 1.00 91.62 323 TYR A N 1
ATOM 2575 C CA . TYR A 1 323 ? -17.947 -2.765 7.760 1.00 91.62 323 TYR A CA 1
ATOM 2576 C C . TYR A 1 323 ? -18.866 -3.986 7.726 1.00 91.62 323 TYR A C 1
ATOM 2578 O O . TYR A 1 323 ? -18.373 -5.101 7.569 1.00 91.62 323 TYR A O 1
ATOM 2586 N N . LEU A 1 324 ? -20.178 -3.775 7.866 1.00 89.88 324 LEU A N 1
ATOM 2587 C CA . LEU A 1 324 ? -21.167 -4.849 7.874 1.00 89.88 324 LEU A CA 1
ATOM 2588 C C . LEU A 1 324 ? -21.242 -5.549 6.514 1.00 89.88 324 LEU A C 1
ATOM 2590 O O . LEU A 1 324 ? -21.123 -6.772 6.478 1.00 89.88 324 LEU A O 1
ATOM 2594 N N . ASP A 1 325 ? -21.331 -4.789 5.420 1.00 87.56 325 ASP A N 1
ATOM 2595 C CA . ASP A 1 325 ? -21.392 -5.339 4.061 1.00 87.56 325 ASP A CA 1
ATOM 2596 C C . ASP A 1 325 ? -20.144 -6.183 3.758 1.00 87.56 325 ASP A C 1
ATOM 2598 O O . ASP A 1 325 ? -20.227 -7.360 3.416 1.00 87.56 325 ASP A O 1
ATOM 2602 N N . MET A 1 326 ? -18.950 -5.626 3.985 1.00 89.44 326 MET A N 1
ATOM 2603 C CA . MET A 1 326 ? -17.705 -6.348 3.714 1.00 89.44 326 MET A CA 1
ATOM 2604 C C . MET A 1 326 ? -17.486 -7.529 4.665 1.00 89.44 326 MET A C 1
ATOM 2606 O O . MET A 1 326 ? -16.792 -8.485 4.310 1.00 89.44 326 MET A O 1
ATOM 2610 N N . LYS A 1 327 ? -18.055 -7.502 5.873 1.00 89.38 327 LYS A N 1
ATOM 2611 C CA . LYS A 1 327 ? -17.994 -8.647 6.784 1.00 89.38 327 LYS A CA 1
ATOM 2612 C C . LYS A 1 327 ? -18.757 -9.846 6.227 1.00 89.38 327 LYS A C 1
ATOM 2614 O O . LYS A 1 327 ? -18.257 -10.967 6.344 1.00 89.38 327 LYS A O 1
ATOM 2619 N N . GLU A 1 328 ? -19.904 -9.627 5.582 1.00 85.38 328 GLU A N 1
ATOM 2620 C CA . GLU A 1 328 ? -20.635 -10.691 4.876 1.00 85.38 328 GLU A CA 1
ATOM 2621 C C . GLU A 1 328 ? -19.785 -11.308 3.748 1.00 85.38 328 GLU A C 1
ATOM 2623 O O . GLU A 1 328 ? -19.806 -12.524 3.553 1.00 85.38 328 GLU A O 1
ATOM 2628 N N . ASP A 1 329 ? -18.920 -10.511 3.112 1.00 83.69 329 ASP A N 1
ATOM 2629 C CA . ASP A 1 329 ? -17.956 -10.961 2.093 1.00 83.69 329 ASP A CA 1
ATOM 2630 C C . ASP A 1 329 ? -16.673 -11.606 2.663 1.00 83.69 329 ASP A C 1
ATOM 2632 O O . ASP A 1 329 ? -15.701 -11.861 1.938 1.00 83.69 329 ASP A O 1
ATOM 2636 N N . GLY A 1 330 ? -16.628 -11.852 3.974 1.00 88.56 330 GLY A N 1
ATOM 2637 C CA . GLY A 1 330 ? -15.514 -12.512 4.653 1.00 88.56 330 GLY A CA 1
ATOM 2638 C C . GLY A 1 330 ? -14.355 -11.590 5.038 1.00 88.56 330 GLY A C 1
ATOM 2639 O O . GLY A 1 330 ? -13.249 -12.079 5.280 1.00 88.56 330 GLY A O 1
ATOM 2640 N N . TRP A 1 331 ? -14.562 -10.273 5.100 1.00 92.44 331 TRP A N 1
ATOM 2641 C CA . TRP A 1 331 ? -13.576 -9.347 5.662 1.00 92.44 331 TRP A CA 1
ATOM 2642 C C . TRP A 1 331 ? -13.684 -9.283 7.188 1.00 92.44 331 TRP A C 1
ATOM 2644 O O . TRP A 1 331 ? -14.765 -9.302 7.766 1.00 92.44 331 TRP A O 1
ATOM 2654 N N . GLY A 1 332 ? -12.536 -9.217 7.861 1.00 93.50 332 GLY A N 1
ATOM 2655 C CA . GLY A 1 332 ? -12.458 -9.242 9.319 1.00 93.50 332 GLY A CA 1
ATOM 2656 C C . GLY A 1 332 ? -11.501 -8.197 9.854 1.00 93.50 332 GLY A C 1
ATOM 2657 O O . GLY A 1 332 ? -10.394 -8.072 9.334 1.00 93.50 332 GLY A O 1
ATOM 2658 N N . LEU A 1 333 ? -11.913 -7.434 10.869 1.00 93.75 333 LEU A N 1
ATOM 2659 C CA . LEU A 1 333 ? -11.018 -6.510 11.566 1.00 93.75 333 LEU A CA 1
ATOM 2660 C C . LEU A 1 333 ? -10.311 -7.246 12.693 1.00 93.75 333 LEU A C 1
ATOM 2662 O O . LEU A 1 333 ? -10.911 -8.066 13.384 1.00 93.75 333 LEU A O 1
ATOM 2666 N N . ASP A 1 334 ? -9.033 -6.945 12.874 1.00 92.31 334 ASP A N 1
ATOM 2667 C CA . ASP A 1 334 ? -8.300 -7.330 14.071 1.00 92.31 334 ASP A CA 1
ATOM 2668 C C . ASP A 1 334 ? -8.552 -6.331 15.212 1.00 92.31 334 ASP A C 1
ATOM 2670 O O . ASP A 1 334 ? -9.242 -5.315 15.060 1.00 92.31 334 ASP A O 1
ATOM 2674 N N . THR A 1 335 ? -7.971 -6.606 16.380 1.00 91.44 335 THR A N 1
ATOM 2675 C CA . THR A 1 335 ? -8.066 -5.726 17.552 1.00 91.44 335 THR A CA 1
ATOM 2676 C C . THR A 1 335 ? -7.634 -4.293 17.238 1.00 91.44 335 THR A C 1
ATOM 2678 O O . THR A 1 335 ? -8.228 -3.345 17.750 1.00 91.44 335 THR A O 1
ATOM 2681 N N . GLN A 1 336 ? -6.610 -4.108 16.399 1.00 91.44 336 GLN A N 1
ATOM 2682 C CA . GLN A 1 336 ? -6.147 -2.778 16.021 1.00 91.44 336 GLN A CA 1
ATOM 2683 C C . GLN A 1 336 ? -7.221 -2.033 15.219 1.00 91.44 336 GLN A C 1
ATOM 2685 O O . GLN A 1 336 ? -7.533 -0.889 15.562 1.00 91.44 336 GLN A O 1
ATOM 2690 N N . GLY A 1 337 ? -7.809 -2.676 14.209 1.00 92.56 337 GLY A N 1
ATOM 2691 C CA . GLY A 1 337 ? -8.892 -2.116 13.404 1.00 92.56 337 GLY A CA 1
ATOM 2692 C C . GLY A 1 337 ? -10.114 -1.727 14.239 1.00 92.56 337 GLY A C 1
ATOM 2693 O O . GLY A 1 337 ? -10.586 -0.594 14.141 1.00 92.56 337 GLY A O 1
ATOM 2694 N N . ILE A 1 338 ? -10.571 -2.615 15.130 1.00 93.81 338 ILE A N 1
ATOM 2695 C CA . ILE A 1 338 ? -11.677 -2.313 16.056 1.00 93.81 338 ILE A CA 1
ATOM 2696 C C . ILE A 1 338 ? -11.311 -1.138 16.966 1.00 93.81 338 ILE A C 1
ATOM 2698 O O . ILE A 1 338 ? -12.104 -0.210 17.110 1.00 93.81 338 ILE A O 1
ATOM 2702 N N . SER A 1 339 ? -10.110 -1.141 17.558 1.00 93.56 339 SER A N 1
ATOM 2703 C CA . SER A 1 339 ? -9.680 -0.073 18.470 1.00 93.56 339 SER A CA 1
ATOM 2704 C C . SER A 1 339 ? -9.734 1.304 17.810 1.00 93.56 339 SER A C 1
ATOM 2706 O O . SER A 1 339 ? -10.061 2.286 18.468 1.00 93.56 339 SER A O 1
ATOM 2708 N N . GLN A 1 340 ? -9.441 1.373 16.509 1.00 92.62 340 GLN A N 1
ATOM 2709 C CA . GLN A 1 340 ? -9.457 2.612 15.749 1.00 92.62 340 GLN A CA 1
ATOM 2710 C C . GLN A 1 340 ? -10.883 3.115 15.494 1.00 92.62 340 GLN A C 1
ATOM 2712 O O . GLN A 1 340 ? -11.151 4.294 15.714 1.00 92.62 340 GLN A O 1
ATOM 2717 N N . LEU A 1 341 ? -11.797 2.243 15.060 1.00 93.88 341 LEU A N 1
ATOM 2718 C CA . LEU A 1 341 ? -13.199 2.626 14.865 1.00 93.88 341 LEU A CA 1
ATOM 2719 C C . LEU A 1 341 ? -13.869 2.995 16.195 1.00 93.88 341 LEU A C 1
ATOM 2721 O O . LEU A 1 341 ? -14.621 3.965 16.270 1.00 93.88 341 LEU A O 1
ATOM 2725 N N . LEU A 1 342 ? -13.549 2.267 17.267 1.00 95.12 342 LEU A N 1
ATOM 2726 C CA . LEU A 1 342 ? -14.083 2.531 18.599 1.00 95.12 342 LEU A CA 1
ATOM 2727 C C . LEU A 1 342 ? -13.532 3.828 19.205 1.00 95.12 342 LEU A C 1
ATOM 2729 O O . LEU A 1 342 ? -14.244 4.508 19.941 1.00 95.12 342 LEU A O 1
ATOM 2733 N N . GLU A 1 343 ? -12.283 4.191 18.898 1.00 93.44 343 GLU A N 1
ATOM 2734 C CA . GLU A 1 343 ? -11.726 5.497 19.259 1.00 93.44 343 GLU A CA 1
ATOM 2735 C C . GLU A 1 343 ? -12.527 6.629 18.611 1.00 93.44 343 GLU A C 1
ATOM 2737 O O . GLU A 1 343 ? -12.918 7.559 19.311 1.00 93.44 343 GLU A O 1
ATOM 2742 N N . ASP A 1 344 ? -12.850 6.533 17.320 1.00 91.69 344 ASP A N 1
ATOM 2743 C CA . ASP A 1 344 ? -13.677 7.545 16.651 1.00 91.69 344 ASP A CA 1
ATOM 2744 C C . ASP A 1 344 ? -15.107 7.586 17.209 1.00 91.69 344 ASP A C 1
ATOM 2746 O O . ASP A 1 344 ? -15.616 8.668 17.515 1.00 91.69 344 ASP A O 1
ATOM 2750 N N . CYS A 1 345 ? -15.703 6.423 17.500 1.00 93.31 345 CYS A N 1
ATOM 2751 C CA . CYS A 1 345 ? -16.980 6.360 18.213 1.00 93.31 345 CYS A CA 1
ATOM 2752 C C . CYS A 1 345 ? -16.906 7.112 19.548 1.00 93.31 345 CYS A C 1
ATOM 2754 O O . CYS A 1 345 ? -17.798 7.902 19.858 1.00 93.31 345 CYS A O 1
ATOM 2756 N N . ALA A 1 346 ? -15.835 6.915 20.325 1.00 93.38 346 ALA A N 1
ATOM 2757 C CA . ALA A 1 346 ? -15.611 7.601 21.595 1.00 93.38 346 ALA A CA 1
ATOM 2758 C C . ALA A 1 346 ? -15.406 9.112 21.427 1.00 93.38 346 ALA A C 1
ATOM 2760 O O . ALA A 1 346 ? -15.877 9.881 22.263 1.00 93.38 346 ALA A O 1
ATOM 2761 N N . LEU A 1 347 ? -14.750 9.556 20.353 1.00 90.06 347 LEU A N 1
ATOM 2762 C CA . LEU A 1 347 ? -14.561 10.978 20.055 1.00 90.06 347 LEU A CA 1
ATOM 2763 C C . LEU A 1 347 ? -15.869 11.656 19.625 1.00 90.06 347 LEU A C 1
ATOM 2765 O O . LEU A 1 347 ? -16.139 12.783 20.043 1.00 90.06 347 LEU A O 1
ATOM 2769 N N . ARG A 1 348 ? -16.718 10.971 18.852 1.00 87.62 348 ARG A N 1
ATOM 2770 C CA . ARG A 1 348 ? -17.995 11.510 18.349 1.00 87.62 348 ARG A CA 1
ATOM 2771 C C . ARG A 1 348 ? -19.149 11.327 19.330 1.00 87.62 348 ARG A C 1
ATOM 2773 O O . ARG A 1 348 ? -19.995 12.210 19.457 1.00 87.62 348 ARG A O 1
ATOM 2780 N N . GLY A 1 349 ? -19.115 10.292 20.164 1.00 89.94 349 GLY A N 1
ATOM 2781 C CA . GLY A 1 349 ? -20.219 9.881 21.042 1.00 89.94 349 GLY A CA 1
ATOM 2782 C C . GLY A 1 349 ? -21.203 8.935 20.351 1.00 89.94 349 GLY A C 1
ATOM 2783 O O . GLY A 1 349 ? -22.370 8.889 20.733 1.00 89.94 349 GLY A O 1
ATOM 2784 N N . ALA A 1 350 ? -20.737 8.204 19.336 1.00 91.38 350 ALA A N 1
ATOM 2785 C CA . ALA A 1 350 ? -21.519 7.255 18.550 1.00 91.38 350 ALA A CA 1
ATOM 2786 C C . ALA A 1 350 ? -21.719 5.949 19.345 1.00 91.38 350 ALA A C 1
ATOM 2788 O O . ALA A 1 350 ? -20.964 4.985 19.221 1.00 91.38 350 ALA A O 1
ATOM 2789 N N . TRP A 1 351 ? -22.687 5.962 20.270 1.00 92.94 351 TRP A N 1
ATOM 2790 C CA . TRP A 1 351 ? -22.922 4.851 21.201 1.00 92.94 351 TRP A CA 1
ATOM 2791 C C . TRP A 1 351 ? -23.318 3.552 20.498 1.00 92.94 351 TRP A C 1
ATOM 2793 O O . TRP A 1 351 ? -22.854 2.486 20.891 1.00 92.94 351 TRP A O 1
ATOM 2803 N N . VAL A 1 352 ? -24.189 3.631 19.489 1.00 91.88 352 VAL A N 1
ATOM 2804 C CA . VAL A 1 352 ? -24.764 2.443 18.841 1.00 91.88 352 VAL A CA 1
ATOM 2805 C C . VAL A 1 352 ? -23.667 1.680 18.104 1.00 91.88 352 VAL A C 1
ATOM 2807 O O . VAL A 1 352 ? -23.453 0.499 18.355 1.00 91.88 352 VAL A O 1
ATOM 2810 N N . GLU A 1 353 ? -22.921 2.389 17.267 1.00 92.06 353 GLU A N 1
ATOM 2811 C CA . GLU A 1 353 ? -21.794 1.903 16.479 1.00 92.06 353 GLU A CA 1
ATOM 2812 C C . GLU A 1 353 ? -20.682 1.370 17.391 1.00 92.06 353 GLU A C 1
ATOM 2814 O O . GLU A 1 353 ? -20.198 0.252 17.210 1.00 92.06 353 GLU A O 1
ATOM 2819 N N . GLY A 1 354 ? -20.333 2.129 18.436 1.00 94.62 354 GLY A N 1
ATOM 2820 C CA . GLY A 1 354 ? -19.317 1.723 19.401 1.00 94.62 354 GLY A CA 1
ATOM 2821 C C . GLY A 1 354 ? -19.703 0.479 20.203 1.00 94.62 354 GLY A C 1
ATOM 2822 O O . GLY A 1 354 ? -18.854 -0.373 20.455 1.00 94.62 354 GLY A O 1
ATOM 2823 N N . TYR A 1 355 ? -20.979 0.323 20.566 1.00 94.50 355 TYR A N 1
ATOM 2824 C CA . TYR A 1 355 ? -21.456 -0.871 21.264 1.00 94.50 355 TYR A CA 1
ATOM 2825 C C . TYR A 1 355 ? -21.422 -2.118 20.370 1.00 94.50 355 TYR A C 1
ATOM 2827 O O . TYR A 1 355 ? -21.051 -3.189 20.845 1.00 94.50 355 TYR A O 1
ATOM 2835 N N . LEU A 1 356 ? -21.741 -1.983 19.078 1.00 92.94 356 LEU A N 1
ATOM 2836 C CA . LEU A 1 356 ? -21.608 -3.079 18.110 1.00 92.94 356 LEU A CA 1
ATOM 2837 C C . LEU A 1 356 ? -20.152 -3.543 17.991 1.00 92.94 356 LEU A C 1
ATOM 2839 O O . LEU A 1 356 ? -19.862 -4.728 18.131 1.00 92.94 356 LEU A O 1
ATOM 2843 N N . LEU A 1 357 ? -19.218 -2.605 17.819 1.00 94.62 357 LEU A N 1
ATOM 2844 C CA . LEU A 1 357 ? -17.782 -2.907 17.777 1.00 94.62 357 LEU A CA 1
ATOM 2845 C C . LEU A 1 357 ? -17.272 -3.518 19.090 1.00 94.62 357 LEU A C 1
ATOM 2847 O O . LEU A 1 357 ? -16.361 -4.348 19.082 1.00 94.62 357 LEU A O 1
ATOM 2851 N N . TRP A 1 358 ? -17.849 -3.116 20.223 1.00 95.06 358 TRP A N 1
ATOM 2852 C CA . TRP A 1 358 ? -17.521 -3.684 21.527 1.00 95.06 358 TRP A CA 1
ATOM 2853 C C . TRP A 1 358 ? -17.945 -5.151 21.655 1.00 95.06 358 TRP A C 1
ATOM 2855 O O . TRP A 1 358 ? -17.212 -5.954 22.237 1.00 95.06 358 TRP A O 1
ATOM 2865 N N . ASP A 1 359 ? -19.097 -5.519 21.100 1.00 92.25 359 ASP A N 1
ATOM 2866 C CA . ASP A 1 359 ? -19.565 -6.905 21.090 1.00 92.25 359 ASP A CA 1
ATOM 2867 C C . ASP A 1 359 ? -18.654 -7.794 20.228 1.00 92.25 359 ASP A C 1
ATOM 2869 O O . ASP A 1 359 ? -18.156 -8.827 20.683 1.00 92.25 359 ASP A O 1
ATOM 2873 N N . GLU A 1 360 ? -18.286 -7.312 19.039 1.00 91.50 360 GLU A N 1
ATOM 2874 C CA . GLU A 1 360 ? -17.287 -7.953 18.173 1.00 91.50 360 GLU A CA 1
ATOM 2875 C C . GLU A 1 360 ? -15.944 -8.150 18.889 1.00 91.50 360 GLU A C 1
ATOM 2877 O O . GLU A 1 360 ? -15.348 -9.230 18.864 1.00 91.50 360 GLU A O 1
ATOM 2882 N N . PHE A 1 361 ? -15.477 -7.121 19.599 1.00 92.75 361 PHE A N 1
ATOM 2883 C CA . PHE A 1 361 ? -14.254 -7.198 20.390 1.00 92.75 361 PHE A CA 1
ATOM 2884 C C . PHE A 1 361 ? -14.325 -8.264 21.487 1.00 92.75 361 PHE A C 1
ATOM 2886 O O . PHE A 1 361 ? -13.339 -8.968 21.723 1.00 92.75 361 PHE A O 1
ATOM 2893 N N . ARG A 1 362 ? -15.471 -8.416 22.161 1.00 90.56 362 ARG A N 1
ATOM 2894 C CA . ARG A 1 362 ? -15.647 -9.455 23.186 1.00 90.56 362 ARG A CA 1
ATOM 2895 C C . ARG A 1 362 ? -15.485 -10.851 22.602 1.00 90.56 362 ARG A C 1
ATOM 2897 O O . ARG A 1 362 ? -14.811 -11.677 23.226 1.00 90.56 362 ARG A O 1
ATOM 2904 N N . HIS A 1 363 ? -16.028 -11.088 21.408 1.00 86.44 363 HIS A N 1
ATOM 2905 C CA . HIS A 1 363 ? -15.817 -12.333 20.677 1.00 86.44 363 HIS A CA 1
ATOM 2906 C C . HIS A 1 363 ? -14.334 -12.543 20.346 1.00 86.44 363 HIS A C 1
ATOM 2908 O O . HIS A 1 363 ? -13.789 -13.596 20.683 1.00 86.44 363 HIS A O 1
ATOM 2914 N N . LEU A 1 364 ? -13.637 -11.535 19.805 1.00 86.62 364 LEU A N 1
ATOM 2915 C CA . LEU A 1 364 ? -12.198 -11.637 19.511 1.00 86.62 364 LEU A CA 1
ATOM 2916 C C . LEU A 1 364 ? -11.350 -11.933 20.740 1.00 86.62 364 LEU A C 1
ATOM 2918 O O . LEU A 1 364 ? -10.452 -12.774 20.699 1.00 86.62 364 LEU A O 1
ATOM 2922 N N . ARG A 1 365 ? -11.640 -11.256 21.851 1.00 84.69 365 ARG A N 1
ATOM 2923 C CA . ARG A 1 365 ? -10.904 -11.428 23.102 1.00 84.69 365 ARG A CA 1
ATOM 2924 C C . ARG A 1 365 ? -10.973 -12.867 23.603 1.00 84.69 365 ARG A C 1
ATOM 2926 O O . ARG A 1 365 ? -9.984 -13.357 24.134 1.00 84.69 365 ARG A O 1
ATOM 2933 N N . SER A 1 366 ? -12.102 -13.552 23.421 1.00 81.75 366 SER A N 1
ATOM 2934 C CA . SER A 1 366 ? -12.235 -14.957 23.834 1.00 81.75 366 SER A CA 1
ATOM 2935 C C . SER A 1 366 ? -11.259 -15.898 23.111 1.00 81.75 366 SER A C 1
ATOM 2937 O O . SER A 1 366 ? -10.929 -16.958 23.636 1.00 81.75 366 SER A O 1
ATOM 2939 N N . MET A 1 367 ? -10.747 -15.487 21.946 1.00 76.94 367 MET A N 1
ATOM 2940 C CA . MET A 1 367 ? -9.839 -16.268 21.106 1.00 76.94 367 MET A CA 1
ATOM 2941 C C . MET A 1 367 ? -8.351 -15.941 21.331 1.00 76.94 367 MET A C 1
ATOM 2943 O O . MET A 1 367 ? -7.494 -16.613 20.758 1.00 76.94 367 MET A O 1
ATOM 2947 N N . GLY A 1 368 ? -8.011 -14.915 22.127 1.00 74.44 368 GLY A N 1
ATOM 2948 C CA . GLY A 1 368 ? -6.663 -14.334 22.155 1.00 74.44 368 GLY A CA 1
ATOM 2949 C C . GLY A 1 368 ? -6.118 -13.948 23.528 1.00 74.44 368 GLY A C 1
ATOM 2950 O O . GLY A 1 368 ? -6.848 -13.781 24.500 1.00 74.44 368 GLY A O 1
ATOM 2951 N N . LYS A 1 369 ? -4.791 -13.773 23.600 1.00 72.38 369 LYS A N 1
ATOM 2952 C CA . LYS A 1 369 ? -4.112 -13.184 24.766 1.00 72.38 369 LYS A CA 1
ATOM 2953 C C . LYS A 1 369 ? -4.184 -11.661 24.719 1.00 72.38 369 LYS A C 1
ATOM 2955 O O . LYS A 1 369 ? -4.261 -11.069 23.648 1.00 72.38 369 LYS A O 1
ATOM 2960 N N . ILE A 1 370 ? -4.086 -11.043 25.889 1.00 71.38 370 ILE A N 1
ATOM 2961 C CA . ILE A 1 370 ? -4.137 -9.589 26.035 1.00 71.38 370 ILE A CA 1
ATOM 2962 C C . ILE A 1 370 ? -2.874 -8.943 25.489 1.00 71.38 370 ILE A C 1
ATOM 2964 O O . ILE A 1 370 ? -1.766 -9.286 25.899 1.00 71.38 370 ILE A O 1
ATOM 2968 N N . ASP A 1 371 ? -3.066 -7.975 24.597 1.00 76.94 371 ASP A N 1
ATOM 2969 C CA . ASP A 1 371 ? -2.012 -7.157 24.012 1.00 76.94 371 ASP A CA 1
ATOM 2970 C C . ASP A 1 371 ? -2.264 -5.649 24.233 1.00 76.94 371 ASP A C 1
ATOM 2972 O O . ASP A 1 371 ? -3.229 -5.216 24.878 1.00 76.94 371 ASP A O 1
ATOM 2976 N N . ARG A 1 372 ? -1.363 -4.819 23.694 1.00 81.75 372 ARG A N 1
ATOM 2977 C CA . ARG A 1 372 ? -1.457 -3.353 23.767 1.00 81.75 372 ARG A CA 1
ATOM 2978 C C . ARG A 1 372 ? -2.732 -2.813 23.108 1.00 81.75 372 ARG A C 1
ATOM 2980 O O . ARG A 1 372 ? -3.307 -1.848 23.617 1.00 81.75 372 ARG A O 1
ATOM 2987 N N . HIS A 1 373 ? -3.169 -3.404 21.998 1.00 83.50 373 HIS A N 1
ATOM 2988 C CA . HIS A 1 373 ? -4.359 -2.968 21.268 1.00 83.50 373 HIS A CA 1
ATOM 2989 C C . HIS A 1 373 ? -5.635 -3.297 22.045 1.00 83.50 373 HIS A C 1
ATOM 2991 O O . HIS A 1 373 ? -6.557 -2.482 22.065 1.00 83.50 373 HIS A O 1
ATOM 2997 N N . MET A 1 374 ? -5.667 -4.411 22.780 1.00 84.44 374 MET A N 1
ATOM 2998 C CA . MET A 1 374 ? -6.772 -4.734 23.683 1.00 84.44 374 MET A CA 1
ATOM 2999 C C . MET A 1 374 ? -6.910 -3.674 24.777 1.00 84.44 374 MET A C 1
ATOM 3001 O O . MET A 1 374 ? -8.000 -3.145 24.971 1.00 84.44 374 MET A O 1
ATOM 3005 N N . SER A 1 375 ? -5.808 -3.295 25.437 1.00 88.62 375 SER A N 1
ATOM 3006 C CA . SER A 1 375 ? -5.819 -2.233 26.459 1.00 88.62 375 SER A CA 1
ATOM 3007 C C . SER A 1 375 ? -6.359 -0.906 25.911 1.00 88.62 375 SER A C 1
ATOM 3009 O O . SER A 1 375 ? -7.227 -0.281 26.527 1.00 88.62 375 SER A O 1
ATOM 3011 N N . LYS A 1 376 ? -5.919 -0.515 24.705 1.00 92.12 376 LYS A N 1
ATOM 3012 C CA . LYS A 1 376 ? -6.450 0.665 24.008 1.00 92.12 376 LYS A CA 1
ATOM 3013 C C . LYS A 1 376 ? -7.955 0.536 23.740 1.00 92.12 376 LYS A C 1
ATOM 3015 O O . LYS A 1 376 ? -8.687 1.483 23.994 1.00 92.12 376 LYS A O 1
ATOM 3020 N N . THR A 1 377 ? -8.425 -0.631 23.300 1.00 93.75 377 THR A N 1
ATOM 3021 C CA . THR A 1 377 ? -9.849 -0.876 23.000 1.00 93.75 377 THR A CA 1
ATOM 3022 C C . THR A 1 377 ? -10.730 -0.708 24.245 1.00 93.75 377 THR A C 1
ATOM 3024 O O . THR A 1 377 ? -11.754 -0.031 24.178 1.00 93.75 377 THR A O 1
ATOM 3027 N N . TYR A 1 378 ? -10.303 -1.222 25.408 1.00 95.06 378 TYR A N 1
ATOM 3028 C CA . TYR A 1 378 ? -10.983 -0.965 26.690 1.00 95.06 378 TYR A CA 1
ATOM 3029 C C . TYR A 1 378 ? -11.032 0.530 27.024 1.00 95.06 378 TYR A C 1
ATOM 3031 O O . TYR A 1 378 ? -12.086 1.038 27.401 1.00 95.06 378 TYR A O 1
ATOM 3039 N N . ALA A 1 379 ? -9.912 1.246 26.875 1.00 95.12 379 ALA A N 1
ATOM 3040 C CA . ALA A 1 379 ? -9.865 2.685 27.130 1.00 95.12 379 ALA A CA 1
ATOM 3041 C C . ALA A 1 379 ? -10.817 3.469 26.208 1.00 95.12 379 ALA A C 1
ATOM 3043 O O . ALA A 1 379 ? -11.512 4.364 26.685 1.00 95.12 379 ALA A O 1
ATOM 3044 N N . CYS A 1 380 ? -10.905 3.106 24.923 1.00 96.00 380 CYS A N 1
ATOM 3045 C CA . CYS A 1 380 ? -11.848 3.705 23.976 1.00 96.00 380 CYS A CA 1
ATOM 3046 C C . CYS A 1 380 ? -13.306 3.460 24.389 1.00 96.00 380 CYS A C 1
ATOM 3048 O O . CYS A 1 380 ? -14.076 4.416 24.451 1.00 96.00 380 CYS A O 1
ATOM 3050 N N . MET A 1 381 ? -13.682 2.227 24.756 1.00 97.12 381 MET A N 1
ATOM 3051 C CA . MET A 1 381 ? -15.048 1.933 25.216 1.00 97.12 381 MET A CA 1
ATOM 3052 C C . MET A 1 381 ? -15.408 2.691 26.499 1.00 97.12 381 MET A C 1
ATOM 3054 O O . MET A 1 381 ? -16.508 3.226 26.626 1.00 97.12 381 MET A O 1
ATOM 3058 N N . LEU A 1 382 ? -14.480 2.765 27.455 1.00 96.25 382 LEU A N 1
ATOM 3059 C CA . LEU A 1 382 ? -14.673 3.528 28.689 1.00 96.25 382 LEU A CA 1
ATOM 3060 C C . LEU A 1 382 ? -14.816 5.029 28.404 1.00 96.25 382 LEU A C 1
ATOM 3062 O O . LEU A 1 382 ? -15.713 5.664 28.955 1.00 96.25 382 LEU A O 1
ATOM 3066 N N . GLY A 1 383 ? -13.991 5.580 27.509 1.00 94.50 383 GLY A N 1
ATOM 3067 C CA . GLY A 1 383 ? -14.101 6.970 27.061 1.00 94.50 383 GLY A CA 1
ATOM 3068 C C . GLY A 1 383 ? -15.438 7.253 26.369 1.00 94.50 383 GLY A C 1
ATOM 3069 O O . GLY A 1 383 ? -16.059 8.284 26.627 1.00 94.50 383 GLY A O 1
ATOM 3070 N N . LEU A 1 384 ? -15.939 6.310 25.564 1.00 95.25 384 LEU A N 1
ATOM 3071 C CA . LEU A 1 384 ? -17.272 6.381 24.962 1.00 95.25 384 LEU A CA 1
ATOM 3072 C C . LEU A 1 384 ? -18.377 6.379 26.028 1.00 95.25 384 LEU A C 1
ATOM 3074 O O . LEU A 1 384 ? -19.294 7.198 25.957 1.00 95.25 384 LEU A O 1
ATOM 3078 N N . CYS A 1 385 ? -18.291 5.501 27.032 1.00 95.81 385 CYS A N 1
ATOM 3079 C CA . CYS A 1 385 ? -19.251 5.462 28.137 1.00 95.81 385 CYS A CA 1
ATOM 3080 C C . CYS A 1 385 ? -19.252 6.779 28.932 1.00 95.81 385 CYS A C 1
ATOM 3082 O O . CYS A 1 385 ? -20.319 7.292 29.262 1.00 95.81 385 CYS A O 1
ATOM 3084 N N . GLU A 1 386 ? -18.074 7.351 29.207 1.00 92.88 386 GLU A N 1
ATOM 3085 C CA . GLU A 1 386 ? -17.937 8.644 29.890 1.00 92.88 386 GLU A CA 1
ATOM 3086 C C . GLU A 1 386 ? -18.565 9.774 29.065 1.00 92.88 386 GLU A C 1
ATOM 3088 O O . GLU A 1 386 ? -19.350 10.563 29.590 1.00 92.88 386 GLU A O 1
ATOM 3093 N N . ARG A 1 387 ? -18.292 9.813 27.754 1.00 89.62 387 ARG A N 1
ATOM 3094 C CA . ARG A 1 387 ? -18.852 10.824 26.847 1.00 89.62 387 ARG A CA 1
ATOM 3095 C C . ARG A 1 387 ? -20.373 10.730 26.711 1.00 89.62 387 ARG A C 1
ATOM 3097 O O . ARG A 1 387 ? -21.032 11.756 26.573 1.00 89.62 387 ARG A O 1
ATOM 3104 N N . THR A 1 388 ? -20.919 9.519 26.712 1.00 91.69 388 THR A N 1
ATOM 3105 C CA . THR A 1 388 ? -22.358 9.257 26.523 1.00 91.69 388 THR A CA 1
ATOM 3106 C C . THR A 1 388 ? -23.139 9.203 27.837 1.00 91.69 388 THR A C 1
ATOM 3108 O O . THR A 1 388 ? -24.357 9.049 27.817 1.00 91.69 388 THR A O 1
ATOM 3111 N N . GLY A 1 389 ? -22.465 9.327 28.987 1.00 91.19 389 GLY A N 1
ATOM 3112 C CA . GLY A 1 389 ? -23.090 9.274 30.311 1.00 91.19 389 GLY A CA 1
ATOM 3113 C C . GLY A 1 389 ? -23.544 7.874 30.749 1.00 91.19 389 GLY A C 1
ATOM 3114 O O . GLY A 1 389 ? -24.246 7.744 31.750 1.00 91.19 389 GLY A O 1
ATOM 3115 N N . LYS A 1 390 ? -23.145 6.807 30.046 1.00 93.62 390 LYS A N 1
ATOM 3116 C CA . LYS A 1 390 ? -23.561 5.419 30.319 1.00 93.62 390 LYS A CA 1
ATOM 3117 C C . LYS A 1 390 ? -22.731 4.790 31.453 1.00 93.62 390 LYS A C 1
ATOM 3119 O O . LYS A 1 390 ? -21.912 3.896 31.243 1.00 93.62 390 LYS A O 1
ATOM 3124 N N . GLN A 1 391 ? -22.967 5.245 32.686 1.00 92.56 391 GLN A N 1
ATOM 3125 C CA . GLN A 1 391 ? -22.200 4.858 33.887 1.00 92.56 391 GLN A CA 1
ATOM 3126 C C . GLN A 1 391 ? -22.256 3.358 34.221 1.00 92.56 391 GLN A C 1
ATOM 3128 O O . GLN A 1 391 ? -21.267 2.773 34.666 1.00 92.56 391 GLN A O 1
ATOM 3133 N N . VAL A 1 392 ? -23.399 2.706 33.994 1.00 93.94 392 VAL A N 1
ATOM 3134 C CA . VAL A 1 392 ? -23.546 1.262 34.242 1.00 93.94 392 VAL A CA 1
ATOM 3135 C C . VAL A 1 392 ? -22.608 0.467 33.330 1.00 93.94 392 VAL A C 1
ATOM 3137 O O . VAL A 1 392 ? -21.851 -0.379 33.809 1.00 93.94 392 VAL A O 1
ATOM 3140 N N . ALA A 1 393 ? -22.596 0.795 32.035 1.00 94.31 393 ALA A N 1
ATOM 3141 C CA . ALA A 1 393 ? -21.705 0.170 31.064 1.00 94.31 393 ALA A CA 1
ATOM 3142 C C . ALA A 1 393 ? -20.231 0.468 31.373 1.00 94.31 393 ALA A C 1
ATOM 3144 O O . ALA A 1 393 ? -19.411 -0.448 31.333 1.00 94.31 393 ALA A O 1
ATOM 3145 N N . TYR A 1 394 ? -19.904 1.704 31.775 1.00 95.25 394 TYR A N 1
ATOM 3146 C CA . TYR A 1 394 ? -18.552 2.074 32.205 1.00 95.25 394 TYR A CA 1
ATOM 3147 C C . TYR A 1 394 ? -18.036 1.137 33.305 1.00 95.25 394 TYR A C 1
ATOM 3149 O O . TYR A 1 394 ? -16.961 0.546 33.189 1.00 95.25 394 TYR A O 1
ATOM 3157 N N . ASN A 1 395 ? -18.828 0.950 34.363 1.00 93.88 395 ASN A N 1
ATOM 3158 C CA . ASN A 1 395 ? -18.444 0.105 35.490 1.00 93.88 395 ASN A CA 1
ATOM 3159 C C . ASN A 1 395 ? -18.285 -1.365 35.083 1.00 93.88 395 ASN A C 1
ATOM 3161 O O . ASN A 1 395 ? -17.331 -2.017 35.512 1.00 93.88 395 ASN A O 1
ATOM 3165 N N . GLN A 1 396 ? -19.174 -1.879 34.229 1.00 95.00 396 GLN A N 1
ATOM 3166 C CA . GLN A 1 396 ? -19.076 -3.244 33.707 1.00 95.00 396 GLN A CA 1
ATOM 3167 C C . GLN A 1 396 ? -17.794 -3.452 32.893 1.00 95.00 396 GLN A C 1
ATOM 3169 O O . GLN A 1 396 ? -17.052 -4.397 33.158 1.00 95.00 396 GLN A O 1
ATOM 3174 N N . VAL A 1 397 ? -17.502 -2.550 31.953 1.00 94.94 397 VAL A N 1
ATOM 3175 C CA . VAL A 1 397 ? -16.306 -2.611 31.098 1.00 94.94 397 VAL A CA 1
ATOM 3176 C C . VAL A 1 397 ? -15.028 -2.472 31.927 1.00 94.94 397 VAL A C 1
ATOM 3178 O O . VAL A 1 397 ? -14.056 -3.186 31.685 1.00 94.94 397 VAL A O 1
ATOM 3181 N N . LEU A 1 398 ? -15.023 -1.612 32.950 1.00 93.19 398 LEU A N 1
ATOM 3182 C CA . LEU A 1 398 ? -13.866 -1.437 33.828 1.00 93.19 398 LEU A CA 1
ATOM 3183 C C . LEU A 1 398 ? -13.590 -2.701 34.650 1.00 93.19 398 LEU A C 1
ATOM 3185 O O . LEU A 1 398 ? -12.440 -3.124 34.765 1.00 93.19 398 LEU A O 1
ATOM 3189 N N . VAL A 1 399 ? -14.633 -3.323 35.207 1.00 94.25 399 VAL A N 1
ATOM 3190 C CA . VAL A 1 399 ? -14.509 -4.602 35.925 1.00 94.25 399 VAL A CA 1
ATOM 3191 C C . VAL A 1 399 ? -14.032 -5.705 34.983 1.00 94.25 399 VAL A C 1
ATOM 3193 O O . VAL A 1 399 ? -13.161 -6.489 35.356 1.00 94.25 399 VAL A O 1
ATOM 3196 N N . GLU A 1 400 ? -14.560 -5.751 33.760 1.00 92.19 400 GLU A N 1
ATOM 3197 C CA . GLU A 1 400 ? -14.141 -6.702 32.731 1.00 92.19 400 GLU A CA 1
ATOM 3198 C C . GLU A 1 400 ? -12.651 -6.540 32.380 1.00 92.19 400 GLU A C 1
ATOM 3200 O O . GLU A 1 400 ? -11.918 -7.530 32.366 1.00 92.19 400 GLU A O 1
ATOM 3205 N N . GLY A 1 401 ? -12.176 -5.303 32.199 1.00 90.50 401 GLY A N 1
ATOM 3206 C CA . GLY A 1 401 ? -10.769 -5.004 31.920 1.00 90.50 401 GLY A CA 1
ATOM 3207 C C . GLY A 1 401 ? -9.835 -5.371 33.075 1.00 90.50 401 GLY A C 1
ATOM 3208 O O . GLY A 1 401 ? -8.778 -5.960 32.854 1.00 90.50 401 GLY A O 1
ATOM 3209 N N . VAL A 1 402 ? -10.241 -5.109 34.321 1.00 92.31 402 VAL A N 1
ATOM 3210 C CA . VAL A 1 402 ? -9.461 -5.502 35.509 1.00 92.31 402 VAL A CA 1
ATOM 3211 C C . VAL A 1 402 ? -9.399 -7.022 35.660 1.00 92.31 402 VAL A C 1
ATOM 3213 O O . VAL A 1 402 ? -8.334 -7.555 35.955 1.00 92.31 402 VAL A O 1
ATOM 3216 N N . ARG A 1 403 ? -10.500 -7.742 35.401 1.00 90.56 403 ARG A N 1
ATOM 3217 C CA . ARG A 1 403 ? -10.512 -9.219 35.391 1.00 90.56 403 ARG A CA 1
ATOM 3218 C C . ARG A 1 403 ? -9.637 -9.805 34.291 1.00 90.56 403 ARG A C 1
ATOM 3220 O O . ARG A 1 403 ? -9.085 -10.883 34.466 1.00 90.56 403 ARG A O 1
ATOM 3227 N N . ALA A 1 404 ? -9.503 -9.091 33.179 1.00 86.81 404 ALA A N 1
ATOM 3228 C CA . ALA A 1 404 ? -8.559 -9.438 32.132 1.00 86.81 404 ALA A CA 1
ATOM 3229 C C . ALA A 1 404 ? -7.094 -9.226 32.594 1.00 86.81 404 ALA A C 1
ATOM 3231 O O . ALA A 1 404 ? -6.182 -9.793 32.017 1.00 86.81 404 ALA A O 1
ATOM 3232 N N . GLY A 1 405 ? -6.832 -8.487 33.675 1.00 88.44 405 GLY A N 1
ATOM 3233 C CA . GLY A 1 405 ? -5.478 -8.222 34.178 1.00 88.44 405 GLY A CA 1
ATOM 3234 C C . GLY A 1 405 ? -4.899 -6.884 33.714 1.00 88.44 405 GLY A C 1
ATOM 3235 O O . GLY A 1 405 ? -3.694 -6.663 33.809 1.00 88.44 405 GLY A O 1
ATOM 3236 N N . LEU A 1 406 ? -5.745 -5.980 33.211 1.00 90.00 406 LEU A N 1
ATOM 3237 C CA . LEU A 1 406 ? -5.359 -4.607 32.896 1.00 90.00 406 LEU A CA 1
ATOM 3238 C C . LEU A 1 406 ? -5.375 -3.734 34.160 1.00 90.00 406 LEU A C 1
ATOM 3240 O O . LEU A 1 406 ? -6.233 -3.876 35.032 1.00 90.00 406 LEU A O 1
ATOM 3244 N N . ASP A 1 407 ? -4.443 -2.784 34.243 1.00 91.62 407 ASP A N 1
ATOM 3245 C CA . ASP A 1 407 ? -4.359 -1.862 35.377 1.00 91.62 407 ASP A CA 1
ATOM 3246 C C . ASP A 1 407 ? -5.532 -0.865 35.382 1.00 91.62 407 ASP A C 1
ATOM 3248 O O . ASP A 1 407 ? -5.725 -0.087 34.441 1.00 91.62 407 ASP A O 1
ATOM 3252 N N . ARG A 1 408 ? -6.298 -0.860 36.482 1.00 93.31 408 ARG A N 1
ATOM 3253 C CA . ARG A 1 408 ? -7.488 -0.013 36.659 1.00 93.31 408 ARG A CA 1
ATOM 3254 C C . ARG A 1 408 ? -7.181 1.479 36.501 1.00 93.31 408 ARG A C 1
ATOM 3256 O O . ARG A 1 408 ? -7.965 2.193 35.881 1.00 93.31 408 ARG A O 1
ATOM 3263 N N . ARG A 1 409 ? -6.075 1.963 37.083 1.00 91.38 409 ARG A N 1
ATOM 3264 C CA . ARG A 1 409 ? -5.726 3.395 37.090 1.00 91.38 409 ARG A CA 1
ATOM 3265 C C . ARG A 1 409 ? -5.313 3.850 35.696 1.00 91.38 409 ARG A C 1
ATOM 3267 O O . ARG A 1 409 ? -5.775 4.893 35.240 1.00 91.38 409 ARG A O 1
ATOM 3274 N N . ARG A 1 410 ? -4.502 3.050 34.998 1.00 91.44 410 ARG A N 1
ATOM 3275 C CA . ARG A 1 410 ? -4.083 3.319 33.615 1.00 91.44 410 ARG A CA 1
ATOM 3276 C C . ARG A 1 410 ? -5.267 3.326 32.655 1.00 91.44 410 ARG A C 1
ATOM 3278 O O . ARG A 1 410 ? -5.336 4.222 31.815 1.00 91.44 410 ARG A O 1
ATOM 3285 N N . LEU A 1 411 ? -6.202 2.382 32.792 1.00 91.81 411 LEU A N 1
ATOM 3286 C CA . LEU A 1 411 ? -7.421 2.353 31.978 1.00 91.81 411 LEU A CA 1
ATOM 3287 C C . LEU A 1 411 ? -8.286 3.593 32.200 1.00 91.81 411 LEU A C 1
ATOM 3289 O O . LEU A 1 411 ? -8.630 4.264 31.232 1.00 91.81 411 LEU A O 1
ATOM 3293 N N . ALA A 1 412 ? -8.587 3.928 33.458 1.00 90.12 412 ALA A N 1
ATOM 3294 C CA . ALA A 1 412 ? -9.401 5.098 33.784 1.00 90.12 412 ALA A CA 1
ATOM 3295 C C . ALA A 1 412 ? -8.746 6.406 33.305 1.00 90.12 412 ALA A C 1
ATOM 3297 O O . ALA A 1 412 ? -9.413 7.245 32.709 1.00 90.12 412 ALA A O 1
ATOM 3298 N N . SER A 1 413 ? -7.430 6.552 33.494 1.00 92.06 413 SER A N 1
ATOM 3299 C CA . SER A 1 413 ? -6.676 7.715 33.012 1.00 92.06 413 SER A CA 1
ATOM 3300 C C . SER A 1 413 ? -6.683 7.821 31.483 1.00 92.06 413 SER A C 1
ATOM 3302 O O . SER A 1 413 ? -6.909 8.905 30.949 1.00 92.06 413 SER A O 1
ATOM 3304 N N . SER A 1 414 ? -6.499 6.701 30.775 1.00 91.88 414 SER A N 1
ATOM 3305 C CA . SER A 1 414 ? -6.529 6.674 29.306 1.00 91.88 414 SER A CA 1
ATOM 3306 C C . SER A 1 414 ? -7.925 6.988 28.760 1.00 91.88 414 SER A C 1
ATOM 3308 O O . SER A 1 414 ? -8.055 7.758 27.812 1.00 91.88 414 SER A O 1
ATOM 3310 N N . ALA A 1 415 ? -8.970 6.435 29.380 1.00 91.88 415 ALA A N 1
ATOM 3311 C CA . ALA A 1 415 ? -10.363 6.710 29.037 1.00 91.88 415 ALA A CA 1
ATOM 3312 C C . ALA A 1 415 ? -10.710 8.193 29.222 1.00 91.88 415 ALA A C 1
ATOM 3314 O O . ALA A 1 415 ? -11.255 8.820 28.313 1.00 91.88 415 ALA A O 1
ATOM 3315 N N . HIS A 1 416 ? -10.305 8.769 30.355 1.00 91.44 416 HIS A N 1
ATOM 3316 C CA . HIS A 1 416 ? -10.518 10.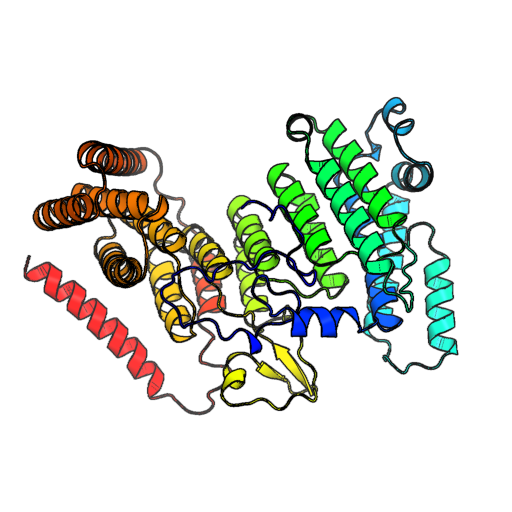181 30.640 1.00 91.44 416 HIS A CA 1
ATOM 3317 C C . HIS A 1 416 ? -9.778 11.084 29.642 1.00 91.44 416 HIS A C 1
ATOM 3319 O O . HIS A 1 416 ? -10.339 12.064 29.160 1.00 91.44 416 HIS A O 1
ATOM 3325 N N . ALA A 1 417 ? -8.547 10.732 29.249 1.00 92.06 417 ALA A N 1
ATOM 3326 C CA . ALA A 1 417 ? -7.810 11.465 28.218 1.00 92.06 417 ALA A CA 1
ATOM 3327 C C . ALA A 1 417 ? -8.538 11.465 26.857 1.00 92.06 417 ALA A C 1
ATOM 3329 O O . ALA A 1 417 ? -8.574 12.493 26.177 1.00 92.06 417 ALA A O 1
ATOM 3330 N N . ILE A 1 418 ? -9.160 10.343 26.473 1.00 90.56 418 ILE A N 1
ATOM 3331 C CA . ILE A 1 418 ? -9.998 10.256 25.265 1.00 90.56 418 ILE A CA 1
ATOM 3332 C C . ILE A 1 418 ? -11.244 11.140 25.414 1.00 90.56 418 ILE A C 1
ATOM 3334 O O . ILE A 1 418 ? -11.555 11.911 24.507 1.00 90.56 418 ILE A O 1
ATOM 3338 N N . ALA A 1 419 ? -11.923 11.096 26.563 1.00 86.06 419 ALA A N 1
ATOM 3339 C CA . ALA A 1 419 ? -13.094 11.931 26.829 1.00 86.06 419 ALA A CA 1
ATOM 3340 C C . ALA A 1 419 ? -12.763 13.438 26.813 1.00 86.06 419 ALA A C 1
ATOM 3342 O O . ALA A 1 419 ? -13.548 14.235 26.295 1.00 86.06 419 ALA A O 1
ATOM 3343 N N . LEU A 1 420 ? -11.591 13.841 27.320 1.00 87.94 420 LEU A N 1
ATOM 3344 C CA . LEU A 1 420 ? -11.093 15.219 27.243 1.00 87.94 420 LEU A CA 1
ATOM 3345 C C . LEU A 1 420 ? -10.814 15.648 25.798 1.00 87.94 420 LEU A C 1
ATOM 3347 O O . LEU A 1 420 ? -11.289 16.705 25.383 1.00 87.94 420 LEU A O 1
ATOM 3351 N N . ARG A 1 421 ? -10.124 14.815 25.004 1.00 88.25 421 ARG A N 1
ATOM 3352 C CA . ARG A 1 421 ? -9.933 15.057 23.559 1.00 88.25 421 ARG A CA 1
ATOM 3353 C C . ARG A 1 421 ? -11.264 15.246 22.836 1.00 88.25 421 ARG A C 1
ATOM 3355 O O . ARG A 1 421 ? -11.421 16.173 22.049 1.00 88.25 421 ARG A O 1
ATOM 3362 N N . ALA A 1 422 ? -12.247 14.413 23.160 1.00 83.81 422 ALA A N 1
ATOM 3363 C CA . ALA A 1 422 ? -13.580 14.482 22.581 1.00 83.81 422 ALA A CA 1
ATOM 3364 C C . ALA A 1 422 ? -14.324 15.790 22.929 1.00 83.81 422 ALA A C 1
ATOM 3366 O O . ALA A 1 422 ? -15.181 16.232 22.159 1.00 83.81 422 ALA A O 1
ATOM 3367 N N . LYS A 1 423 ? -14.045 16.398 24.093 1.00 81.62 423 LYS A N 1
ATOM 3368 C CA . LYS A 1 423 ? -14.586 17.713 24.483 1.00 81.62 423 LYS A CA 1
ATOM 3369 C C . LYS A 1 423 ? -13.894 18.852 23.735 1.00 81.62 423 LYS A C 1
ATOM 3371 O O . LYS A 1 423 ? -14.589 19.753 23.284 1.00 81.62 423 LYS A O 1
ATOM 3376 N N . ALA A 1 424 ? -12.573 18.782 23.557 1.00 80.69 424 ALA A N 1
ATOM 3377 C CA . ALA A 1 424 ? -11.806 19.781 22.808 1.00 80.69 424 ALA A CA 1
ATOM 3378 C C . ALA A 1 424 ? -12.245 19.872 21.334 1.00 80.69 424 ALA A C 1
ATOM 3380 O O . ALA A 1 424 ? -12.428 20.966 20.817 1.00 80.69 424 ALA A O 1
ATOM 3381 N N . LEU A 1 425 ? -12.544 18.733 20.696 1.00 72.44 425 LEU A N 1
ATOM 3382 C CA . LEU A 1 425 ? -13.068 18.693 19.321 1.00 72.44 425 LEU A CA 1
ATOM 3383 C C . LEU A 1 425 ? -14.433 19.390 19.149 1.00 72.44 425 LEU A C 1
ATOM 3385 O O . LEU A 1 425 ? -14.770 19.779 18.042 1.00 72.44 425 LEU A O 1
ATOM 3389 N N . ARG A 1 426 ? -15.229 19.580 20.217 1.00 58.81 426 ARG A N 1
ATOM 3390 C CA . ARG A 1 426 ? -16.469 20.382 20.141 1.00 58.81 426 ARG A CA 1
ATOM 3391 C C . ARG A 1 426 ? -16.210 21.894 20.102 1.00 58.81 426 ARG A C 1
ATOM 3393 O O . ARG A 1 426 ? -17.151 22.632 19.834 1.00 58.81 426 ARG A O 1
ATOM 3400 N N . GLY A 1 427 ? -14.999 22.339 20.453 1.00 50.09 427 GLY A N 1
ATOM 3401 C CA . GLY A 1 427 ? -14.652 23.752 20.618 1.00 50.09 427 GLY A CA 1
ATOM 3402 C C . GLY A 1 427 ? -14.070 24.423 19.374 1.00 50.09 427 GLY A C 1
ATOM 3403 O O . GLY A 1 427 ? -14.378 25.589 19.165 1.00 50.09 427 GLY A O 1
ATOM 3404 N N . ASP A 1 428 ? -13.292 23.700 18.555 1.00 42.50 428 ASP A N 1
ATOM 3405 C CA . ASP A 1 428 ? -12.475 24.320 17.492 1.00 42.50 428 ASP A CA 1
ATOM 3406 C C . ASP A 1 428 ? -12.782 23.877 16.051 1.00 42.50 428 ASP A C 1
ATOM 3408 O O . ASP A 1 428 ? -12.461 24.615 15.127 1.00 42.50 428 ASP A O 1
ATOM 3412 N N . GLU A 1 429 ? -13.433 22.738 15.799 1.00 40.09 429 GLU A N 1
ATOM 3413 C CA . GLU A 1 429 ? -13.678 22.277 14.423 1.00 40.09 429 GLU A CA 1
ATOM 3414 C C . GLU A 1 429 ? -15.002 21.508 14.349 1.00 40.09 429 GLU A C 1
ATOM 3416 O O . GLU A 1 429 ? -15.089 20.329 14.698 1.00 40.09 429 GLU A O 1
ATOM 3421 N N . ALA A 1 430 ? -16.058 22.155 13.845 1.00 34.72 430 ALA A N 1
ATOM 3422 C CA . ALA A 1 430 ? -17.026 21.385 13.074 1.00 34.72 430 ALA A CA 1
ATOM 3423 C C . ALA A 1 430 ? -16.224 20.785 11.906 1.00 34.72 430 ALA A C 1
ATOM 3425 O O . ALA A 1 430 ? -15.562 21.562 11.214 1.00 34.72 430 ALA A O 1
ATOM 3426 N N . PRO A 1 431 ? -16.187 19.451 11.718 1.00 42.56 431 PRO A N 1
ATOM 3427 C CA . PRO A 1 431 ? -15.478 18.887 10.579 1.00 42.56 431 PRO A CA 1
ATOM 3428 C C . PRO A 1 431 ? -16.047 19.558 9.332 1.00 42.56 431 PRO A C 1
ATOM 3430 O O . PRO A 1 431 ? -17.272 19.586 9.19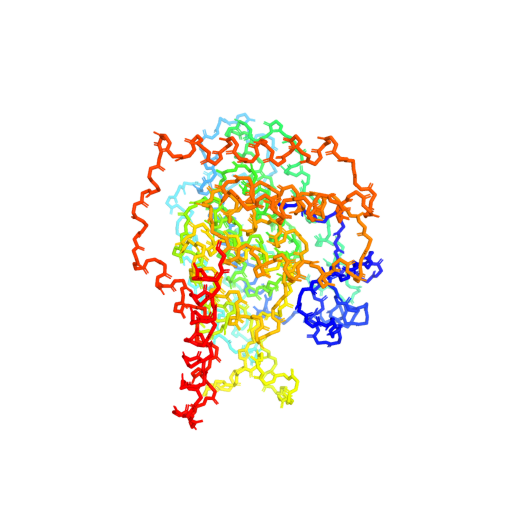1 1.00 42.56 431 PRO A O 1
ATOM 3433 N N . GLU A 1 432 ? -15.174 20.154 8.506 1.00 41.88 432 GLU A N 1
ATOM 3434 C CA . GLU A 1 432 ? -15.547 20.727 7.209 1.00 41.88 432 GLU A CA 1
ATOM 3435 C C . GLU A 1 432 ? -16.583 19.803 6.574 1.00 41.88 432 GLU A C 1
ATOM 3437 O O . GLU A 1 432 ? -16.334 18.595 6.509 1.00 41.88 432 GLU A O 1
ATOM 3442 N N . GLU A 1 433 ? -17.759 20.338 6.219 1.00 42.38 433 GLU A N 1
ATOM 3443 C CA . GLU A 1 433 ? -18.839 19.564 5.606 1.00 42.38 433 GLU A CA 1
ATOM 3444 C C . GLU A 1 433 ? -18.247 18.751 4.458 1.00 42.38 433 GLU A C 1
ATOM 3446 O O . GLU A 1 433 ? -17.890 19.269 3.400 1.00 42.38 433 GLU A O 1
ATOM 3451 N N . MET A 1 434 ? -18.043 17.466 4.733 1.00 50.97 434 MET A N 1
ATOM 3452 C CA . MET A 1 434 ? -17.365 16.567 3.829 1.00 50.97 434 MET A CA 1
ATOM 3453 C C . MET A 1 434 ? -18.267 16.419 2.614 1.00 50.97 434 MET A C 1
ATOM 3455 O O . MET A 1 434 ? -19.446 16.108 2.780 1.00 50.97 434 MET A O 1
ATOM 3459 N N . ASP A 1 435 ? -17.733 16.678 1.418 1.00 52.84 435 ASP A N 1
ATOM 3460 C CA . ASP A 1 435 ? -18.505 16.600 0.177 1.00 52.84 435 ASP A CA 1
ATOM 3461 C C . ASP A 1 435 ? -19.254 15.261 0.136 1.00 52.84 435 ASP A C 1
ATOM 3463 O O . ASP A 1 435 ? -18.631 14.197 0.047 1.00 52.84 435 ASP A O 1
ATOM 3467 N N . MET A 1 436 ? -20.588 15.302 0.251 1.00 54.16 436 MET A N 1
ATOM 3468 C CA . MET A 1 436 ? -21.417 14.094 0.306 1.00 54.16 436 MET A CA 1
ATOM 3469 C C . MET A 1 436 ? -21.161 13.187 -0.903 1.00 54.16 436 MET A C 1
ATOM 3471 O O . MET A 1 436 ? -21.205 11.965 -0.770 1.00 54.16 436 MET A O 1
ATOM 3475 N N . ASN A 1 437 ? -20.767 13.762 -2.048 1.00 59.44 437 ASN A N 1
ATOM 3476 C CA . ASN A 1 437 ? -20.410 13.001 -3.242 1.00 59.44 437 ASN A CA 1
ATOM 3477 C C . ASN A 1 437 ? -19.182 12.106 -3.029 1.00 59.44 437 ASN A C 1
ATOM 3479 O O . ASN A 1 437 ? -19.084 11.038 -3.632 1.00 59.44 437 ASN A O 1
ATOM 3483 N N . VAL A 1 438 ? -18.235 12.506 -2.175 1.00 61.47 438 VAL A N 1
ATOM 3484 C CA . VAL A 1 438 ? -17.051 11.701 -1.851 1.00 61.47 438 VAL A CA 1
ATOM 3485 C C . VAL A 1 438 ? -17.445 10.499 -1.002 1.00 61.47 438 VAL A C 1
ATOM 3487 O O . VAL A 1 438 ? -17.068 9.376 -1.345 1.00 61.47 438 VAL A O 1
ATOM 3490 N N . GLY A 1 439 ? -18.233 10.720 0.053 1.00 60.06 439 GLY A N 1
ATOM 3491 C CA . GLY A 1 439 ? -18.761 9.648 0.898 1.00 60.06 439 GLY A CA 1
ATOM 3492 C C . GLY A 1 439 ? -19.572 8.636 0.087 1.00 60.06 439 GLY A C 1
ATOM 3493 O O . GLY A 1 439 ? -19.314 7.434 0.170 1.00 60.06 439 GLY A O 1
ATOM 3494 N N . ASP A 1 440 ? -20.458 9.126 -0.782 1.00 68.31 440 ASP A N 1
ATOM 3495 C CA . ASP A 1 440 ? -21.254 8.289 -1.679 1.00 68.31 440 ASP A CA 1
ATOM 3496 C C . ASP A 1 440 ? -20.383 7.569 -2.715 1.00 68.31 440 ASP A C 1
ATOM 3498 O O . ASP A 1 440 ? -20.591 6.387 -2.963 1.00 68.31 440 ASP A O 1
ATOM 3502 N N . SER A 1 441 ? -19.343 8.204 -3.268 1.00 70.69 441 SER A N 1
ATOM 3503 C CA . SER A 1 441 ? -18.420 7.532 -4.198 1.00 70.69 441 SER A CA 1
ATOM 3504 C C . SER A 1 441 ? -17.630 6.398 -3.540 1.00 70.69 441 SER A C 1
ATOM 3506 O O . SER A 1 441 ? -17.346 5.386 -4.182 1.00 70.69 441 SER A O 1
ATOM 3508 N N . ILE A 1 442 ? -17.266 6.551 -2.263 1.00 72.44 442 ILE A N 1
ATOM 3509 C CA . ILE A 1 442 ? -16.586 5.515 -1.482 1.00 72.44 442 ILE A CA 1
ATOM 3510 C C . ILE A 1 442 ? -17.572 4.395 -1.173 1.00 72.44 442 ILE A C 1
ATOM 3512 O O . ILE A 1 442 ? -17.241 3.233 -1.392 1.00 72.44 442 ILE A O 1
ATOM 3516 N N . PHE A 1 443 ? -18.787 4.734 -0.741 1.00 68.38 443 PHE A N 1
ATOM 3517 C CA . PHE A 1 443 ? -19.840 3.756 -0.503 1.00 68.38 443 PHE A CA 1
ATOM 3518 C C . PHE A 1 443 ? -20.191 2.975 -1.775 1.00 68.38 443 PHE A C 1
ATOM 3520 O O . PHE A 1 443 ? -20.208 1.754 -1.731 1.00 68.38 443 PHE A O 1
ATOM 3527 N N . ILE A 1 444 ? -20.380 3.630 -2.924 1.00 72.69 444 ILE A N 1
ATOM 3528 C CA . ILE A 1 444 ? -20.654 2.988 -4.224 1.00 72.69 444 ILE A CA 1
ATOM 3529 C C . ILE A 1 444 ? -19.499 2.071 -4.639 1.00 72.69 444 ILE A C 1
ATOM 3531 O O . ILE A 1 444 ? -19.722 0.923 -5.016 1.00 72.69 444 ILE A O 1
ATOM 3535 N N . ALA A 1 445 ? -18.248 2.527 -4.504 1.00 66.19 445 ALA A N 1
ATOM 3536 C CA . ALA A 1 445 ? -17.081 1.687 -4.779 1.00 66.19 445 ALA A CA 1
ATOM 3537 C C . ALA A 1 445 ? -17.013 0.430 -3.882 1.00 66.19 445 ALA A C 1
ATOM 3539 O O . ALA A 1 445 ? -16.292 -0.521 -4.205 1.00 66.19 445 ALA A O 1
ATOM 3540 N N . LEU A 1 446 ? -17.738 0.425 -2.758 1.00 59.88 446 LEU A N 1
ATOM 3541 C CA . LEU A 1 446 ? -17.737 -0.627 -1.744 1.00 59.88 446 LEU A CA 1
ATOM 3542 C C . LEU A 1 446 ? -19.000 -1.511 -1.767 1.00 59.88 446 LEU A C 1
ATOM 3544 O O . LEU A 1 446 ? -18.865 -2.719 -1.539 1.00 59.88 446 LEU A O 1
ATOM 3548 N N . SER A 1 447 ? -20.172 -0.963 -2.107 1.00 56.47 447 SER A N 1
ATOM 3549 C CA . SER A 1 447 ? -21.494 -1.612 -2.018 1.00 56.47 447 SER A CA 1
ATOM 3550 C C . SER A 1 447 ? -21.842 -2.527 -3.202 1.00 56.47 447 SER A C 1
ATOM 3552 O O . SER A 1 447 ? -22.695 -3.404 -3.076 1.00 56.47 447 SER A O 1
ATOM 3554 N N . ASP A 1 448 ? -21.112 -2.458 -4.320 1.00 49.53 448 ASP A N 1
ATOM 3555 C CA . ASP A 1 448 ? -21.333 -3.314 -5.502 1.00 49.53 448 ASP A CA 1
ATOM 3556 C C . ASP A 1 448 ? -20.780 -4.760 -5.364 1.00 49.53 448 ASP A C 1
ATOM 3558 O O . ASP A 1 448 ? -20.253 -5.344 -6.310 1.00 49.53 448 ASP A O 1
ATOM 3562 N N . TYR A 1 449 ? -20.856 -5.407 -4.190 1.00 45.38 449 TYR A N 1
ATOM 3563 C CA . TYR A 1 449 ? -20.548 -6.857 -4.107 1.00 45.38 449 TYR A CA 1
ATOM 3564 C C . TYR A 1 449 ? -21.688 -7.721 -4.672 1.00 45.38 449 TYR A C 1
ATOM 3566 O O . TYR A 1 449 ? -21.424 -8.816 -5.169 1.00 45.38 449 TYR A O 1
ATOM 3574 N N . GLY A 1 450 ? -22.932 -7.224 -4.642 1.00 37.91 450 GLY A N 1
ATOM 3575 C CA . GLY A 1 450 ? -24.131 -8.012 -4.951 1.00 37.91 450 GLY A CA 1
ATOM 3576 C C . GLY A 1 450 ? -24.654 -7.950 -6.391 1.00 37.91 450 GLY A C 1
ATOM 3577 O O . GLY A 1 450 ? -25.337 -8.883 -6.810 1.00 37.91 450 GLY A O 1
ATOM 3578 N N . ASN A 1 451 ? -24.357 -6.895 -7.160 1.00 40.12 451 ASN A N 1
ATOM 3579 C CA . ASN A 1 451 ? -24.994 -6.691 -8.471 1.00 40.12 451 ASN A CA 1
ATOM 3580 C C . ASN A 1 451 ? -24.319 -7.456 -9.623 1.00 40.12 451 ASN A C 1
ATOM 3582 O O . ASN A 1 451 ? -25.006 -7.892 -10.541 1.00 40.12 451 ASN A O 1
ATOM 3586 N N . ASP A 1 452 ? -23.008 -7.702 -9.566 1.00 39.72 452 ASP A N 1
ATOM 3587 C CA . ASP A 1 452 ? -22.269 -8.287 -10.701 1.00 39.72 452 ASP A CA 1
ATOM 3588 C C . ASP A 1 452 ? -22.443 -9.814 -10.859 1.00 39.72 452 ASP A C 1
ATOM 3590 O O . ASP A 1 452 ? -21.894 -10.410 -11.788 1.00 39.72 452 ASP A O 1
ATOM 3594 N N . ALA A 1 453 ? -23.193 -10.471 -9.964 1.00 36.53 453 ALA A N 1
ATOM 3595 C CA . ALA A 1 453 ? -23.410 -11.923 -9.991 1.00 36.53 453 ALA A CA 1
ATOM 3596 C C . ALA A 1 453 ? -24.886 -12.359 -9.922 1.00 36.53 453 ALA A C 1
ATOM 3598 O O . ALA A 1 453 ? -25.152 -13.561 -9.869 1.00 36.53 453 ALA A O 1
ATOM 3599 N N . ARG A 1 454 ? -25.849 -11.428 -9.908 1.00 33.00 454 ARG A N 1
ATOM 3600 C CA . ARG A 1 454 ? -27.272 -11.754 -9.716 1.00 33.00 454 ARG A CA 1
ATOM 3601 C C . ARG A 1 454 ? -28.169 -11.041 -10.725 1.00 33.00 454 ARG A C 1
ATOM 3603 O O . ARG A 1 454 ? -28.885 -10.104 -10.388 1.00 33.00 454 ARG A O 1
ATOM 3610 N N . GLU A 1 455 ? -28.221 -11.563 -11.948 1.00 33.09 455 GLU A N 1
ATOM 3611 C CA . GLU A 1 455 ? -29.471 -11.508 -12.716 1.00 33.09 455 GLU A CA 1
ATOM 3612 C C . GLU A 1 455 ? -30.451 -12.501 -12.070 1.00 33.09 455 GLU A C 1
ATOM 3614 O O . GLU A 1 455 ? -30.492 -13.683 -12.404 1.00 33.09 455 GLU A O 1
ATOM 3619 N N . GLY A 1 456 ? -31.171 -12.024 -11.052 1.00 34.53 456 GLY A N 1
ATOM 3620 C CA . GLY A 1 456 ? -32.192 -12.779 -10.326 1.00 34.53 456 GLY A CA 1
ATOM 3621 C C . GLY A 1 456 ? -32.114 -12.549 -8.821 1.00 34.53 456 GLY A C 1
ATOM 3622 O O . GLY A 1 456 ? -31.397 -13.261 -8.124 1.00 34.53 456 GLY A O 1
ATOM 3623 N N . GLY A 1 457 ? -32.853 -11.561 -8.308 1.00 32.34 457 GLY A N 1
ATOM 3624 C CA . GLY A 1 457 ? -32.963 -11.366 -6.860 1.00 32.34 457 GLY A CA 1
ATOM 3625 C C . GLY A 1 457 ? -33.501 -10.012 -6.405 1.00 32.34 457 GLY A C 1
ATOM 3626 O O . GLY A 1 457 ? -32.892 -9.382 -5.545 1.00 32.34 457 GLY A O 1
ATOM 3627 N N . GLU A 1 458 ? -34.641 -9.553 -6.931 1.00 30.95 458 GLU A N 1
ATOM 3628 C CA . GLU A 1 458 ? -35.360 -8.410 -6.333 1.00 30.95 458 GLU A CA 1
ATOM 3629 C C . GLU A 1 458 ? -35.840 -8.708 -4.892 1.00 30.95 458 GLU A C 1
ATOM 3631 O O . GLU A 1 458 ? -36.001 -7.788 -4.097 1.00 30.95 458 GLU A O 1
ATOM 3636 N N . GLU A 1 459 ? -35.947 -9.983 -4.496 1.00 33.56 459 GLU A N 1
ATOM 3637 C CA . GLU A 1 459 ? -36.347 -10.397 -3.139 1.00 33.56 459 GLU A CA 1
ATOM 3638 C C . GLU A 1 459 ? -35.246 -10.224 -2.067 1.00 33.56 459 GLU A C 1
ATOM 3640 O O . GLU A 1 459 ? -35.549 -10.123 -0.876 1.00 33.56 459 GLU A O 1
ATOM 3645 N N . GLU A 1 460 ? -33.963 -10.142 -2.445 1.00 36.62 460 GLU A N 1
ATOM 3646 C CA . GLU A 1 460 ? -32.843 -10.071 -1.486 1.00 36.62 460 GLU A CA 1
ATOM 3647 C C . GLU A 1 460 ? -32.512 -8.630 -1.055 1.00 36.62 460 GLU A C 1
ATOM 3649 O O . GLU A 1 460 ? -32.063 -8.405 0.073 1.00 36.62 460 GLU A O 1
ATOM 3654 N N . LYS A 1 461 ? -32.834 -7.633 -1.897 1.00 33.62 461 LYS A N 1
ATOM 3655 C CA . LYS A 1 461 ? -32.756 -6.198 -1.548 1.00 33.62 461 LYS A CA 1
ATOM 3656 C C . LYS A 1 461 ? -33.705 -5.837 -0.404 1.00 33.62 461 LYS A C 1
ATOM 3658 O O . LYS A 1 461 ? -33.360 -5.023 0.457 1.00 33.62 461 LYS A O 1
ATOM 3663 N N . ASP A 1 462 ? -34.853 -6.507 -0.345 1.00 34.75 462 ASP A N 1
ATOM 3664 C CA . ASP A 1 462 ? -35.827 -6.374 0.737 1.00 34.75 462 ASP A CA 1
ATOM 3665 C C . ASP A 1 462 ? -35.334 -7.013 2.045 1.00 34.75 462 ASP A C 1
ATOM 3667 O O . ASP A 1 462 ? -35.697 -6.562 3.125 1.00 34.75 462 ASP A O 1
ATOM 3671 N N . SER A 1 463 ? -34.456 -8.018 1.997 1.00 33.72 463 SER A N 1
ATOM 3672 C CA . SER A 1 463 ? -33.885 -8.658 3.193 1.00 33.72 463 SER A CA 1
ATOM 3673 C C . SER A 1 463 ? -32.877 -7.753 3.914 1.00 33.72 463 SER A C 1
ATOM 3675 O O . SER A 1 463 ? -32.964 -7.591 5.132 1.00 33.72 463 SER A O 1
ATOM 3677 N N . VAL A 1 464 ? -31.961 -7.109 3.182 1.00 36.44 464 VAL A N 1
ATOM 3678 C CA . VAL A 1 464 ? -30.916 -6.237 3.759 1.00 36.44 464 VAL A CA 1
ATOM 3679 C C . VAL A 1 464 ? -31.513 -4.934 4.292 1.00 36.44 464 VAL A C 1
ATOM 3681 O O . VAL A 1 464 ? -31.257 -4.559 5.435 1.00 36.44 464 VAL A O 1
ATOM 3684 N N . THR A 1 465 ? -32.412 -4.292 3.540 1.00 36.75 465 THR A N 1
ATOM 3685 C CA . THR A 1 465 ? -33.139 -3.099 4.014 1.00 36.75 465 THR A CA 1
ATOM 3686 C C . THR A 1 465 ? -34.096 -3.412 5.169 1.00 36.75 465 THR A C 1
ATOM 3688 O O . THR A 1 465 ? -34.217 -2.600 6.091 1.00 36.75 465 THR A O 1
ATOM 3691 N N . ARG A 1 466 ? -34.719 -4.603 5.220 1.00 34.53 466 ARG A N 1
ATOM 3692 C CA . ARG A 1 466 ? -35.495 -5.046 6.396 1.00 34.53 466 ARG A CA 1
ATOM 3693 C C . ARG A 1 466 ? -34.609 -5.402 7.589 1.00 34.53 466 ARG A C 1
ATOM 3695 O O . ARG A 1 466 ? -35.023 -5.117 8.707 1.00 34.53 466 ARG A O 1
ATOM 3702 N N . ARG A 1 467 ? -33.408 -5.966 7.402 1.00 40.00 467 ARG A N 1
ATOM 3703 C CA . ARG A 1 467 ? -32.449 -6.268 8.487 1.00 40.00 467 ARG A CA 1
ATOM 3704 C C . ARG A 1 467 ? -31.825 -5.003 9.064 1.00 40.00 467 ARG A C 1
ATOM 3706 O O . ARG A 1 467 ? -31.884 -4.829 10.278 1.00 40.00 467 ARG A O 1
ATOM 3713 N N . LEU A 1 468 ? -31.370 -4.077 8.221 1.00 38.25 468 LEU A N 1
ATOM 3714 C CA . LEU A 1 468 ? -30.942 -2.734 8.624 1.00 38.25 468 LEU A CA 1
ATOM 3715 C C . LEU A 1 468 ? -32.102 -1.985 9.290 1.00 38.25 468 LEU A C 1
ATOM 3717 O O . LEU A 1 468 ? -31.962 -1.485 10.399 1.00 38.25 468 LEU A O 1
ATOM 3721 N N . GLY A 1 469 ? -33.297 -2.000 8.697 1.00 35.78 469 GLY A N 1
ATOM 3722 C CA . GLY A 1 469 ? -34.497 -1.394 9.278 1.00 35.78 469 GLY A CA 1
ATOM 3723 C C . GLY A 1 469 ? -34.981 -2.059 10.574 1.00 35.78 469 GLY A C 1
ATOM 3724 O O . GLY A 1 469 ? -35.623 -1.396 11.388 1.00 35.78 469 GLY A O 1
ATOM 3725 N N . SER A 1 470 ? -34.693 -3.345 10.788 1.00 39.75 470 SER A N 1
ATOM 3726 C CA . SER A 1 470 ? -34.957 -4.090 12.027 1.00 39.75 470 SER A CA 1
ATOM 3727 C C . SER A 1 470 ? -33.916 -3.766 13.095 1.00 39.75 470 SER A C 1
ATOM 3729 O O . SER A 1 470 ? -34.274 -3.605 14.255 1.00 39.75 470 SER A O 1
ATOM 3731 N N . TRP A 1 471 ? -32.647 -3.616 12.719 1.00 42.25 471 TRP A N 1
ATOM 3732 C CA . TRP A 1 471 ? -31.549 -3.265 13.620 1.00 42.25 471 TRP A CA 1
ATOM 3733 C C . TRP A 1 471 ? -31.587 -1.791 14.038 1.00 42.25 471 TRP A C 1
ATOM 3735 O O . TRP A 1 471 ? -31.466 -1.491 15.223 1.00 42.25 471 TRP A O 1
ATOM 3745 N N . PHE A 1 472 ? -31.884 -0.869 13.118 1.00 36.53 472 PHE A N 1
ATOM 3746 C CA . PHE A 1 472 ? -32.153 0.536 13.439 1.00 36.53 472 PHE A CA 1
ATOM 3747 C C . PHE A 1 472 ? -33.432 0.707 14.275 1.00 36.53 472 PHE A C 1
ATOM 3749 O O . PHE A 1 472 ? -33.486 1.606 15.117 1.00 36.53 472 PHE A O 1
ATOM 3756 N N . ARG A 1 473 ? -34.455 -0.149 14.092 1.00 38.88 473 ARG A N 1
ATOM 3757 C CA . ARG A 1 473 ? -35.635 -0.197 14.981 1.00 38.88 473 ARG A CA 1
ATOM 3758 C C . ARG A 1 473 ? -35.305 -0.777 16.352 1.00 38.88 473 ARG A C 1
ATOM 3760 O O . ARG A 1 473 ? -35.746 -0.216 17.345 1.00 38.88 473 ARG A O 1
ATOM 3767 N N . TRP A 1 474 ? -34.492 -1.827 16.426 1.00 37.62 474 TRP A N 1
ATOM 3768 C CA . TRP A 1 474 ? -34.028 -2.396 17.692 1.00 37.62 474 TRP A CA 1
ATOM 3769 C C . TRP A 1 474 ? -33.172 -1.395 18.487 1.00 37.62 474 TRP A C 1
ATOM 3771 O O . TRP A 1 474 ? -33.423 -1.166 19.668 1.00 37.62 474 TRP A O 1
ATOM 3781 N N . GLY A 1 475 ? -32.248 -0.694 17.821 1.00 35.53 475 GLY A N 1
ATOM 3782 C CA . GLY A 1 475 ? -31.455 0.387 18.413 1.00 35.53 475 GLY A CA 1
ATOM 3783 C C . GLY A 1 475 ? -32.279 1.615 18.825 1.00 35.53 475 GLY A C 1
ATOM 3784 O O . GLY A 1 475 ? -31.932 2.275 19.803 1.00 35.53 475 GLY A O 1
ATOM 3785 N N . ARG A 1 476 ? -33.393 1.917 18.136 1.00 34.09 476 ARG A N 1
ATOM 3786 C CA . ARG A 1 476 ? -34.360 2.952 18.557 1.00 34.09 476 ARG A CA 1
ATOM 3787 C C . ARG A 1 476 ? -35.219 2.517 19.743 1.00 34.09 476 ARG A C 1
ATOM 3789 O O . ARG A 1 476 ? -35.411 3.327 20.641 1.00 34.09 476 ARG A O 1
ATOM 3796 N N . ASN A 1 477 ? -35.676 1.267 19.784 1.00 33.16 477 ASN A N 1
ATOM 3797 C CA . ASN A 1 477 ? -36.461 0.748 20.907 1.00 33.16 477 ASN A CA 1
ATOM 3798 C C . ASN A 1 477 ? -35.626 0.696 22.197 1.00 33.16 477 ASN A C 1
ATOM 3800 O O . ASN A 1 477 ? -36.109 1.101 23.247 1.00 33.16 477 ASN A O 1
ATOM 3804 N N . LYS A 1 478 ? -34.329 0.365 22.115 1.00 39.41 478 LYS A N 1
ATOM 3805 C CA . LYS A 1 478 ? -33.413 0.471 23.266 1.00 39.41 478 LYS A CA 1
ATOM 3806 C C . LYS A 1 478 ? -33.106 1.902 23.732 1.00 39.41 478 LYS A C 1
ATOM 3808 O O . LYS A 1 478 ? -32.670 2.071 24.862 1.00 39.41 478 LYS A O 1
ATOM 3813 N N . ARG A 1 479 ? -33.324 2.934 22.905 1.00 36.78 479 ARG A N 1
ATOM 3814 C CA . ARG A 1 479 ? -33.253 4.346 23.349 1.00 36.78 479 ARG A CA 1
ATOM 3815 C C . ARG A 1 479 ? -34.488 4.785 24.142 1.00 36.78 479 ARG A C 1
ATOM 3817 O O . ARG A 1 479 ? -34.455 5.870 24.706 1.00 36.78 479 ARG A O 1
ATOM 3824 N N . GLN A 1 480 ? -35.573 4.009 24.119 1.00 33.97 480 GLN A N 1
ATOM 3825 C CA . GLN A 1 480 ? -36.816 4.325 24.832 1.00 33.97 480 GLN A CA 1
ATOM 3826 C C . GLN A 1 480 ? -36.987 3.518 26.130 1.00 33.97 480 GLN A C 1
ATOM 3828 O O . GLN A 1 480 ? -37.834 3.876 26.942 1.00 33.97 480 GLN A O 1
ATOM 3833 N N . GLU A 1 481 ? -36.179 2.474 26.346 1.00 33.97 481 GLU A N 1
ATOM 3834 C CA . GLU A 1 481 ? -36.226 1.607 27.538 1.00 33.97 481 GLU A CA 1
ATOM 3835 C C . GLU A 1 481 ? -35.071 1.840 28.546 1.00 33.97 481 GLU A C 1
ATOM 3837 O O . GLU A 1 481 ? -35.030 1.179 29.582 1.00 33.97 481 GLU A O 1
ATOM 3842 N N . GLU A 1 482 ? -34.158 2.788 28.293 1.00 33.78 482 GLU A N 1
ATOM 3843 C CA . GLU A 1 482 ? -33.044 3.200 29.180 1.00 33.78 482 GLU A CA 1
ATOM 3844 C C . GLU A 1 482 ? -32.922 4.723 29.254 1.00 33.78 482 GLU A C 1
ATOM 3846 O O . GLU A 1 482 ? -32.425 5.216 30.294 1.00 33.78 482 GLU A O 1
#

InterPro domains:
  IPR011990 Tetratricopeptide-like helical domain superfamily [G3DSA:1.25.40.10] (154-272)